Protein AF-A0A7V2ANE4-F1 (afdb_monomer)

pLDDT: mean 85.84, std 16.7, range [22.06, 98.31]

Mean predicted aligned error: 10.36 Å

Nearest PDB structures (foldseek):
  5z6c-assembly1_A  TM=6.635E-01  e=2.752E-12  Bacillus subtilis subsp. subtilis str. 168
  5ci5-assembly2_B  TM=6.206E-01  e=4.568E-11  Pseudothermotoga lettingae TMO
  4o9d-assembly2_A  TM=6.613E-01  e=4.001E-08  Schizosaccharomyces pombe 972h-
  5ltg-assembly2_B  TM=6.154E-01  e=1.191E-08  Ogataea angusta
  7n61-assembly1_0S  TM=5.949E-01  e=3.245E-07  Chlamydomonas reinhardtii

Structure (mmCIF, N/CA/C/O backbone):
data_AF-A0A7V2ANE4-F1
#
_entry.id   AF-A0A7V2ANE4-F1
#
loop_
_atom_site.group_PDB
_atom_site.id
_atom_site.type_symbol
_atom_site.label_atom_id
_atom_site.label_alt_id
_atom_site.label_comp_id
_atom_site.label_asym_id
_atom_site.label_entity_id
_atom_site.label_seq_id
_atom_site.pdbx_PDB_ins_code
_atom_site.Cartn_x
_atom_site.Cartn_y
_atom_site.Cartn_z
_atom_site.occupancy
_atom_site.B_iso_or_equiv
_atom_site.auth_seq_id
_atom_site.auth_comp_id
_atom_site.auth_asym_id
_atom_site.auth_atom_id
_atom_site.pdbx_PDB_model_num
ATOM 1 N N . MET A 1 1 ? 62.213 18.672 10.265 1.00 28.92 1 MET A N 1
ATOM 2 C CA . MET A 1 1 ? 62.929 19.627 9.384 1.00 28.92 1 MET A CA 1
ATOM 3 C C . MET A 1 1 ? 64.231 18.969 8.919 1.00 28.92 1 MET A C 1
ATOM 5 O O . MET A 1 1 ? 65.057 18.799 9.791 1.00 28.92 1 MET A O 1
ATOM 9 N N . LYS A 1 2 ? 64.388 18.609 7.622 1.00 31.11 2 LYS A N 1
ATOM 10 C CA . LYS A 1 2 ? 65.609 18.089 6.916 1.00 31.11 2 LYS A CA 1
ATOM 11 C C . LYS A 1 2 ? 66.377 16.907 7.595 1.00 31.11 2 LYS A C 1
ATOM 13 O O . LYS A 1 2 ? 66.672 16.957 8.773 1.00 31.11 2 LYS A O 1
ATOM 18 N N . LYS A 1 3 ? 66.807 15.825 6.926 1.00 28.97 3 LYS A N 1
ATOM 19 C CA . LYS A 1 3 ? 67.183 15.587 5.511 1.00 28.97 3 LYS A CA 1
ATOM 20 C C . LYS A 1 3 ? 66.717 14.199 4.995 1.00 28.97 3 LYS A C 1
ATOM 22 O O . LYS A 1 3 ? 66.185 13.403 5.755 1.00 28.97 3 LYS A O 1
ATOM 27 N N . ILE A 1 4 ? 66.963 13.945 3.706 1.00 30.95 4 ILE A N 1
ATOM 28 C CA . ILE A 1 4 ? 66.767 12.695 2.934 1.00 30.95 4 ILE A CA 1
ATOM 29 C C . ILE A 1 4 ? 68.153 12.192 2.442 1.00 30.95 4 ILE A C 1
ATOM 31 O O . ILE A 1 4 ? 69.083 13.000 2.476 1.00 30.95 4 ILE A O 1
ATOM 35 N N . ILE A 1 5 ? 68.245 10.926 1.967 1.00 29.97 5 ILE A N 1
ATOM 36 C CA . ILE A 1 5 ? 69.211 10.260 1.024 1.00 29.97 5 ILE A CA 1
ATOM 37 C C . ILE A 1 5 ? 69.576 8.861 1.596 1.00 29.97 5 ILE A C 1
ATOM 39 O O . ILE A 1 5 ? 70.153 8.807 2.672 1.00 29.97 5 ILE A O 1
ATOM 43 N N . ALA A 1 6 ? 69.010 7.744 1.092 1.00 28.70 6 ALA A N 1
ATOM 44 C CA . ALA A 1 6 ? 69.470 6.842 -0.007 1.00 28.70 6 ALA A CA 1
ATOM 45 C C . ALA A 1 6 ? 70.658 5.908 0.394 1.00 28.70 6 ALA A C 1
ATOM 47 O O . ALA A 1 6 ? 71.396 6.268 1.300 1.00 28.70 6 ALA A O 1
ATOM 48 N N . LEU A 1 7 ? 70.922 4.711 -0.174 1.00 25.44 7 LEU A N 1
ATOM 49 C CA . LEU A 1 7 ? 70.488 4.024 -1.417 1.00 25.44 7 LEU A CA 1
ATOM 50 C C . LEU A 1 7 ? 70.686 2.467 -1.305 1.00 25.44 7 LEU A C 1
ATOM 52 O O . LEU A 1 7 ? 71.284 2.010 -0.337 1.00 25.44 7 LEU A O 1
ATOM 56 N N . CYS A 1 8 ? 70.291 1.708 -2.349 1.00 23.80 8 CYS A N 1
ATOM 57 C CA . CYS A 1 8 ? 70.605 0.290 -2.702 1.00 23.80 8 CYS A CA 1
ATOM 58 C C . CYS A 1 8 ? 69.800 -0.840 -1.999 1.00 23.80 8 CYS A C 1
ATOM 60 O O . CYS A 1 8 ? 69.543 -0.712 -0.810 1.00 23.80 8 CYS A O 1
ATOM 62 N N . LEU A 1 9 ? 69.318 -1.967 -2.583 1.00 22.81 9 LEU A N 1
ATOM 63 C CA . LEU A 1 9 ? 69.343 -2.726 -3.880 1.00 22.81 9 LEU A CA 1
ATOM 64 C C . LEU A 1 9 ? 70.047 -4.112 -3.872 1.00 22.81 9 LEU A C 1
ATOM 66 O O . LEU A 1 9 ? 71.193 -4.213 -3.451 1.00 22.81 9 LEU A O 1
ATOM 70 N N . PHE A 1 10 ? 69.369 -5.113 -4.482 1.00 24.48 10 PHE A N 1
ATOM 71 C CA . PHE A 1 10 ? 69.730 -6.547 -4.681 1.00 24.48 10 PHE A CA 1
ATOM 72 C C . PHE A 1 10 ? 69.871 -7.396 -3.389 1.00 24.48 10 PHE A C 1
ATOM 74 O O . PHE A 1 10 ? 70.084 -6.840 -2.321 1.00 24.48 10 PHE A O 1
ATOM 81 N N . VAL A 1 11 ? 69.670 -8.730 -3.348 1.00 24.66 11 VAL A N 1
ATOM 82 C CA . VAL A 1 11 ? 69.650 -9.850 -4.340 1.00 24.66 11 VAL A CA 1
ATOM 83 C C . VAL A 1 11 ? 68.405 -10.748 -4.071 1.00 24.66 11 VAL A C 1
ATOM 85 O O . VAL A 1 11 ? 68.128 -11.027 -2.913 1.00 24.66 11 VAL A O 1
ATOM 88 N N . ALA A 1 12 ? 67.483 -10.999 -5.018 1.00 24.83 12 ALA A N 1
ATOM 89 C CA . ALA A 1 12 ? 67.355 -12.115 -5.999 1.00 24.83 12 ALA A CA 1
ATOM 90 C C . ALA A 1 12 ? 66.989 -13.537 -5.461 1.00 24.83 12 ALA A C 1
ATOM 92 O O . ALA A 1 12 ? 67.404 -13.928 -4.378 1.00 24.83 12 ALA A O 1
ATOM 93 N N . LEU A 1 13 ? 66.186 -14.295 -6.236 1.00 25.84 13 LEU A N 1
ATOM 94 C CA . LEU A 1 13 ? 65.610 -15.626 -5.912 1.00 25.84 13 LEU A CA 1
ATOM 95 C C . LEU A 1 13 ? 66.514 -16.813 -6.322 1.00 25.84 13 LEU A C 1
ATOM 97 O O . LEU A 1 13 ? 67.377 -16.632 -7.176 1.00 25.84 13 LEU A O 1
ATOM 101 N N . VAL A 1 14 ? 66.192 -18.041 -5.856 1.00 26.83 14 VAL A N 1
ATOM 102 C CA . VAL A 1 14 ? 65.927 -19.249 -6.700 1.00 26.83 14 VAL A CA 1
ATOM 103 C C . VAL A 1 14 ? 65.322 -20.417 -5.866 1.00 26.83 14 VAL A C 1
ATOM 105 O O . VAL A 1 14 ? 65.379 -20.390 -4.640 1.00 26.83 14 VAL A O 1
ATOM 108 N N . PHE A 1 15 ? 64.675 -21.398 -6.522 1.00 26.08 15 PHE A N 1
ATOM 109 C CA . PHE A 1 15 ? 63.854 -22.494 -5.948 1.00 26.08 15 PHE A CA 1
ATOM 110 C C . PHE A 1 15 ? 64.530 -23.891 -5.939 1.00 26.08 15 PHE A C 1
ATOM 112 O O . PHE A 1 15 ? 65.264 -24.196 -6.875 1.00 26.08 15 PHE A O 1
ATOM 119 N N . ALA A 1 16 ? 64.144 -24.771 -4.990 1.00 23.64 16 ALA A N 1
ATOM 120 C CA . ALA A 1 16 ? 63.915 -26.242 -5.114 1.00 23.64 16 ALA A CA 1
ATOM 121 C C . ALA A 1 16 ? 63.396 -26.798 -3.746 1.00 23.64 16 ALA A C 1
ATOM 123 O O . ALA A 1 16 ? 63.826 -26.282 -2.722 1.00 23.64 16 ALA A O 1
ATOM 124 N N . SER A 1 17 ? 62.397 -27.693 -3.586 1.00 22.38 17 SER A N 1
ATOM 125 C CA . SER A 1 17 ? 62.154 -29.059 -4.131 1.00 22.38 17 SER A CA 1
ATOM 126 C C . SER A 1 17 ? 63.154 -30.113 -3.605 1.00 22.38 17 SER A C 1
ATOM 128 O O . SER A 1 17 ? 64.343 -29.927 -3.823 1.00 22.38 17 SER A O 1
ATOM 130 N N . CYS A 1 18 ? 62.799 -31.260 -2.991 1.00 22.06 18 CYS A N 1
ATOM 131 C CA . CYS A 1 18 ? 61.509 -31.894 -2.613 1.00 22.06 18 CYS A CA 1
ATOM 132 C C . CYS A 1 18 ? 61.738 -32.991 -1.532 1.00 22.06 18 CYS A C 1
ATOM 134 O O . CYS A 1 18 ? 62.835 -33.543 -1.477 1.00 22.06 18 CYS A O 1
ATOM 136 N N . SER A 1 19 ? 60.714 -33.368 -0.747 1.00 26.30 19 SER A N 1
ATOM 137 C CA . SER A 1 19 ? 60.426 -34.746 -0.245 1.00 26.30 19 SER A CA 1
ATOM 138 C C . SER A 1 19 ? 59.259 -34.751 0.762 1.00 26.30 19 SER A C 1
ATOM 140 O O . SER A 1 19 ? 58.909 -33.704 1.303 1.00 26.30 19 SER A O 1
ATOM 142 N N . ASN A 1 20 ? 58.655 -35.922 0.986 1.00 25.98 20 ASN A N 1
ATOM 143 C CA . ASN A 1 20 ? 57.453 -36.135 1.801 1.00 25.98 20 ASN A CA 1
ATOM 144 C C . ASN A 1 20 ? 57.765 -37.024 3.039 1.00 25.98 20 ASN A C 1
ATOM 146 O O . ASN A 1 20 ? 58.907 -37.457 3.188 1.00 25.98 20 ASN A O 1
ATOM 150 N N . ASP A 1 21 ? 56.843 -37.395 3.941 1.00 26.36 21 ASP A N 1
ATOM 151 C CA . ASP A 1 21 ? 55.407 -37.069 4.153 1.00 26.36 21 ASP A CA 1
ATOM 152 C C . ASP A 1 21 ? 55.276 -36.344 5.537 1.00 26.36 21 ASP A C 1
ATOM 154 O O . ASP A 1 21 ? 56.216 -35.642 5.902 1.00 26.36 21 ASP A O 1
ATOM 158 N N . ASP A 1 22 ? 54.233 -36.334 6.384 1.00 25.52 22 ASP A N 1
ATOM 159 C CA . ASP A 1 22 ? 52.920 -37.003 6.502 1.00 25.52 22 ASP A CA 1
ATOM 160 C C . ASP A 1 22 ? 51.979 -36.164 7.421 1.00 25.52 22 ASP A C 1
ATOM 162 O O . ASP A 1 22 ? 52.404 -35.188 8.045 1.00 25.52 22 ASP A O 1
ATOM 166 N N . SER A 1 23 ? 50.727 -36.612 7.585 1.00 27.03 23 SER A N 1
ATOM 167 C CA . SER A 1 23 ? 49.685 -36.180 8.535 1.00 27.03 23 SER A CA 1
ATOM 168 C C . SER A 1 23 ? 48.863 -34.928 8.170 1.00 27.03 23 SER A C 1
ATOM 170 O O . SER A 1 23 ? 49.309 -33.983 7.528 1.00 27.03 23 SER A O 1
ATOM 172 N N . SER A 1 24 ? 47.577 -34.979 8.532 1.00 25.30 24 SER A N 1
ATOM 173 C CA . SER A 1 24 ? 46.461 -34.191 7.964 1.00 25.30 24 SER A CA 1
ATOM 174 C C . SER A 1 24 ? 45.689 -33.402 9.048 1.00 25.30 24 SER A C 1
ATOM 176 O O . SER A 1 24 ? 45.983 -33.633 10.223 1.00 25.30 24 SER A O 1
ATOM 178 N N . PRO A 1 25 ? 44.636 -32.593 8.754 1.00 33.31 25 PRO A N 1
ATOM 179 C CA . PRO A 1 25 ? 44.132 -32.093 7.457 1.00 33.31 25 PRO A CA 1
ATOM 180 C C . PRO A 1 25 ? 43.814 -30.566 7.429 1.00 33.31 25 PRO A C 1
ATOM 182 O O . PRO A 1 25 ? 43.209 -30.044 8.363 1.00 33.31 25 PRO A O 1
ATOM 185 N N . VAL A 1 26 ? 44.072 -29.845 6.320 1.00 25.20 26 VAL A N 1
ATOM 186 C CA . VAL A 1 26 ? 43.589 -28.447 6.139 1.00 25.20 26 VAL A CA 1
ATOM 187 C C . VAL A 1 26 ? 43.081 -28.151 4.713 1.00 25.20 26 VAL A C 1
ATOM 189 O O . VAL A 1 26 ? 43.834 -28.172 3.748 1.00 25.20 26 VAL A O 1
ATOM 192 N N . LEU A 1 27 ? 41.778 -27.851 4.634 1.00 26.95 27 LEU A N 1
ATOM 193 C CA . LEU A 1 27 ? 41.048 -26.954 3.710 1.00 26.95 27 LEU A CA 1
ATOM 194 C C . LEU A 1 27 ? 41.740 -26.445 2.414 1.00 26.95 27 LEU A C 1
ATOM 196 O O . LEU A 1 27 ? 42.578 -25.552 2.479 1.00 26.95 27 LEU A O 1
ATOM 200 N N . GLN A 1 28 ? 41.222 -26.828 1.233 1.00 26.81 28 GLN A N 1
ATOM 201 C CA . GLN A 1 28 ? 40.330 -25.976 0.398 1.00 26.81 28 GLN A CA 1
ATOM 202 C C . GLN A 1 28 ? 40.119 -26.513 -1.038 1.00 26.81 28 GLN A C 1
ATOM 204 O O . GLN A 1 28 ? 41.057 -26.566 -1.830 1.00 26.81 28 GLN A O 1
ATOM 209 N N . LYS A 1 29 ? 38.853 -26.801 -1.391 1.00 27.23 29 LYS A N 1
ATOM 210 C CA . LYS A 1 29 ? 38.138 -26.503 -2.664 1.00 27.23 29 LYS A CA 1
ATOM 211 C C . LYS A 1 29 ? 36.808 -27.289 -2.707 1.00 27.23 29 LYS A C 1
ATOM 213 O O . LYS A 1 29 ? 36.711 -28.301 -2.015 1.00 27.23 29 LYS A O 1
ATOM 218 N N . PRO A 1 30 ? 35.808 -26.899 -3.526 1.00 26.34 30 PRO A N 1
ATOM 219 C CA . PRO A 1 30 ? 35.783 -25.758 -4.444 1.00 26.34 30 PRO A CA 1
ATOM 220 C C . PRO A 1 30 ? 34.746 -24.685 -4.068 1.00 26.34 30 PRO A C 1
ATOM 222 O O . PRO A 1 30 ? 33.608 -25.012 -3.737 1.00 26.34 30 PRO A O 1
ATOM 225 N N . GLU A 1 31 ? 35.078 -23.411 -4.278 1.00 26.47 31 GLU A N 1
ATOM 226 C CA . GLU A 1 31 ? 34.035 -22.452 -4.651 1.00 26.47 31 GLU A CA 1
ATOM 227 C C . GLU A 1 31 ? 33.588 -22.789 -6.076 1.00 26.47 31 GLU A C 1
ATOM 229 O O . GLU A 1 31 ? 34.362 -22.744 -7.034 1.00 26.47 31 GLU A O 1
ATOM 234 N N . LYS A 1 32 ? 32.336 -23.235 -6.186 1.00 28.98 32 LYS A N 1
ATOM 235 C CA . LYS A 1 32 ? 31.569 -23.172 -7.424 1.00 28.98 32 LYS A CA 1
ATOM 236 C C . LYS A 1 32 ? 30.695 -21.937 -7.305 1.00 28.98 32 LYS A C 1
ATOM 238 O O . LYS A 1 32 ? 29.690 -22.001 -6.596 1.00 28.98 32 LYS A O 1
ATOM 243 N N . ASP A 1 33 ? 31.056 -20.868 -8.007 1.00 30.50 33 ASP A N 1
ATOM 244 C CA . ASP A 1 33 ? 30.137 -19.757 -8.234 1.00 30.50 33 ASP A CA 1
ATOM 245 C C . ASP A 1 33 ? 28.831 -20.321 -8.802 1.00 30.50 33 ASP A C 1
ATOM 247 O O . ASP A 1 33 ? 28.832 -21.124 -9.745 1.00 30.50 33 ASP A O 1
ATOM 251 N N . LYS A 1 34 ? 27.717 -19.985 -8.156 1.00 29.03 34 LYS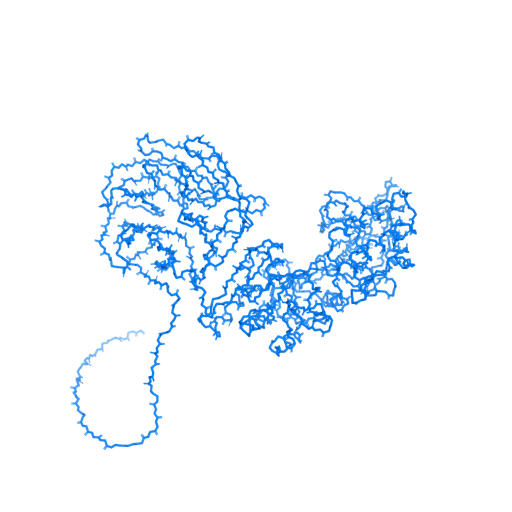 A N 1
ATOM 252 C CA . LYS A 1 34 ? 26.429 -20.633 -8.385 1.00 29.03 34 LYS A CA 1
ATOM 253 C C . LYS A 1 34 ? 25.345 -19.585 -8.599 1.00 29.03 34 LYS A C 1
ATOM 255 O O . LYS A 1 34 ? 25.113 -18.759 -7.732 1.00 29.03 34 LYS A O 1
ATOM 260 N N . ILE A 1 35 ? 24.645 -19.737 -9.723 1.00 31.84 35 ILE A N 1
ATOM 261 C CA . ILE A 1 35 ? 23.290 -19.226 -9.969 1.00 31.84 35 ILE A CA 1
ATOM 262 C C . ILE A 1 35 ? 23.164 -17.695 -9.847 1.00 31.84 35 ILE A C 1
ATOM 264 O O . ILE A 1 35 ? 22.476 -17.173 -8.976 1.00 31.84 35 ILE A O 1
ATOM 268 N N . ASP A 1 36 ? 23.741 -16.983 -10.817 1.00 35.25 36 ASP A N 1
ATOM 269 C CA . ASP A 1 36 ? 23.116 -15.738 -11.282 1.00 35.25 36 ASP A CA 1
ATOM 270 C C . ASP A 1 36 ? 21.918 -16.095 -12.192 1.00 35.25 36 ASP A C 1
ATOM 272 O O . ASP A 1 36 ? 21.940 -17.109 -12.901 1.00 35.25 36 ASP A O 1
ATOM 276 N N . LEU A 1 37 ? 20.839 -15.312 -12.150 1.00 40.28 37 LEU A N 1
ATOM 277 C CA . LEU A 1 37 ? 19.517 -15.683 -12.681 1.00 40.28 37 LEU A CA 1
ATOM 278 C C . LEU A 1 37 ? 19.372 -15.405 -14.187 1.00 40.28 37 LEU A C 1
ATOM 280 O O . LEU A 1 37 ? 18.504 -14.646 -14.617 1.00 40.28 37 LEU A O 1
ATOM 284 N N . ASN A 1 38 ? 20.225 -16.046 -14.998 1.00 50.78 38 ASN A N 1
ATOM 285 C CA . ASN A 1 38 ? 20.204 -16.022 -16.473 1.00 50.78 38 ASN A CA 1
ATOM 286 C C . ASN A 1 38 ? 20.071 -14.619 -17.101 1.00 50.78 38 ASN A C 1
ATOM 288 O O . ASN A 1 38 ? 19.523 -14.461 -18.197 1.00 50.78 38 ASN A O 1
ATOM 292 N N . GLY A 1 39 ? 20.608 -13.618 -16.408 1.00 61.16 39 GLY A N 1
ATOM 293 C CA . GLY A 1 39 ? 21.046 -12.368 -17.001 1.00 61.16 39 GLY A CA 1
ATOM 294 C C . GLY A 1 39 ? 22.542 -12.420 -17.279 1.00 61.16 39 GLY A C 1
ATOM 295 O O . GLY A 1 39 ? 23.272 -13.266 -16.766 1.00 61.16 39 GLY A O 1
ATOM 296 N N . SER A 1 40 ? 23.023 -11.495 -18.092 1.00 80.00 40 SER A N 1
ATOM 297 C CA . SER A 1 40 ? 24.438 -11.148 -18.161 1.00 80.00 40 SER A CA 1
ATOM 298 C C . SER A 1 40 ? 24.573 -9.643 -18.015 1.00 80.00 40 SER A C 1
ATOM 300 O O . SER A 1 40 ? 23.751 -8.887 -18.528 1.00 80.00 40 SER A O 1
ATOM 302 N N . SER A 1 41 ? 25.606 -9.198 -17.309 1.00 87.31 41 SER A N 1
ATOM 303 C CA . SER A 1 41 ? 25.937 -7.781 -17.183 1.00 87.31 41 SER A CA 1
ATOM 304 C C . SER A 1 41 ? 27.313 -7.504 -17.761 1.00 87.31 41 SER A C 1
ATOM 306 O O . SER A 1 41 ? 28.259 -8.245 -17.492 1.00 87.31 41 SER A O 1
ATOM 308 N N . ILE A 1 42 ? 27.437 -6.408 -18.500 1.00 90.31 42 ILE A N 1
ATOM 309 C CA . ILE A 1 42 ? 28.713 -5.889 -18.989 1.00 90.31 42 ILE A CA 1
ATOM 310 C C . ILE A 1 42 ? 28.874 -4.441 -18.535 1.00 90.31 42 ILE A C 1
ATOM 312 O O . ILE A 1 42 ? 27.989 -3.608 -18.728 1.00 90.31 42 ILE A O 1
ATOM 316 N N . LYS A 1 43 ? 30.020 -4.140 -17.926 1.00 90.88 43 LYS A N 1
ATOM 317 C CA . LYS A 1 43 ? 30.427 -2.769 -17.623 1.00 90.88 43 LYS A CA 1
ATOM 318 C C . LYS A 1 43 ? 31.185 -2.211 -18.823 1.00 90.88 43 LYS A C 1
ATOM 320 O O . LYS A 1 43 ? 32.160 -2.816 -19.260 1.00 90.88 43 LYS A O 1
ATOM 325 N N . LEU A 1 44 ? 30.721 -1.088 -19.362 1.00 91.12 44 LEU A N 1
ATOM 326 C CA . LEU A 1 44 ? 31.277 -0.477 -20.569 1.00 91.12 44 LEU A CA 1
ATOM 327 C C . LEU A 1 44 ? 32.381 0.536 -20.233 1.00 91.12 44 LEU A C 1
ATOM 329 O O . LEU A 1 44 ? 32.355 1.191 -19.191 1.00 91.12 44 LEU A O 1
ATOM 333 N N . GLU A 1 45 ? 33.353 0.690 -21.136 1.00 88.94 45 GLU A N 1
ATOM 334 C CA . GLU A 1 45 ? 34.481 1.617 -20.965 1.00 88.94 45 GLU A CA 1
ATOM 335 C C . GLU A 1 45 ? 34.092 3.055 -21.377 1.00 88.94 45 GLU A C 1
ATOM 337 O O . GLU A 1 45 ? 34.415 3.567 -22.458 1.00 88.94 45 GLU A O 1
ATOM 342 N N . CYS A 1 46 ? 33.327 3.716 -20.506 1.00 82.94 46 CYS A N 1
ATOM 343 C CA . CYS A 1 46 ? 32.796 5.065 -20.707 1.00 82.94 46 CYS A CA 1
ATOM 344 C C . CYS A 1 46 ? 33.177 6.029 -19.576 1.00 82.94 46 CYS A C 1
ATOM 346 O O . CYS A 1 46 ? 33.293 5.626 -18.421 1.00 82.94 46 CYS A O 1
ATOM 348 N N . ASN A 1 47 ? 33.324 7.318 -19.902 1.00 76.62 47 ASN A N 1
ATOM 349 C CA . ASN A 1 47 ? 33.679 8.343 -18.911 1.00 76.62 47 ASN A CA 1
ATOM 350 C C . ASN A 1 47 ? 32.499 8.698 -17.986 1.00 76.62 47 ASN A C 1
ATOM 352 O O . ASN A 1 47 ? 32.680 8.908 -16.791 1.00 76.62 47 ASN A O 1
ATOM 356 N N . SER A 1 48 ? 31.299 8.796 -18.561 1.00 85.81 48 SER A N 1
ATOM 357 C CA . SER A 1 48 ? 30.016 9.035 -17.890 1.00 85.81 48 SER A CA 1
ATOM 358 C C . SER A 1 48 ? 28.918 8.746 -18.915 1.00 85.81 48 SER A C 1
ATOM 360 O O . SER A 1 48 ? 28.949 9.337 -19.990 1.00 85.81 48 SER A O 1
ATOM 362 N N . MET A 1 49 ? 28.021 7.794 -18.655 1.00 89.94 49 MET A N 1
ATOM 363 C CA . MET A 1 49 ? 27.004 7.371 -19.628 1.00 89.94 49 MET A CA 1
ATOM 364 C C . MET A 1 49 ? 25.784 8.300 -19.552 1.00 89.94 49 MET A C 1
ATOM 366 O O . MET A 1 49 ? 25.132 8.354 -18.513 1.00 89.94 49 MET A O 1
ATOM 370 N N . HIS A 1 50 ? 25.457 9.011 -20.637 1.00 89.88 50 HIS A N 1
ATOM 371 C CA . HIS A 1 50 ? 24.281 9.902 -20.691 1.00 89.88 50 HIS A CA 1
ATOM 372 C C . HIS A 1 50 ? 23.024 9.204 -21.195 1.00 89.88 50 HIS A C 1
ATOM 374 O O . HIS A 1 50 ? 21.914 9.503 -20.735 1.00 89.88 50 HIS A O 1
ATOM 380 N N . ASP A 1 51 ? 23.197 8.322 -22.180 1.00 92.88 51 ASP A N 1
ATOM 381 C CA . ASP A 1 51 ? 22.140 7.508 -22.760 1.00 92.88 51 ASP A CA 1
ATOM 382 C C . ASP A 1 51 ? 22.698 6.332 -23.587 1.00 92.88 51 ASP A C 1
ATOM 384 O O . ASP A 1 51 ? 23.898 6.230 -23.855 1.00 92.88 51 ASP A O 1
ATOM 388 N N . VAL A 1 52 ? 21.806 5.422 -23.979 1.00 94.25 52 VAL A N 1
ATOM 389 C CA . VAL A 1 52 ? 22.115 4.120 -24.581 1.00 94.25 52 VAL A CA 1
ATOM 390 C C . VAL A 1 52 ? 21.013 3.645 -25.536 1.00 94.25 52 VAL A C 1
ATOM 392 O O . VAL A 1 52 ? 19.828 3.916 -25.334 1.00 94.25 52 VAL A O 1
ATOM 395 N N . THR A 1 53 ? 21.386 2.928 -26.596 1.00 94.81 53 THR A N 1
ATOM 396 C CA . THR A 1 53 ? 20.465 2.215 -27.494 1.00 94.81 53 THR A CA 1
ATOM 397 C C . THR A 1 53 ? 21.118 0.954 -28.081 1.00 94.81 53 THR A C 1
ATOM 399 O O . THR A 1 53 ? 22.340 0.820 -28.063 1.00 94.81 53 THR A O 1
ATOM 402 N N . VAL A 1 54 ? 20.324 -0.002 -28.575 1.00 93.38 54 VAL A N 1
ATOM 403 C CA . VAL A 1 54 ? 20.799 -1.332 -29.012 1.00 93.38 54 VAL A CA 1
ATOM 404 C C . VAL A 1 54 ? 20.242 -1.678 -30.395 1.00 93.38 54 VAL A C 1
ATOM 406 O O . VAL A 1 54 ? 19.078 -1.395 -30.689 1.00 93.38 54 VAL A O 1
ATOM 409 N N . ASP A 1 55 ? 21.057 -2.277 -31.268 1.00 89.94 55 ASP A N 1
ATOM 410 C CA . ASP A 1 55 ? 20.626 -2.719 -32.602 1.00 89.94 55 ASP A CA 1
ATOM 411 C C . ASP A 1 55 ? 20.189 -4.196 -32.671 1.00 89.94 55 ASP A C 1
ATOM 413 O O . ASP A 1 55 ? 20.227 -4.955 -31.701 1.00 89.94 55 ASP A O 1
ATOM 417 N N . SER A 1 56 ? 19.747 -4.616 -33.858 1.00 86.62 56 SER A N 1
ATOM 418 C CA . SER A 1 56 ? 19.327 -5.991 -34.158 1.00 86.62 56 SER A CA 1
ATOM 419 C C . SER A 1 56 ? 20.483 -6.997 -34.262 1.00 86.62 56 SER A C 1
ATOM 421 O O . SER A 1 56 ? 20.246 -8.167 -34.555 1.00 86.62 56 SER A O 1
ATOM 423 N N . GLU A 1 57 ? 21.726 -6.575 -34.059 1.00 87.44 57 GLU A N 1
ATOM 424 C CA . GLU A 1 57 ? 22.928 -7.415 -33.995 1.00 87.44 57 GLU A CA 1
ATOM 425 C C . GLU A 1 57 ? 23.532 -7.413 -32.578 1.00 87.44 57 GLU A C 1
ATOM 427 O O . GLU A 1 57 ? 24.628 -7.927 -32.372 1.00 87.44 57 GLU A O 1
ATOM 432 N N . ALA A 1 58 ? 22.791 -6.875 -31.597 1.00 88.56 58 ALA A N 1
ATOM 433 C CA . ALA A 1 58 ? 23.210 -6.676 -30.212 1.00 88.56 58 ALA A CA 1
ATOM 434 C C . ALA A 1 58 ? 24.454 -5.778 -30.054 1.00 88.56 58 ALA A C 1
ATOM 436 O O . ALA A 1 58 ? 25.166 -5.880 -29.052 1.00 88.56 58 ALA A O 1
ATOM 437 N N . LYS A 1 59 ? 24.700 -4.868 -31.009 1.00 92.44 59 LYS A N 1
ATOM 438 C CA . LYS A 1 59 ? 25.633 -3.753 -30.813 1.00 92.44 59 LYS A CA 1
ATOM 439 C C . LYS A 1 59 ? 24.990 -2.716 -29.906 1.00 92.44 59 LYS A C 1
ATOM 441 O O . LYS A 1 59 ? 23.829 -2.349 -30.098 1.00 92.44 59 LYS A O 1
ATOM 446 N N . ILE A 1 60 ? 25.762 -2.227 -28.946 1.00 94.19 60 ILE A N 1
ATOM 447 C CA . ILE A 1 60 ? 25.310 -1.280 -27.930 1.00 94.19 60 ILE A CA 1
ATOM 448 C C . ILE A 1 60 ? 25.953 0.071 -28.225 1.00 94.19 60 ILE A C 1
ATOM 450 O O . ILE A 1 60 ? 27.175 0.209 -28.199 1.00 94.19 60 ILE A O 1
ATOM 454 N N . TYR A 1 61 ? 25.117 1.056 -28.522 1.00 93.94 61 TYR A N 1
ATOM 455 C CA . TYR A 1 61 ? 25.491 2.433 -28.809 1.00 93.94 61 TYR A CA 1
ATOM 456 C C . TYR A 1 61 ? 25.263 3.260 -27.545 1.00 93.94 61 TYR A C 1
ATOM 458 O O . TYR A 1 61 ? 24.160 3.231 -27.002 1.00 93.94 61 TYR A O 1
ATOM 466 N N . ILE A 1 62 ? 26.262 4.012 -27.087 1.00 92.62 62 ILE A N 1
ATOM 467 C CA . ILE A 1 62 ? 26.129 4.932 -25.947 1.00 92.62 62 ILE A CA 1
ATOM 468 C C . ILE A 1 62 ? 26.577 6.342 -26.313 1.00 92.62 62 ILE A C 1
ATOM 470 O O . ILE A 1 62 ? 27.435 6.523 -27.182 1.00 92.62 62 ILE A O 1
ATOM 474 N N . THR A 1 63 ? 26.048 7.324 -25.591 1.00 90.62 63 THR A N 1
ATOM 475 C CA . THR A 1 63 ? 26.580 8.689 -25.518 1.00 90.62 63 THR A CA 1
ATOM 476 C C . THR A 1 63 ? 27.362 8.867 -24.213 1.00 90.62 63 THR A C 1
ATOM 478 O O . THR A 1 63 ? 26.879 8.501 -23.138 1.00 90.62 63 THR A O 1
ATOM 481 N N . ASP A 1 64 ? 28.577 9.419 -24.292 1.00 85.50 64 ASP A N 1
ATOM 482 C CA . ASP A 1 64 ? 29.317 9.927 -23.127 1.00 85.50 64 ASP A CA 1
ATOM 483 C C . ASP A 1 64 ? 29.596 11.439 -23.249 1.00 85.50 64 ASP A C 1
ATOM 485 O O . ASP A 1 64 ? 29.141 12.078 -24.195 1.00 85.50 64 ASP A O 1
ATOM 489 N N . ASN A 1 65 ? 30.298 12.039 -22.281 1.00 76.94 65 ASN A N 1
ATOM 490 C CA . ASN A 1 65 ? 30.617 13.479 -22.253 1.00 76.94 65 ASN A CA 1
ATOM 491 C C . ASN A 1 65 ? 31.274 14.052 -23.531 1.00 76.94 65 ASN A C 1
ATOM 493 O O . ASN A 1 65 ? 31.405 15.272 -23.626 1.00 76.94 65 ASN A O 1
ATOM 497 N N . LYS A 1 66 ? 31.779 13.219 -24.453 1.00 76.62 66 LYS A N 1
ATOM 498 C CA . LYS A 1 66 ? 32.502 13.661 -25.663 1.00 76.62 66 LYS A CA 1
ATOM 499 C C . LYS A 1 66 ? 32.190 12.831 -26.905 1.00 76.62 66 L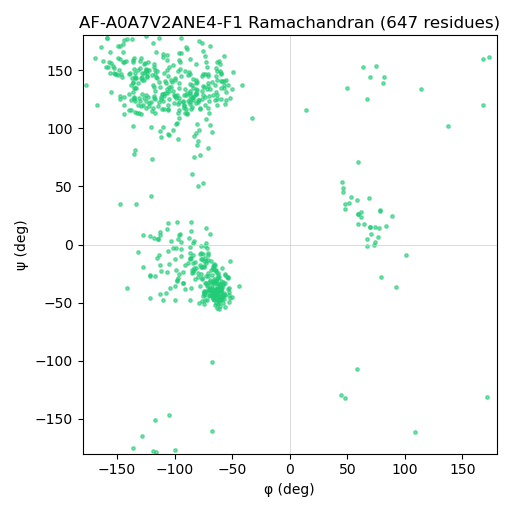YS A C 1
ATOM 501 O O . LYS A 1 66 ? 32.135 13.376 -28.011 1.00 76.62 66 LYS A O 1
ATOM 506 N N . ASP A 1 67 ? 32.014 11.523 -26.724 1.00 86.31 67 ASP A N 1
ATOM 507 C CA . ASP A 1 67 ? 32.045 10.560 -27.820 1.00 86.31 67 ASP A CA 1
ATOM 508 C C . ASP A 1 67 ? 30.786 9.688 -27.850 1.00 86.31 67 ASP A C 1
ATOM 510 O O . ASP A 1 67 ? 30.309 9.211 -26.816 1.00 86.31 67 ASP A O 1
ATOM 514 N N . MET A 1 68 ? 30.290 9.396 -29.055 1.00 90.19 68 MET A N 1
ATOM 515 C CA . MET A 1 68 ? 29.353 8.289 -29.252 1.00 90.19 68 MET A CA 1
ATOM 516 C C . MET A 1 68 ? 30.163 7.008 -29.471 1.00 90.19 68 MET A C 1
ATOM 518 O O . MET A 1 68 ? 30.988 6.944 -30.383 1.00 90.19 68 MET A O 1
ATOM 522 N N . LYS A 1 69 ? 29.952 5.985 -28.642 1.00 91.56 69 LYS A N 1
ATOM 523 C CA . LYS A 1 69 ? 30.718 4.724 -28.675 1.00 91.56 69 LYS A CA 1
ATOM 524 C C . LYS A 1 69 ? 29.819 3.550 -29.027 1.00 91.56 69 LYS A C 1
ATOM 526 O O . LYS A 1 69 ? 28.667 3.505 -28.602 1.00 91.56 69 LYS A O 1
ATOM 531 N N . VAL A 1 70 ? 30.363 2.593 -29.774 1.00 93.62 70 VAL A N 1
ATOM 532 C CA . VAL A 1 70 ? 29.691 1.344 -30.154 1.00 93.62 70 VAL A CA 1
ATOM 533 C C . VAL A 1 70 ? 30.468 0.172 -29.579 1.00 93.62 70 VAL A C 1
ATOM 535 O O . VAL A 1 70 ? 31.671 0.059 -29.814 1.00 93.62 70 VAL A O 1
ATOM 538 N N . PHE A 1 71 ? 29.778 -0.715 -28.872 1.00 94.12 71 PHE A N 1
ATOM 539 C CA . PHE A 1 71 ? 30.317 -1.937 -28.279 1.00 94.12 71 PHE A CA 1
ATOM 540 C C . PHE A 1 71 ? 29.637 -3.175 -28.872 1.00 94.12 71 PHE A C 1
ATOM 542 O O . PHE A 1 71 ? 28.498 -3.097 -29.335 1.00 94.12 71 PHE A O 1
ATOM 549 N N . ASP A 1 72 ? 30.314 -4.323 -28.838 1.00 90.94 72 ASP A N 1
ATOM 550 C CA . ASP A 1 72 ? 29.655 -5.621 -29.013 1.00 90.94 72 ASP A CA 1
ATOM 551 C C . ASP A 1 72 ? 28.943 -6.078 -27.724 1.00 90.94 72 ASP A C 1
ATOM 553 O O . ASP A 1 72 ? 29.063 -5.469 -26.657 1.00 90.94 72 ASP A O 1
ATOM 557 N N . ASN A 1 73 ? 28.225 -7.199 -27.808 1.00 84.38 73 ASN A N 1
ATOM 558 C CA . ASN A 1 73 ? 27.523 -7.813 -26.678 1.00 84.38 73 ASN A CA 1
ATOM 559 C C . ASN A 1 73 ? 28.444 -8.422 -25.594 1.00 84.38 73 ASN A C 1
ATOM 561 O O . ASN A 1 73 ? 27.957 -9.101 -24.690 1.00 84.38 73 ASN A O 1
ATOM 565 N N . LYS A 1 74 ? 29.761 -8.189 -25.670 1.00 87.12 74 LYS A N 1
ATOM 566 C CA . LYS A 1 74 ? 30.768 -8.555 -24.661 1.00 87.12 74 LYS A CA 1
ATOM 567 C C . LYS A 1 74 ? 31.470 -7.324 -24.076 1.00 87.12 74 LYS A C 1
ATOM 569 O O . LYS A 1 74 ? 32.412 -7.478 -23.304 1.00 87.12 74 LYS A O 1
ATOM 574 N N . GLY A 1 75 ? 31.028 -6.117 -24.434 1.00 88.31 75 GLY A N 1
ATOM 575 C CA . GLY A 1 75 ? 31.605 -4.862 -23.957 1.00 88.31 75 GLY A CA 1
ATOM 576 C C . GLY A 1 75 ? 32.913 -4.472 -24.646 1.00 88.31 75 GLY A C 1
ATOM 577 O O . GLY A 1 75 ? 33.607 -3.583 -24.160 1.00 88.31 75 GLY A O 1
ATOM 578 N N . LYS A 1 76 ? 33.267 -5.092 -25.781 1.00 92.56 76 LYS A N 1
ATOM 579 C CA . LYS A 1 76 ? 34.431 -4.678 -26.573 1.00 92.56 76 LYS A CA 1
ATOM 580 C C . LYS A 1 76 ? 34.050 -3.522 -27.495 1.00 92.56 76 LYS A C 1
ATOM 582 O O . LYS A 1 76 ? 33.136 -3.648 -28.308 1.00 92.56 76 LYS A O 1
ATOM 587 N N . THR A 1 77 ? 34.803 -2.427 -27.433 1.00 94.38 77 THR A N 1
ATOM 588 C CA . THR A 1 77 ? 34.648 -1.280 -28.338 1.00 94.38 77 THR A CA 1
ATOM 589 C C . THR A 1 77 ? 34.859 -1.693 -29.800 1.00 94.38 77 THR A C 1
ATOM 591 O O . THR A 1 77 ? 35.896 -2.254 -30.164 1.00 94.38 77 THR A O 1
ATOM 594 N N . LEU A 1 78 ? 33.869 -1.396 -30.640 1.00 93.06 78 LEU A N 1
ATOM 595 C CA . LEU A 1 78 ? 33.874 -1.591 -32.091 1.00 93.06 78 LEU A CA 1
ATOM 596 C C . LEU A 1 78 ? 34.177 -0.289 -32.841 1.00 93.06 78 LEU A C 1
ATOM 598 O O . LEU A 1 78 ? 34.812 -0.320 -33.893 1.00 93.06 78 LEU A O 1
ATOM 602 N N . SER A 1 79 ? 33.696 0.852 -32.341 1.00 91.12 79 SER A N 1
ATOM 603 C CA . SER A 1 79 ? 33.868 2.173 -32.964 1.00 91.12 79 SER A CA 1
ATOM 604 C C . SER A 1 79 ? 33.656 3.303 -31.955 1.00 91.12 79 SER A C 1
ATOM 606 O O . SER A 1 79 ? 32.887 3.154 -31.006 1.00 91.12 79 SER A O 1
ATOM 608 N N . THR A 1 80 ? 34.300 4.443 -32.205 1.00 90.19 80 THR A N 1
ATOM 609 C CA . THR A 1 80 ? 34.164 5.680 -31.424 1.00 90.19 80 THR A CA 1
ATOM 610 C C . THR A 1 80 ? 34.028 6.855 -32.387 1.00 90.19 80 THR A C 1
ATOM 612 O O . THR A 1 80 ? 34.883 7.040 -33.252 1.00 90.19 80 THR A O 1
ATOM 615 N N . PHE A 1 81 ? 32.978 7.654 -32.227 1.00 86.00 81 PHE A N 1
ATOM 616 C CA . PHE A 1 81 ? 32.699 8.844 -33.027 1.00 86.00 81 PHE A CA 1
ATOM 617 C C . PHE A 1 81 ? 32.901 10.082 -32.149 1.00 86.00 81 PHE A C 1
ATOM 619 O O . PHE A 1 81 ? 32.069 10.401 -31.296 1.00 86.00 81 PHE A O 1
ATOM 626 N N . THR A 1 82 ? 34.049 10.733 -32.321 1.00 79.75 82 THR A N 1
ATOM 627 C CA . THR A 1 82 ? 34.516 11.827 -31.462 1.00 79.75 82 THR A CA 1
ATOM 628 C C . THR A 1 82 ? 33.988 13.185 -31.928 1.00 79.75 82 THR A C 1
ATOM 630 O O . THR A 1 82 ? 33.785 13.410 -33.122 1.00 79.75 82 THR A O 1
ATOM 633 N N . GLY A 1 83 ? 33.757 14.110 -30.990 1.00 66.31 83 GLY A N 1
ATOM 634 C CA . GLY A 1 83 ? 33.339 15.486 -31.308 1.00 66.31 83 GLY A CA 1
ATOM 635 C C . GLY A 1 83 ? 31.916 15.620 -31.869 1.00 66.31 83 GLY A C 1
ATOM 636 O O . GLY A 1 83 ? 31.571 16.655 -32.434 1.00 66.31 83 GLY A O 1
ATOM 637 N N . VAL A 1 84 ? 31.089 14.581 -31.728 1.00 61.28 84 VAL A N 1
ATOM 638 C CA . VAL A 1 84 ? 29.677 14.578 -32.151 1.00 61.28 84 VAL A CA 1
ATOM 639 C C . VAL A 1 84 ? 28.764 15.184 -31.073 1.00 61.28 84 VAL A C 1
ATOM 641 O O . VAL A 1 84 ? 27.683 15.684 -31.402 1.00 61.28 84 VAL A O 1
ATOM 644 N N . LEU A 1 85 ? 29.196 15.145 -29.807 1.00 68.75 85 LEU A N 1
ATOM 645 C CA . LEU A 1 85 ? 28.362 15.354 -28.622 1.00 68.75 85 LEU A CA 1
ATOM 646 C C . LEU A 1 85 ? 28.771 16.566 -27.778 1.00 68.75 85 LEU A C 1
ATOM 648 O O . LEU A 1 85 ? 29.942 16.927 -27.683 1.00 68.75 85 LEU A O 1
ATOM 652 N N . GLU A 1 86 ? 27.768 17.101 -27.093 1.00 67.31 86 GLU A N 1
ATOM 653 C CA . GLU A 1 86 ? 27.858 17.948 -25.904 1.00 67.31 86 GLU A CA 1
ATOM 654 C C . GLU A 1 86 ? 27.246 17.187 -24.702 1.00 67.31 86 GLU A C 1
ATOM 656 O O . GLU A 1 86 ? 26.769 16.050 -24.841 1.00 67.31 86 GLU A O 1
ATOM 661 N N . GLU A 1 87 ? 27.274 17.787 -23.509 1.00 66.44 87 GLU A N 1
ATOM 662 C CA . GLU A 1 87 ? 26.764 17.163 -22.278 1.00 66.44 87 GLU A CA 1
ATOM 663 C C . GLU A 1 87 ? 25.257 16.816 -22.356 1.00 66.44 87 GLU A C 1
ATOM 665 O O . GLU A 1 87 ? 24.492 17.430 -23.102 1.00 66.44 87 GLU A O 1
ATOM 670 N N . TYR A 1 88 ? 24.826 15.827 -21.559 1.00 68.44 88 TYR A N 1
ATOM 671 C CA . TYR A 1 88 ? 23.426 15.377 -21.413 1.00 68.44 88 TYR A CA 1
ATOM 672 C C . TYR A 1 88 ? 22.762 14.820 -22.689 1.00 68.44 88 TYR A C 1
ATOM 674 O O . TYR A 1 88 ? 21.534 14.785 -22.805 1.00 68.44 88 TYR A O 1
ATOM 682 N N . SER A 1 89 ? 23.560 14.340 -23.643 1.00 83.75 89 SER A N 1
ATOM 683 C CA . SER A 1 89 ? 23.077 13.859 -24.941 1.00 83.75 89 SER A CA 1
ATOM 684 C C . SER A 1 89 ? 22.270 12.550 -24.868 1.00 83.75 89 SER A C 1
ATOM 686 O O . SER A 1 89 ? 22.676 11.575 -24.231 1.00 83.75 89 SER A O 1
ATOM 688 N N . LYS A 1 90 ? 21.123 12.508 -25.564 1.00 92.50 90 LYS A N 1
ATOM 689 C CA . LYS A 1 90 ? 20.197 11.356 -25.632 1.00 92.50 90 LYS A CA 1
ATOM 690 C C . LYS A 1 90 ? 20.269 10.647 -26.981 1.00 92.50 90 LYS A C 1
ATOM 692 O O . LYS A 1 90 ? 20.537 11.289 -27.993 1.00 92.50 90 LYS A O 1
ATOM 697 N N . ILE A 1 91 ? 20.003 9.339 -27.007 1.00 94.19 91 ILE A N 1
ATOM 698 C CA . ILE A 1 91 ? 20.143 8.489 -28.197 1.00 94.19 91 ILE A CA 1
ATOM 699 C C . ILE A 1 91 ? 18.968 7.518 -28.400 1.00 94.19 91 ILE A C 1
ATOM 701 O O . ILE A 1 91 ? 18.444 6.887 -27.476 1.00 94.19 91 ILE A O 1
ATOM 705 N N . SER A 1 92 ? 18.575 7.372 -29.662 1.00 95.50 92 SER A N 1
ATOM 706 C CA . SER A 1 92 ? 17.624 6.374 -30.153 1.00 95.50 92 SER A CA 1
ATOM 707 C C . SER A 1 92 ? 18.033 5.912 -31.554 1.00 95.50 92 SER A C 1
ATOM 709 O O . SER A 1 92 ? 18.864 6.550 -32.202 1.00 95.50 92 SER A O 1
ATOM 711 N N . LYS A 1 93 ? 17.472 4.804 -32.043 1.00 93.06 93 LYS A N 1
ATOM 712 C CA . LYS A 1 93 ? 17.753 4.283 -33.388 1.00 93.06 93 LYS A CA 1
ATOM 713 C C . LYS A 1 93 ? 16.585 3.502 -33.969 1.00 93.06 93 LYS A C 1
ATOM 715 O O . LYS A 1 93 ? 15.900 2.783 -33.244 1.00 93.06 93 LYS A O 1
ATOM 720 N N . ASP A 1 94 ? 16.422 3.582 -35.286 1.00 91.50 94 ASP A N 1
ATOM 721 C CA . ASP A 1 94 ? 15.490 2.739 -36.041 1.00 91.50 94 ASP A CA 1
ATOM 722 C C . ASP A 1 94 ? 16.249 1.650 -36.826 1.00 91.50 94 ASP A C 1
ATOM 724 O O . ASP A 1 94 ? 17.246 1.105 -36.342 1.00 91.50 94 ASP A O 1
ATOM 728 N N . LYS A 1 95 ? 15.764 1.253 -38.005 1.00 88.56 95 LYS A N 1
ATOM 729 C CA . LYS A 1 95 ? 16.436 0.284 -38.882 1.00 88.56 95 LYS A CA 1
ATOM 730 C C . LYS A 1 95 ? 17.634 0.878 -39.640 1.00 88.56 95 LYS A C 1
ATOM 732 O O . LYS A 1 95 ? 18.546 0.136 -39.989 1.00 88.56 95 LYS A O 1
ATOM 737 N N . ASN A 1 96 ? 17.612 2.179 -39.921 1.00 92.38 96 ASN A N 1
ATOM 738 C CA . ASN A 1 96 ? 18.472 2.845 -40.902 1.00 92.38 96 ASN A CA 1
ATOM 739 C C . ASN A 1 96 ? 19.330 3.964 -40.286 1.00 92.38 96 ASN A C 1
ATOM 741 O O . ASN A 1 96 ? 20.393 4.283 -40.823 1.00 92.38 96 ASN A O 1
ATOM 745 N N . TYR A 1 97 ? 18.860 4.573 -39.193 1.00 95.12 97 TYR A N 1
ATOM 746 C CA . TYR A 1 97 ? 19.421 5.804 -38.640 1.00 95.12 97 TYR A CA 1
ATOM 747 C C . TYR A 1 97 ? 19.660 5.742 -37.131 1.00 95.12 97 TYR A C 1
ATOM 749 O O . TYR A 1 97 ? 18.920 5.095 -36.384 1.00 95.12 97 TYR A O 1
ATOM 757 N N . LEU A 1 98 ? 20.670 6.497 -36.699 1.00 94.50 98 LEU A N 1
ATOM 758 C CA . LEU A 1 98 ? 20.859 6.920 -35.316 1.00 94.50 98 LEU A CA 1
ATOM 759 C C . LEU A 1 98 ? 20.283 8.332 -35.155 1.00 94.50 98 LEU A C 1
ATOM 761 O O . LEU A 1 98 ? 20.472 9.199 -36.012 1.00 94.50 98 LEU A O 1
ATOM 765 N N . TYR A 1 99 ? 19.613 8.557 -34.033 1.00 95.56 99 TYR A N 1
ATOM 766 C CA . TYR A 1 99 ? 19.033 9.831 -33.636 1.00 95.56 99 TYR A CA 1
ATOM 767 C C . TYR A 1 99 ? 19.698 10.258 -32.338 1.00 95.56 99 TYR A C 1
ATOM 769 O O . TYR A 1 99 ? 19.584 9.554 -31.334 1.00 95.56 99 TYR A O 1
ATOM 777 N N . VAL A 1 100 ? 20.391 11.392 -32.360 1.00 93.69 100 VAL A N 1
ATOM 778 C CA . VAL A 1 100 ? 21.118 11.926 -31.206 1.00 93.69 100 VAL A CA 1
ATOM 779 C C . VAL A 1 100 ? 20.601 13.324 -30.904 1.00 93.69 100 VAL A C 1
ATOM 781 O O . VAL A 1 100 ? 20.720 14.216 -31.738 1.00 93.69 100 VAL A O 1
ATOM 784 N N . LEU A 1 101 ? 20.053 13.536 -29.712 1.00 91.94 101 LEU A N 1
ATOM 785 C CA . LEU A 1 101 ? 19.865 14.877 -29.164 1.00 91.94 101 LEU A CA 1
ATOM 786 C C . LEU A 1 101 ? 21.159 15.268 -28.449 1.00 91.94 101 LEU A C 1
ATOM 788 O O . LEU A 1 101 ? 21.623 14.533 -27.582 1.00 91.94 101 LEU A O 1
ATOM 792 N N . SER A 1 102 ? 21.737 16.409 -28.809 1.00 88.00 102 SER A N 1
ATOM 793 C CA . SER A 1 102 ? 22.961 16.946 -28.212 1.00 88.00 102 SER A CA 1
ATOM 794 C C . SER A 1 102 ? 22.779 18.444 -28.017 1.00 88.00 102 SER A C 1
ATOM 796 O O . SER A 1 102 ? 22.602 19.162 -29.004 1.00 88.00 102 SER A O 1
ATOM 798 N N . ALA A 1 103 ? 22.787 18.901 -26.761 1.00 82.81 103 ALA A N 1
ATOM 799 C CA . ALA A 1 103 ? 22.283 20.223 -26.388 1.00 82.81 103 ALA A CA 1
ATOM 800 C C . ALA A 1 103 ? 20.935 20.513 -27.094 1.00 82.81 103 ALA A C 1
ATOM 802 O O . ALA A 1 103 ? 20.038 19.671 -27.092 1.00 82.81 103 ALA A O 1
ATOM 803 N N . ASN A 1 104 ? 20.808 21.666 -27.750 1.00 86.88 104 ASN A N 1
ATOM 804 C CA . ASN A 1 104 ? 19.604 22.111 -28.459 1.00 86.88 104 ASN A CA 1
ATOM 805 C C . ASN A 1 104 ? 19.496 21.607 -29.920 1.00 86.88 104 ASN A C 1
ATOM 807 O O . ASN A 1 104 ? 18.766 22.196 -30.716 1.00 86.88 104 ASN A O 1
ATOM 811 N N . MET A 1 105 ? 20.215 20.544 -30.309 1.00 91.06 105 MET A N 1
ATOM 812 C CA . MET A 1 105 ? 20.250 20.039 -31.692 1.00 91.06 105 MET A CA 1
ATOM 813 C C . MET A 1 105 ? 19.915 18.545 -31.776 1.00 91.06 105 MET A C 1
ATOM 815 O O . MET A 1 105 ? 20.576 17.710 -31.157 1.00 91.06 105 MET A O 1
ATOM 819 N N . ILE A 1 106 ? 18.930 18.193 -32.608 1.00 93.88 106 ILE A N 1
ATOM 820 C CA . ILE A 1 106 ? 18.642 16.808 -33.001 1.00 93.88 106 ILE A CA 1
ATOM 821 C C . ILE A 1 106 ? 19.444 16.484 -34.262 1.00 93.88 106 ILE A C 1
ATOM 823 O O . ILE A 1 106 ? 19.228 17.068 -35.325 1.00 93.88 106 ILE A O 1
ATOM 827 N N . LYS A 1 107 ? 20.357 15.525 -34.140 1.00 92.81 107 LYS A N 1
ATOM 828 C CA . LYS A 1 107 ? 21.280 15.058 -35.174 1.00 92.81 107 LYS A CA 1
ATOM 829 C C . LYS A 1 107 ? 20.809 13.707 -35.713 1.00 92.81 107 LYS A C 1
ATOM 831 O O . LYS A 1 107 ? 20.610 12.759 -34.953 1.00 92.81 107 LYS A O 1
ATOM 836 N N . LEU A 1 108 ? 20.639 13.622 -37.030 1.00 94.94 108 LEU A N 1
ATOM 837 C CA . LEU A 1 108 ? 20.369 12.390 -37.768 1.00 94.94 108 LEU A CA 1
ATOM 838 C C . LEU A 1 108 ? 21.683 11.866 -38.342 1.00 94.94 108 LEU A C 1
ATOM 840 O O . LEU A 1 108 ? 22.316 12.560 -39.142 1.00 94.94 108 LEU A O 1
ATOM 844 N N . LEU A 1 109 ? 22.073 10.647 -37.980 1.00 92.94 109 LEU A N 1
ATOM 845 C CA . LEU A 1 109 ? 23.287 9.997 -38.474 1.00 92.94 109 LEU A CA 1
ATOM 846 C C . LEU A 1 109 ? 22.943 8.655 -39.128 1.00 92.94 109 LEU A C 1
ATOM 848 O O . LEU A 1 109 ? 21.915 8.046 -38.825 1.00 92.94 109 LEU A O 1
ATOM 852 N N . ASN A 1 110 ? 23.805 8.170 -40.020 1.00 91.62 110 ASN A N 1
ATOM 853 C CA . ASN A 1 110 ? 23.742 6.771 -40.442 1.00 91.62 110 ASN A CA 1
ATOM 854 C C . ASN A 1 110 ? 24.323 5.849 -39.346 1.00 91.62 110 ASN A C 1
ATOM 856 O O . ASN A 1 110 ? 24.873 6.314 -38.345 1.00 91.62 110 ASN A O 1
ATOM 860 N N . LEU A 1 111 ? 24.216 4.531 -39.536 1.00 88.56 111 LEU A N 1
ATOM 861 C CA . LEU A 1 111 ? 24.724 3.548 -38.568 1.00 88.56 111 LEU A CA 1
ATOM 862 C C . LEU A 1 111 ? 26.263 3.551 -38.425 1.00 88.56 111 LEU A C 1
ATOM 864 O O . LEU A 1 111 ? 26.768 3.072 -37.411 1.00 88.56 111 LEU A O 1
ATOM 868 N N . ASP A 1 112 ? 26.985 4.147 -39.384 1.00 86.31 112 ASP A N 1
ATOM 869 C CA . ASP A 1 112 ? 28.439 4.384 -39.349 1.00 86.31 112 ASP A CA 1
ATOM 870 C C . ASP A 1 112 ? 28.814 5.698 -38.626 1.00 86.31 112 ASP A C 1
ATOM 872 O O . ASP A 1 112 ? 29.938 6.183 -38.758 1.00 86.31 112 ASP A O 1
ATOM 876 N N . GLY A 1 113 ? 27.868 6.336 -37.924 1.00 85.50 113 GLY A N 1
ATOM 877 C CA . GLY A 1 113 ? 28.093 7.585 -37.189 1.00 85.50 113 GLY A CA 1
ATOM 878 C C . GLY A 1 113 ? 28.308 8.824 -38.067 1.00 85.50 113 GLY A C 1
ATOM 879 O O . GLY A 1 113 ? 28.646 9.889 -37.549 1.00 85.50 113 GLY A O 1
ATOM 880 N N . LYS A 1 114 ? 28.099 8.738 -39.388 1.00 89.19 114 LYS A N 1
ATOM 881 C CA . LYS A 1 114 ? 28.196 9.891 -40.290 1.00 89.19 114 LYS A CA 1
ATOM 882 C C . LYS A 1 114 ? 26.923 10.731 -40.220 1.00 89.19 114 LYS A C 1
ATOM 884 O O . LYS A 1 114 ? 25.830 10.244 -40.513 1.00 89.19 114 LYS A O 1
ATOM 889 N N . LEU A 1 115 ? 27.087 12.015 -39.912 1.00 91.19 115 LEU A N 1
ATOM 890 C CA . LEU A 1 115 ? 26.010 13.002 -39.907 1.00 91.19 115 LEU A CA 1
ATOM 891 C C . LEU A 1 115 ? 25.335 13.136 -41.288 1.00 91.19 115 LEU A C 1
ATOM 893 O O . LEU A 1 115 ? 26.007 13.234 -42.317 1.00 91.19 115 LEU A O 1
ATOM 897 N N . ILE A 1 116 ? 24.001 13.165 -41.285 1.00 93.94 116 ILE A N 1
ATOM 898 C CA . ILE A 1 116 ? 23.133 13.341 -42.460 1.00 93.94 116 ILE A CA 1
ATOM 899 C C . ILE A 1 116 ? 22.439 14.707 -42.419 1.00 93.94 116 ILE A C 1
ATOM 901 O O . ILE A 1 116 ? 22.399 15.407 -43.430 1.00 93.94 116 ILE A O 1
ATOM 905 N N . LYS A 1 117 ? 21.860 15.075 -41.268 1.00 93.06 117 LYS A N 1
ATOM 906 C CA . LYS A 1 117 ? 21.106 16.323 -41.073 1.00 93.06 117 LYS A CA 1
ATOM 907 C C . LYS A 1 117 ? 21.062 16.699 -39.593 1.00 93.06 117 LYS A C 1
ATOM 909 O O . LYS A 1 117 ? 21.074 15.816 -38.742 1.00 93.06 117 LYS A O 1
ATOM 914 N N . GLU A 1 118 ? 20.941 17.988 -39.300 1.00 92.62 118 GLU A N 1
ATOM 915 C CA . GLU A 1 118 ? 20.634 18.499 -37.961 1.00 92.62 118 GLU A CA 1
ATOM 916 C C . GLU A 1 118 ? 19.386 19.391 -38.007 1.00 92.62 118 GLU A C 1
ATOM 918 O O . GLU A 1 118 ? 19.105 20.019 -39.033 1.00 92.62 118 GLU A O 1
ATOM 923 N N . VAL A 1 119 ? 18.630 19.429 -36.909 1.00 94.62 119 VAL A N 1
ATOM 924 C CA . VAL A 1 119 ? 17.447 20.284 -36.715 1.00 94.62 119 VAL A CA 1
ATOM 925 C C . VAL A 1 119 ? 17.470 20.835 -35.281 1.00 94.62 119 VAL A C 1
ATOM 927 O O . VAL A 1 119 ? 17.645 20.043 -34.352 1.00 94.62 119 VAL A O 1
ATOM 930 N N . PRO A 1 120 ? 17.308 22.154 -35.067 1.00 92.31 120 PRO A N 1
ATOM 931 C CA . PRO A 1 120 ? 17.273 22.734 -33.728 1.00 92.31 120 PRO A CA 1
ATOM 932 C C . PRO A 1 120 ? 15.983 22.386 -32.975 1.00 92.31 120 PRO A C 1
ATOM 934 O O . PRO A 1 120 ? 14.924 22.200 -33.576 1.00 92.31 120 PRO A O 1
ATOM 937 N N . ILE A 1 121 ? 16.068 22.362 -31.647 1.00 90.00 121 ILE A N 1
ATOM 938 C CA . ILE A 1 121 ? 14.933 22.278 -30.723 1.00 90.00 121 ILE A CA 1
ATOM 939 C C . ILE A 1 121 ? 15.113 23.302 -29.591 1.00 90.00 121 ILE A C 1
ATOM 941 O O . ILE A 1 121 ? 16.228 23.576 -29.152 1.00 90.00 121 ILE A O 1
ATOM 945 N N . GLU A 1 122 ? 14.016 23.902 -29.132 1.00 85.81 122 GLU A N 1
ATOM 946 C CA . GLU A 1 122 ? 14.040 24.954 -28.100 1.00 85.81 122 GLU A CA 1
ATOM 947 C C . GLU A 1 122 ? 14.258 24.383 -26.683 1.00 85.81 122 GLU A C 1
ATOM 949 O O . GLU A 1 122 ? 14.815 25.052 -25.811 1.00 85.81 122 GLU A O 1
ATOM 954 N N . GLU A 1 123 ? 13.885 23.117 -26.483 1.00 83.38 123 GLU A N 1
ATOM 955 C CA . GLU A 1 123 ? 14.013 22.380 -25.226 1.00 83.38 123 GLU A CA 1
ATOM 956 C C . GLU A 1 123 ? 15.472 22.116 -24.835 1.00 83.38 123 GLU A C 1
ATOM 958 O O . GLU A 1 123 ? 16.305 21.771 -25.673 1.00 83.38 123 GLU A O 1
ATOM 963 N N . LYS A 1 124 ? 15.766 22.249 -23.536 1.00 77.25 124 LYS A N 1
ATOM 964 C CA . LYS A 1 124 ? 17.119 22.085 -22.964 1.00 77.25 124 LYS A CA 1
ATOM 965 C C . LYS A 1 124 ? 17.276 20.864 -22.064 1.00 77.25 124 LYS A C 1
ATOM 967 O O . LYS A 1 124 ? 18.391 20.402 -21.857 1.00 77.25 124 LYS A O 1
ATOM 972 N N . GLU A 1 125 ? 16.178 20.354 -21.515 1.00 85.81 125 GLU A N 1
ATOM 973 C CA . GLU A 1 125 ? 16.174 19.221 -20.592 1.00 85.81 125 GLU A CA 1
ATOM 974 C C . GLU A 1 125 ? 15.233 18.148 -21.141 1.00 85.81 125 GLU A C 1
ATOM 976 O O . GLU A 1 125 ? 14.037 18.386 -21.316 1.00 85.81 125 GLU A O 1
ATOM 981 N N . CYS A 1 126 ? 15.774 16.973 -21.458 1.00 89.75 126 CYS A N 1
ATOM 982 C CA . CYS A 1 126 ? 15.035 15.887 -22.097 1.00 89.75 126 CYS A CA 1
ATOM 983 C C . CYS A 1 126 ? 15.346 14.555 -21.414 1.00 89.75 126 CYS A C 1
ATOM 985 O O . CYS A 1 126 ? 16.507 14.159 -21.290 1.00 89.75 126 CYS A O 1
ATOM 987 N N . ARG A 1 127 ? 14.299 13.837 -20.999 1.00 90.94 127 ARG A N 1
ATOM 988 C CA . ARG A 1 127 ? 14.419 12.536 -20.323 1.00 90.94 127 ARG A CA 1
ATOM 989 C C . ARG A 1 127 ? 14.750 11.428 -21.317 1.00 90.94 127 ARG A C 1
ATOM 991 O O . ARG A 1 127 ? 15.679 10.654 -21.099 1.00 90.94 127 ARG A O 1
ATOM 998 N N . LYS A 1 128 ? 14.003 11.382 -22.425 1.00 94.19 128 LYS A N 1
ATOM 999 C CA . LYS A 1 128 ? 14.045 10.312 -23.431 1.00 94.19 128 LYS A CA 1
ATOM 1000 C C . LYS A 1 128 ? 13.776 10.869 -24.826 1.00 94.19 128 LYS A C 1
ATOM 1002 O O . LYS A 1 128 ? 12.959 11.775 -24.984 1.00 94.19 128 LYS A O 1
ATOM 1007 N N . ILE A 1 129 ? 14.411 10.274 -25.835 1.00 96.38 129 ILE A N 1
ATOM 1008 C CA . ILE A 1 129 ? 14.032 10.450 -27.240 1.00 96.38 129 ILE A CA 1
ATOM 1009 C C . ILE A 1 129 ? 13.697 9.104 -27.890 1.00 96.38 129 ILE A C 1
ATOM 1011 O O . ILE A 1 129 ? 14.245 8.063 -27.516 1.00 96.38 129 ILE A O 1
ATOM 1015 N N . ILE A 1 130 ? 12.805 9.128 -28.878 1.00 96.56 130 ILE A N 1
ATOM 1016 C CA . ILE A 1 130 ? 12.429 7.980 -29.709 1.00 96.56 130 ILE A CA 1
ATOM 1017 C C . ILE A 1 130 ? 12.460 8.411 -31.172 1.00 96.56 130 ILE A C 1
ATOM 1019 O O . ILE A 1 130 ? 11.720 9.313 -31.554 1.00 96.56 130 ILE A O 1
ATOM 1023 N N . GLY A 1 131 ? 13.298 7.768 -31.986 1.00 95.00 131 GLY A N 1
ATOM 1024 C CA . GLY A 1 131 ? 13.397 8.031 -33.422 1.00 95.00 131 GLY A CA 1
ATOM 1025 C C . GLY A 1 131 ? 12.770 6.927 -34.275 1.00 95.00 131 GLY A C 1
ATOM 1026 O O . GLY A 1 131 ? 13.020 5.747 -34.033 1.00 95.00 131 GLY A O 1
ATOM 1027 N N . VAL A 1 132 ? 11.971 7.304 -35.276 1.00 94.06 132 VAL A N 1
ATOM 1028 C CA . VAL A 1 132 ? 11.384 6.395 -36.277 1.00 94.06 132 VAL A CA 1
ATOM 1029 C C . VAL A 1 132 ? 11.066 7.153 -37.567 1.00 94.06 132 VAL A C 1
ATOM 1031 O O . VAL A 1 132 ? 10.460 8.221 -37.519 1.00 94.06 132 VAL A O 1
ATOM 1034 N N . ASP A 1 133 ? 11.469 6.625 -38.727 1.00 91.25 133 ASP A N 1
ATOM 1035 C CA . ASP A 1 133 ? 11.147 7.169 -40.061 1.00 91.25 133 ASP A CA 1
ATOM 1036 C C . ASP A 1 133 ? 11.352 8.696 -40.175 1.00 91.25 133 ASP A C 1
ATOM 1038 O O . ASP A 1 133 ? 10.488 9.456 -40.633 1.00 91.25 133 ASP A O 1
ATOM 1042 N N . LYS A 1 134 ? 12.527 9.144 -39.709 1.00 93.62 134 LYS A N 1
ATOM 1043 C CA . LYS A 1 134 ? 12.972 10.545 -39.612 1.00 93.62 13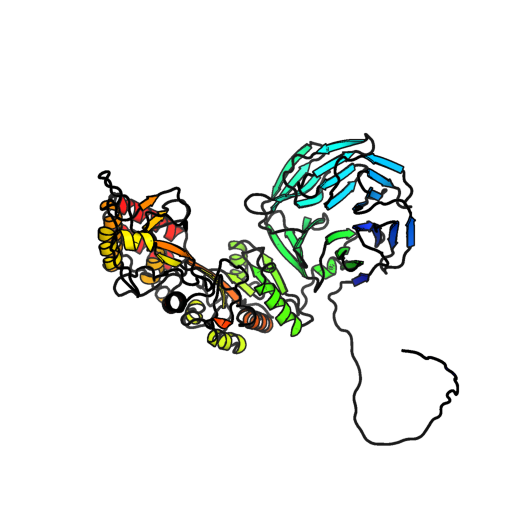4 LYS A CA 1
ATOM 1044 C C . LYS A 1 134 ? 12.093 11.463 -38.749 1.00 93.62 134 LYS A C 1
ATOM 1046 O O . LYS A 1 134 ? 12.211 12.683 -38.848 1.00 93.62 134 LYS A O 1
ATOM 1051 N N . LYS A 1 135 ? 11.237 10.920 -37.888 1.00 95.31 135 LYS A N 1
ATOM 1052 C CA . LYS A 1 135 ? 10.567 11.661 -36.811 1.00 95.31 135 LYS A CA 1
ATOM 1053 C C . LYS A 1 135 ? 11.238 11.336 -35.491 1.00 95.31 135 LYS A C 1
ATOM 1055 O O . LYS A 1 135 ? 11.626 10.193 -35.261 1.00 95.31 135 LYS A O 1
ATOM 1060 N N . VAL A 1 136 ? 11.365 12.340 -34.634 1.00 97.31 136 VAL A N 1
ATOM 1061 C CA . VAL A 1 136 ? 11.879 12.185 -33.273 1.00 97.31 136 VAL A CA 1
ATOM 1062 C C . VAL A 1 136 ? 10.836 12.690 -32.296 1.00 97.31 136 VAL A C 1
ATOM 1064 O O . VAL A 1 136 ? 10.432 13.848 -32.357 1.00 97.31 136 VAL A O 1
ATOM 1067 N N . PHE A 1 137 ? 10.413 11.813 -31.397 1.00 97.56 137 PHE A N 1
ATOM 1068 C CA . PHE A 1 137 ? 9.595 12.156 -30.246 1.00 97.56 137 PHE A CA 1
ATOM 1069 C C . PHE A 1 137 ? 10.515 12.438 -29.065 1.00 97.56 137 PHE A C 1
ATOM 1071 O O . PHE A 1 137 ? 11.340 11.596 -28.709 1.00 97.56 137 PHE A O 1
ATOM 1078 N N . VAL A 1 138 ? 10.384 13.622 -28.483 1.00 96.62 138 VAL A N 1
ATOM 1079 C CA . VAL A 1 138 ? 11.198 14.116 -27.372 1.00 96.62 138 VAL A CA 1
ATOM 1080 C C . VAL A 1 138 ? 10.305 14.261 -26.147 1.00 96.62 138 VAL A C 1
ATOM 1082 O O . VAL A 1 138 ? 9.302 14.969 -26.214 1.00 96.62 138 VAL A O 1
ATOM 1085 N N . LEU A 1 139 ? 10.661 13.594 -25.049 1.00 96.19 139 LEU A N 1
ATOM 1086 C CA . LEU A 1 139 ? 10.024 13.750 -23.741 1.00 96.19 139 LEU A CA 1
ATOM 1087 C C . LEU A 1 139 ? 10.837 14.742 -22.902 1.00 96.19 139 LEU A C 1
ATOM 1089 O O . LEU A 1 139 ? 11.999 14.465 -22.581 1.00 96.19 139 LEU A O 1
ATOM 1093 N N . THR A 1 140 ? 10.241 15.883 -22.555 1.00 93.19 140 THR A N 1
ATOM 1094 C CA . THR A 1 140 ? 10.926 16.949 -21.807 1.00 93.19 140 THR A CA 1
ATOM 1095 C C . THR A 1 140 ? 11.095 16.612 -20.322 1.00 93.19 140 THR A C 1
ATOM 1097 O O . THR A 1 140 ? 10.526 15.651 -19.803 1.00 93.19 140 THR A O 1
ATOM 1100 N N . GLY A 1 141 ? 11.948 17.389 -19.658 1.00 85.75 141 GLY A N 1
ATOM 1101 C CA . GLY A 1 141 ? 1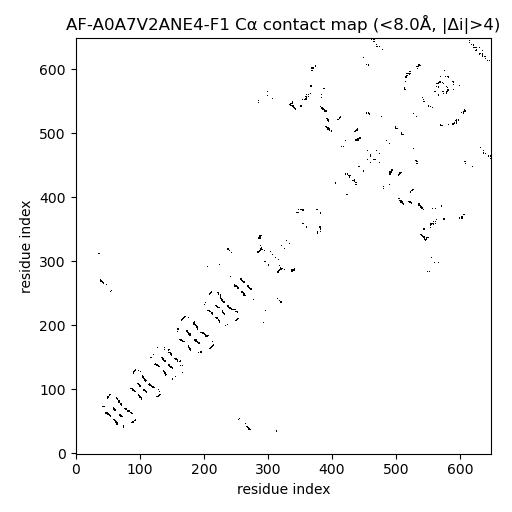2.329 17.272 -18.255 1.00 85.75 141 GLY A CA 1
ATOM 1102 C C . GLY A 1 141 ? 11.218 17.581 -17.255 1.00 85.75 141 GLY A C 1
ATOM 1103 O O . GLY A 1 141 ? 10.373 16.736 -16.965 1.00 85.75 141 GLY A O 1
ATOM 1104 N N . HIS A 1 142 ? 11.235 18.782 -16.677 1.00 78.81 142 HIS A N 1
ATOM 1105 C CA . HIS A 1 142 ? 10.276 19.183 -15.639 1.00 78.81 142 HIS A CA 1
ATOM 1106 C C . HIS A 1 142 ? 8.803 19.245 -16.086 1.00 78.81 142 HIS A C 1
ATOM 1108 O O . HIS A 1 142 ? 7.920 18.989 -15.270 1.00 78.81 142 HIS A O 1
ATOM 1114 N N . GLU A 1 143 ? 8.515 19.577 -17.348 1.00 84.00 143 GLU A N 1
ATOM 1115 C CA . GLU A 1 143 ? 7.135 19.811 -17.814 1.00 84.00 143 GLU A CA 1
ATOM 1116 C C . GLU A 1 143 ? 6.405 18.555 -18.318 1.00 84.00 143 GLU A C 1
ATOM 1118 O O . GLU A 1 143 ? 5.186 18.589 -18.477 1.00 84.00 143 GLU A O 1
ATOM 1123 N N . GLY A 1 144 ? 7.120 17.461 -18.608 1.00 91.94 144 GLY A N 1
ATOM 1124 C CA . GLY A 1 144 ? 6.519 16.236 -19.153 1.00 91.94 144 GLY A CA 1
ATOM 1125 C C . GLY A 1 144 ? 5.845 16.417 -20.522 1.00 91.94 144 GLY A C 1
ATOM 1126 O O . GLY A 1 144 ? 4.893 15.708 -20.841 1.00 91.94 144 GLY A O 1
ATOM 1127 N N . LYS A 1 145 ? 6.291 17.372 -21.348 1.00 94.81 145 LYS A N 1
ATOM 1128 C CA . LYS A 1 145 ? 5.765 17.545 -22.713 1.00 94.81 145 LYS A CA 1
ATOM 1129 C C . LYS A 1 145 ? 6.325 16.455 -23.625 1.00 94.81 145 LYS A C 1
ATOM 1131 O O . LYS A 1 145 ? 7.485 16.069 -23.496 1.00 94.81 145 LYS A O 1
ATOM 1136 N N . VAL A 1 146 ? 5.531 16.026 -24.606 1.00 96.81 146 VAL A N 1
ATOM 1137 C CA . VAL A 1 146 ? 6.015 15.213 -25.732 1.00 96.81 146 VAL A CA 1
ATOM 1138 C C . VAL A 1 146 ? 5.986 16.061 -26.998 1.00 96.81 146 VAL A C 1
ATOM 1140 O O . VAL A 1 146 ? 4.935 16.579 -27.370 1.00 96.81 146 VAL A O 1
ATOM 1143 N N . ILE A 1 147 ? 7.128 16.204 -27.668 1.00 96.06 147 ILE A N 1
ATOM 1144 C CA . ILE A 1 147 ? 7.275 16.989 -28.901 1.00 96.06 147 ILE A CA 1
ATOM 1145 C C . ILE A 1 147 ? 7.676 16.057 -30.041 1.00 96.06 147 ILE A C 1
ATOM 1147 O O . ILE A 1 147 ? 8.678 15.355 -29.942 1.00 96.06 147 ILE A O 1
ATOM 1151 N N . MET A 1 148 ? 6.918 16.067 -31.137 1.00 96.88 148 MET A N 1
ATOM 1152 C CA . MET A 1 148 ? 7.297 15.415 -32.391 1.00 96.88 148 MET A CA 1
ATOM 1153 C C . MET A 1 148 ? 8.044 16.410 -33.280 1.00 96.88 148 MET A C 1
ATOM 1155 O O . MET A 1 148 ? 7.466 17.412 -33.701 1.00 96.88 148 MET A O 1
ATOM 1159 N N . VAL A 1 149 ? 9.295 16.107 -33.621 1.00 96.81 149 VAL A N 1
ATOM 1160 C CA . VAL A 1 149 ? 10.080 16.827 -34.632 1.00 96.81 149 VAL A CA 1
ATOM 1161 C C . VAL A 1 149 ? 10.179 15.972 -35.892 1.00 96.81 149 VAL A C 1
ATOM 1163 O O . VAL A 1 149 ? 10.706 14.861 -35.857 1.00 96.81 149 VAL A O 1
ATOM 1166 N N . ASP A 1 150 ? 9.677 16.482 -37.014 1.00 95.12 150 ASP A N 1
ATOM 1167 C CA . ASP A 1 150 ? 9.838 15.865 -38.332 1.00 95.12 150 ASP A CA 1
ATOM 1168 C C . ASP A 1 150 ? 11.124 16.385 -38.987 1.00 95.12 150 ASP A C 1
ATOM 1170 O O . ASP A 1 150 ? 11.230 17.564 -39.328 1.00 95.12 150 ASP A O 1
ATOM 1174 N N . LEU A 1 151 ? 12.123 15.515 -39.153 1.00 94.94 151 LEU A N 1
ATOM 1175 C CA . LEU A 1 151 ? 13.460 15.933 -39.574 1.00 94.94 151 LEU A CA 1
ATOM 1176 C C . LEU A 1 151 ? 13.573 16.215 -41.073 1.00 94.94 151 LEU A C 1
ATOM 1178 O O . LEU A 1 151 ? 14.505 16.910 -41.468 1.00 94.94 151 LEU A O 1
ATOM 1182 N N . ASP A 1 152 ? 12.654 15.748 -41.924 1.00 92.94 152 ASP A N 1
ATOM 1183 C CA . ASP A 1 152 ? 12.665 16.129 -43.343 1.00 92.94 152 ASP A CA 1
ATOM 1184 C C . ASP A 1 152 ? 12.186 17.579 -43.521 1.00 92.94 152 ASP A C 1
ATOM 1186 O O . ASP A 1 152 ? 12.891 18.375 -44.148 1.00 92.94 152 ASP A O 1
ATOM 1190 N N . SER A 1 153 ? 11.068 17.959 -42.893 1.00 93.12 153 SER A N 1
ATOM 1191 C CA . SER A 1 153 ? 10.522 19.327 -42.942 1.00 93.12 153 SER A CA 1
ATOM 1192 C C . SER A 1 153 ? 11.155 20.311 -41.950 1.00 93.12 153 SER A C 1
ATOM 1194 O O . SER A 1 153 ? 11.048 21.519 -42.154 1.00 93.12 153 SER A O 1
ATOM 1196 N N . GLY A 1 154 ? 11.804 19.820 -40.889 1.00 91.69 154 GLY A N 1
ATOM 1197 C CA . GLY A 1 154 ? 12.357 20.634 -39.801 1.00 91.69 154 GLY A CA 1
ATOM 1198 C C . GLY A 1 154 ? 11.306 21.208 -38.841 1.00 91.69 154 GLY A C 1
ATOM 1199 O O . GLY A 1 154 ? 11.617 22.137 -38.102 1.00 91.69 154 GLY A O 1
ATOM 1200 N N . LYS A 1 155 ? 10.062 20.707 -38.864 1.00 92.75 155 LYS A N 1
ATOM 1201 C CA . LYS A 1 155 ? 8.954 21.227 -38.044 1.00 92.75 155 LYS A CA 1
ATOM 1202 C C . LYS A 1 155 ? 8.772 20.434 -36.751 1.00 92.75 155 LYS A C 1
ATOM 1204 O O . LYS A 1 155 ? 8.709 19.205 -36.783 1.00 92.75 155 LYS A O 1
ATOM 1209 N N . SER A 1 156 ? 8.594 21.143 -35.641 1.00 93.94 156 SER A N 1
ATOM 1210 C CA . SER A 1 156 ? 8.175 20.604 -34.343 1.00 93.94 156 SER A CA 1
ATOM 1211 C C . SER A 1 156 ? 6.664 20.770 -34.122 1.00 93.94 156 SER A C 1
ATOM 1213 O O . SER A 1 156 ? 6.050 21.710 -34.626 1.00 93.94 156 SER A O 1
ATOM 1215 N N . ASN A 1 157 ? 6.054 19.849 -33.372 1.00 93.56 157 ASN A N 1
ATOM 1216 C CA . ASN A 1 157 ? 4.681 19.947 -32.866 1.00 93.56 157 ASN A CA 1
ATOM 1217 C C . ASN A 1 157 ? 4.609 19.322 -31.464 1.00 93.56 157 ASN A C 1
ATOM 1219 O O . ASN A 1 157 ? 4.989 18.163 -31.291 1.00 93.56 157 ASN A O 1
ATOM 1223 N N . THR A 1 158 ? 4.085 20.048 -30.477 1.00 95.00 158 THR A N 1
ATOM 1224 C CA . THR A 1 158 ? 3.797 19.494 -29.144 1.00 95.00 158 THR A CA 1
ATOM 1225 C C . THR A 1 158 ? 2.529 18.644 -29.199 1.00 95.00 158 THR A C 1
ATOM 1227 O O . THR A 1 158 ? 1.517 19.065 -29.761 1.00 95.00 158 THR A O 1
ATOM 1230 N N . LEU A 1 159 ? 2.577 17.437 -28.638 1.00 95.12 159 LEU A N 1
ATOM 1231 C CA . LEU A 1 159 ? 1.470 16.485 -28.657 1.00 95.12 159 LEU A CA 1
ATOM 1232 C C . LEU A 1 159 ? 0.515 16.739 -27.483 1.00 95.12 159 LEU A C 1
ATOM 1234 O O . LEU A 1 159 ? 0.946 16.956 -26.351 1.00 95.12 159 LEU A O 1
ATOM 1238 N N . GLY A 1 160 ? -0.792 16.662 -27.742 1.00 92.50 160 GLY A N 1
ATOM 1239 C CA . GLY A 1 160 ? -1.859 16.848 -26.746 1.00 92.50 160 GLY A CA 1
ATOM 1240 C C . GLY A 1 160 ? -2.040 15.649 -25.807 1.00 92.50 160 GLY A C 1
ATOM 1241 O O . GLY A 1 160 ? -3.135 15.098 -25.720 1.00 92.50 160 GLY A O 1
ATOM 1242 N N . VAL A 1 161 ? -0.959 15.201 -25.163 1.00 91.50 161 VAL A N 1
ATOM 1243 C CA . VAL A 1 161 ? -0.940 13.982 -24.334 1.00 91.50 161 VAL A CA 1
ATOM 1244 C C . VAL A 1 161 ? -1.222 14.248 -22.856 1.00 91.50 161 VAL A C 1
ATOM 1246 O O . VAL A 1 161 ? -1.882 13.428 -22.233 1.00 91.50 161 VAL A O 1
ATOM 1249 N N . GLY A 1 162 ? -0.820 15.396 -22.307 1.00 88.94 162 GLY A N 1
ATOM 1250 C CA . GLY A 1 162 ? -0.855 15.683 -20.864 1.00 88.94 162 GLY A CA 1
ATOM 1251 C C . GLY A 1 162 ? 0.554 15.722 -20.261 1.00 88.94 162 GLY A C 1
ATOM 1252 O O . GLY A 1 162 ? 1.526 15.883 -20.998 1.00 88.94 162 GLY A O 1
ATOM 1253 N N . LYS A 1 163 ? 0.666 15.582 -18.933 1.00 92.00 163 LYS A N 1
ATOM 1254 C CA . LYS A 1 163 ? 1.946 15.533 -18.206 1.00 92.00 163 LYS A CA 1
ATOM 1255 C C . LYS A 1 163 ? 2.547 14.127 -18.322 1.00 92.00 163 LYS A C 1
ATOM 1257 O O . LYS A 1 163 ? 2.257 13.254 -17.510 1.00 92.00 163 LYS A O 1
ATOM 1262 N N . ALA A 1 164 ? 3.342 13.889 -19.360 1.00 93.94 164 ALA A N 1
ATOM 1263 C CA . ALA A 1 164 ? 3.933 12.583 -19.624 1.00 93.94 164 ALA A CA 1
ATOM 1264 C C . ALA A 1 164 ? 5.101 12.259 -18.679 1.00 93.94 164 ALA A C 1
ATOM 1266 O O . ALA A 1 164 ? 5.996 13.074 -18.447 1.00 93.94 164 ALA A O 1
ATOM 1267 N N . THR A 1 165 ? 5.112 11.025 -18.181 1.00 92.44 165 THR A N 1
ATOM 1268 C CA . THR A 1 165 ? 6.197 10.438 -17.384 1.00 92.44 165 THR A CA 1
ATOM 1269 C C . THR A 1 165 ? 7.126 9.578 -18.239 1.00 92.44 165 THR A C 1
ATOM 1271 O O . THR A 1 165 ? 8.327 9.544 -17.979 1.00 92.44 165 THR A O 1
ATOM 1274 N N . GLY A 1 166 ? 6.600 8.952 -19.299 1.00 94.50 166 GLY A N 1
ATOM 1275 C CA . GLY A 1 166 ? 7.321 8.031 -20.176 1.00 94.50 166 GLY A CA 1
ATOM 1276 C C . GLY A 1 166 ? 6.680 7.907 -21.563 1.00 94.50 166 GLY A C 1
ATOM 1277 O O . GLY A 1 166 ? 5.495 8.180 -21.748 1.00 94.50 166 GLY A O 1
ATOM 1278 N N . ILE A 1 167 ? 7.476 7.497 -22.557 1.00 97.00 167 ILE A N 1
ATOM 1279 C CA . ILE A 1 167 ? 7.029 7.279 -23.945 1.00 97.00 167 ILE A CA 1
ATOM 1280 C C . ILE A 1 167 ? 7.560 5.960 -24.517 1.00 97.00 167 ILE A C 1
ATOM 1282 O O . ILE A 1 167 ? 8.685 5.546 -24.214 1.00 97.00 167 ILE A O 1
ATOM 1286 N N . SER A 1 168 ? 6.773 5.336 -25.395 1.00 97.00 168 SER A N 1
ATOM 1287 C CA . SER A 1 168 ? 7.162 4.180 -26.208 1.00 97.00 168 SER A CA 1
ATOM 1288 C C . SER A 1 168 ? 6.535 4.211 -27.605 1.00 97.00 168 SER A C 1
ATOM 1290 O O . SER A 1 168 ? 5.494 4.836 -27.810 1.00 97.00 168 SER A O 1
ATOM 1292 N N . LEU A 1 169 ? 7.149 3.516 -28.570 1.00 95.31 169 LEU A N 1
ATOM 1293 C CA . LEU A 1 169 ? 6.496 3.238 -29.854 1.00 95.31 169 LEU A CA 1
ATOM 1294 C C . LEU A 1 169 ? 5.372 2.222 -29.650 1.00 95.31 169 LEU A C 1
ATOM 1296 O O . LEU A 1 169 ? 5.504 1.301 -28.848 1.00 95.31 169 LEU A O 1
ATOM 1300 N N . TYR A 1 170 ? 4.293 2.372 -30.410 1.00 95.00 170 TYR A N 1
ATOM 1301 C CA . TYR A 1 170 ? 3.142 1.483 -30.349 1.00 95.00 170 TYR A CA 1
ATOM 1302 C C . TYR A 1 170 ? 2.629 1.134 -31.757 1.00 95.00 170 TYR A C 1
ATOM 1304 O O . TYR A 1 170 ? 3.158 1.597 -32.773 1.00 95.00 170 TYR A O 1
ATOM 1312 N N . LYS A 1 171 ? 1.611 0.270 -31.809 1.00 89.56 171 LYS A N 1
ATOM 1313 C CA . LYS A 1 171 ? 0.946 -0.238 -33.019 1.00 89.56 171 LYS A CA 1
ATOM 1314 C C . LYS A 1 171 ? 0.555 0.898 -33.980 1.00 89.56 171 LYS A C 1
ATOM 1316 O O . LYS A 1 171 ? 0.219 2.003 -33.562 1.00 89.56 171 LYS A O 1
ATOM 1321 N N . ASP A 1 172 ? 0.568 0.609 -35.280 1.00 85.88 172 ASP A N 1
ATOM 1322 C CA . ASP A 1 172 ? -0.071 1.406 -36.341 1.00 85.88 172 ASP A CA 1
ATOM 1323 C C . ASP A 1 172 ? 0.242 2.914 -36.390 1.00 85.88 172 ASP A C 1
ATOM 1325 O O . ASP A 1 172 ? -0.585 3.714 -36.833 1.00 85.88 172 ASP A O 1
ATOM 1329 N N . ASN A 1 173 ? 1.477 3.311 -36.068 1.00 87.19 173 ASN A N 1
ATOM 1330 C CA . ASN A 1 173 ? 1.918 4.715 -35.994 1.00 87.19 173 ASN A CA 1
ATOM 1331 C C . ASN A 1 173 ? 1.283 5.497 -34.827 1.00 87.19 173 ASN A C 1
ATOM 1333 O O . ASN A 1 173 ? 0.926 6.669 -34.970 1.00 87.19 173 ASN A O 1
ATOM 1337 N N . ARG A 1 174 ? 1.155 4.847 -33.669 1.00 95.12 174 ARG A N 1
ATOM 1338 C CA . ARG A 1 174 ? 0.819 5.491 -32.396 1.00 95.12 174 ARG A CA 1
ATOM 1339 C C . ARG A 1 174 ? 2.051 5.547 -31.486 1.00 95.12 174 ARG A C 1
ATOM 1341 O O . ARG A 1 174 ? 3.004 4.782 -31.655 1.00 95.12 174 ARG A O 1
ATOM 1348 N N . LEU A 1 175 ? 2.028 6.452 -30.515 1.00 97.00 175 LEU A N 1
ATOM 1349 C CA . LEU A 1 175 ? 2.816 6.321 -29.289 1.00 97.00 175 LEU A CA 1
ATOM 1350 C C . LEU A 1 175 ? 1.943 5.696 -28.205 1.00 97.00 175 LEU A C 1
ATOM 1352 O O . LEU A 1 175 ? 0.739 5.947 -28.173 1.00 97.00 175 LEU A O 1
ATOM 1356 N N . LEU A 1 176 ? 2.578 4.975 -27.285 1.00 97.38 176 LEU A N 1
ATOM 1357 C CA . LEU A 1 176 ? 2.034 4.758 -25.952 1.00 97.38 176 LEU A CA 1
ATOM 1358 C C . LEU A 1 176 ? 2.743 5.722 -24.999 1.00 97.38 176 LEU A C 1
ATOM 1360 O O . LEU A 1 176 ? 3.976 5.804 -24.999 1.00 97.38 176 LEU A O 1
ATOM 1364 N N . VAL A 1 177 ? 1.970 6.472 -24.222 1.00 96.06 177 VAL A N 1
ATOM 1365 C CA . VAL A 1 177 ? 2.471 7.522 -23.332 1.00 96.06 177 VAL A CA 1
ATOM 1366 C C . VAL A 1 177 ? 1.922 7.272 -21.938 1.00 96.06 177 VAL A C 1
ATOM 1368 O O . VAL A 1 177 ? 0.709 7.261 -21.764 1.00 96.06 177 VAL A O 1
ATOM 1371 N N . SER A 1 178 ? 2.790 7.081 -20.948 1.00 94.44 178 SER A N 1
ATOM 1372 C CA . SER A 1 178 ? 2.362 7.096 -19.549 1.00 94.44 178 SER A CA 1
ATOM 1373 C C . SER A 1 178 ? 2.254 8.551 -19.095 1.00 94.44 178 SER A C 1
ATOM 1375 O O . SER A 1 178 ? 3.182 9.335 -19.326 1.00 94.44 178 SER A O 1
ATOM 1377 N N . ILE A 1 179 ? 1.132 8.934 -18.488 1.00 91.69 179 ILE A N 1
ATOM 1378 C CA . ILE A 1 179 ? 0.883 10.295 -17.992 1.00 91.69 179 ILE A CA 1
ATOM 1379 C C . ILE A 1 179 ? 0.516 10.262 -16.511 1.00 91.69 179 ILE A C 1
ATOM 1381 O O . ILE A 1 179 ? -0.017 9.274 -16.032 1.00 91.69 179 ILE A O 1
ATOM 1385 N N . GLU A 1 180 ? 0.826 11.332 -15.791 1.00 85.25 180 GLU A N 1
ATOM 1386 C CA . GLU A 1 180 ? 0.522 11.486 -14.365 1.00 85.25 180 GLU A CA 1
ATOM 1387 C C . GLU A 1 180 ? -0.766 12.302 -14.187 1.00 85.25 180 GLU A C 1
ATOM 1389 O O . GLU A 1 180 ? -0.892 13.394 -14.754 1.00 85.25 180 GLU A O 1
ATOM 1394 N N . ASP A 1 181 ? -1.703 11.776 -13.399 1.00 74.62 181 ASP A N 1
ATOM 1395 C CA . ASP A 1 181 ? -2.980 12.413 -13.063 1.00 74.62 181 ASP A CA 1
ATOM 1396 C C . ASP A 1 181 ? -3.220 12.454 -11.534 1.00 74.62 181 ASP A C 1
ATOM 1398 O O . ASP A 1 181 ? -2.286 12.338 -10.741 1.00 74.62 181 ASP A O 1
ATOM 1402 N N . SER A 1 182 ? -4.460 12.709 -11.108 1.00 67.19 182 SER A N 1
ATOM 1403 C CA . SER A 1 182 ? -4.858 12.820 -9.695 1.00 67.19 182 SER A CA 1
ATOM 1404 C C . SER A 1 182 ? -4.995 11.488 -8.946 1.00 67.19 182 SER A C 1
ATOM 1406 O O . SER A 1 182 ? -5.124 11.505 -7.723 1.00 67.19 182 SER A O 1
ATOM 1408 N N . HIS A 1 183 ? -4.995 10.356 -9.651 1.00 62.81 183 HIS A N 1
ATOM 1409 C CA . HIS A 1 183 ? -5.181 9.012 -9.096 1.00 62.81 183 HIS A CA 1
ATOM 1410 C C . HIS A 1 183 ? -3.944 8.122 -9.298 1.00 62.81 183 HIS A C 1
ATOM 1412 O O . HIS A 1 183 ? -3.688 7.239 -8.481 1.00 62.81 183 HIS A O 1
ATOM 1418 N N . GLY A 1 184 ? -3.135 8.365 -10.337 1.00 73.69 184 GLY A N 1
ATOM 1419 C CA . GLY A 1 184 ? -1.879 7.643 -10.536 1.00 73.69 184 GLY A CA 1
ATOM 1420 C C . GLY A 1 184 ? -1.207 7.913 -11.881 1.00 73.69 184 GLY A C 1
ATOM 1421 O O . GLY A 1 184 ? -0.992 9.063 -12.269 1.00 73.69 184 GLY A O 1
ATOM 1422 N N . ILE A 1 185 ? -0.824 6.829 -12.566 1.00 83.19 185 ILE A N 1
ATOM 1423 C CA . ILE A 1 185 ? -0.248 6.862 -13.912 1.00 83.19 185 ILE A CA 1
ATOM 1424 C C . ILE A 1 185 ? -1.129 6.053 -14.868 1.00 83.19 185 ILE A C 1
ATOM 1426 O O . ILE A 1 185 ? -1.031 4.828 -14.919 1.00 83.19 185 ILE A O 1
ATOM 1430 N N . CYS A 1 186 ? -1.953 6.727 -15.670 1.00 89.06 186 CYS A N 1
ATOM 1431 C CA . CYS A 1 186 ? -2.666 6.088 -16.775 1.00 89.06 186 CYS A CA 1
ATOM 1432 C C . CYS A 1 186 ? -1.815 6.056 -18.060 1.00 89.06 186 CYS A C 1
ATOM 1434 O O . CYS A 1 186 ? -0.844 6.806 -18.229 1.00 89.06 186 CYS A O 1
ATOM 1436 N N . PHE A 1 187 ? -2.171 5.162 -18.986 1.00 93.69 187 PHE A N 1
ATOM 1437 C CA . PHE A 1 187 ? -1.518 5.032 -20.290 1.00 93.69 187 PHE A CA 1
ATOM 1438 C C . PHE A 1 187 ? -2.434 5.528 -21.406 1.00 93.69 187 PHE A C 1
ATOM 1440 O O . PHE A 1 187 ? -3.559 5.064 -21.545 1.00 93.69 187 PHE A O 1
ATOM 1447 N N . VAL A 1 188 ? -1.932 6.425 -22.250 1.00 94.19 188 VAL A N 1
ATOM 1448 C CA . VAL A 1 188 ? -2.662 6.999 -23.384 1.00 94.19 188 VAL A CA 1
ATOM 1449 C C . VAL A 1 188 ? -2.050 6.524 -24.696 1.00 94.19 188 VAL A C 1
ATOM 1451 O O . VAL A 1 188 ? -0.856 6.716 -24.950 1.00 94.19 188 VAL A O 1
ATOM 1454 N N . GLU A 1 189 ? -2.879 5.972 -25.578 1.00 95.81 189 GLU A N 1
ATOM 1455 C CA . GLU A 1 189 ? -2.528 5.810 -26.983 1.00 95.81 189 GLU A CA 1
ATOM 1456 C C . GLU A 1 189 ? -2.689 7.137 -27.729 1.00 95.81 189 GLU A C 1
ATOM 1458 O O . GLU A 1 189 ? -3.774 7.725 -27.762 1.00 95.81 189 GLU A O 1
ATOM 1463 N N . TYR A 1 190 ? -1.627 7.597 -28.391 1.00 96.19 190 TYR A N 1
ATOM 1464 C CA . TYR A 1 190 ? -1.646 8.831 -29.176 1.00 96.19 190 TYR A CA 1
ATOM 1465 C C . TYR A 1 190 ? -1.322 8.573 -30.648 1.00 96.19 190 TYR A C 1
ATOM 1467 O O . TYR A 1 190 ? -0.202 8.205 -31.007 1.00 96.19 190 TYR A O 1
ATOM 1475 N N . ASP A 1 191 ? -2.297 8.816 -31.521 1.00 95.69 191 ASP A N 1
ATOM 1476 C CA . ASP A 1 191 ? -2.138 8.755 -32.971 1.00 95.69 191 ASP A CA 1
ATOM 1477 C C . ASP A 1 191 ? -1.460 10.041 -33.464 1.00 95.69 191 ASP A C 1
ATOM 1479 O O . ASP A 1 191 ? -2.102 11.076 -33.664 1.00 95.69 191 ASP A O 1
ATOM 1483 N N . TYR A 1 192 ? -0.144 9.973 -33.678 1.00 93.38 192 TYR A N 1
ATOM 1484 C CA . TYR A 1 192 ? 0.664 11.113 -34.119 1.00 93.38 192 TYR A CA 1
ATOM 1485 C C . TYR A 1 192 ? 0.520 11.442 -35.616 1.00 93.38 192 TYR A C 1
ATOM 1487 O O . TYR A 1 192 ? 1.119 12.407 -36.087 1.00 93.38 192 TYR A O 1
ATOM 1495 N N . LYS A 1 193 ? -0.283 10.683 -36.378 1.00 91.00 193 LYS A N 1
ATOM 1496 C CA . LYS A 1 193 ? -0.691 11.055 -37.747 1.00 91.00 193 LYS A CA 1
ATOM 1497 C C . LYS A 1 193 ? -2.014 11.821 -37.758 1.00 91.00 193 LYS A C 1
ATOM 1499 O O . LYS A 1 193 ? -2.191 12.701 -38.596 1.00 91.00 193 LYS A O 1
ATOM 1504 N N . LYS A 1 194 ? -2.927 11.511 -36.832 1.00 92.94 194 LYS A N 1
ATOM 1505 C CA . LYS A 1 194 ? -4.206 12.218 -36.627 1.00 92.94 194 LYS A CA 1
ATOM 1506 C C . LYS A 1 194 ? -4.136 13.309 -35.546 1.00 92.94 194 LYS A C 1
ATOM 1508 O O . LYS A 1 194 ? -5.126 14.005 -35.344 1.00 92.94 194 LYS A O 1
ATOM 1513 N N . MET A 1 195 ? -2.991 13.454 -34.871 1.00 92.31 195 MET A N 1
ATOM 1514 C CA . MET A 1 195 ? -2.719 14.418 -33.792 1.00 92.31 195 MET A CA 1
ATOM 1515 C C . MET A 1 195 ? -3.737 14.364 -32.641 1.00 92.31 195 MET A C 1
ATOM 1517 O O . MET A 1 195 ? -4.141 15.396 -32.099 1.00 92.31 195 MET A O 1
ATOM 1521 N N . LYS A 1 196 ? -4.151 13.156 -32.238 1.00 94.69 196 LYS A N 1
ATOM 1522 C CA . LYS A 1 196 ? -5.142 12.965 -31.168 1.00 94.69 196 LYS A CA 1
ATOM 1523 C C . LYS A 1 196 ? -4.877 11.733 -30.302 1.00 94.69 196 LYS A C 1
ATOM 1525 O O . LYS A 1 196 ? -4.276 10.762 -30.760 1.00 94.69 196 LYS A O 1
ATOM 1530 N N . ARG A 1 197 ? -5.421 11.756 -29.081 1.00 94.19 197 ARG A N 1
ATOM 1531 C CA . ARG A 1 197 ? -5.619 10.551 -28.265 1.00 94.19 197 ARG A CA 1
ATOM 1532 C C . ARG A 1 197 ? -6.550 9.565 -28.995 1.00 94.19 197 ARG A C 1
ATOM 1534 O O . ARG A 1 197 ? -7.410 9.984 -29.782 1.00 94.19 197 ARG A O 1
ATOM 1541 N N . ALA A 1 198 ? -6.348 8.272 -28.769 1.00 91.25 198 ALA A N 1
ATOM 1542 C CA . ALA A 1 198 ? -7.099 7.188 -29.401 1.00 91.25 198 ALA A CA 1
ATOM 1543 C C . ALA A 1 198 ? -7.810 6.293 -28.377 1.00 91.25 198 ALA A C 1
ATOM 1545 O O . ALA A 1 198 ? -8.987 6.002 -28.568 1.00 91.25 198 ALA A O 1
ATOM 1546 N N . GLU A 1 199 ? -7.103 5.904 -27.317 1.00 92.31 199 GLU A N 1
ATOM 1547 C CA . GLU A 1 199 ? -7.542 4.977 -26.269 1.00 92.31 199 GLU A CA 1
ATOM 1548 C C . GLU A 1 199 ? -6.785 5.323 -24.976 1.00 92.31 199 GLU A C 1
ATOM 1550 O O . GLU A 1 199 ? -5.681 5.877 -25.050 1.00 92.31 199 GLU A O 1
ATOM 1555 N N . GLU A 1 200 ? -7.373 5.054 -23.811 1.00 91.44 200 GLU A N 1
ATOM 1556 C CA . GLU A 1 200 ? -6.787 5.357 -22.499 1.00 91.44 200 GLU A CA 1
ATOM 1557 C C . GLU A 1 200 ? -6.995 4.149 -21.575 1.00 91.44 200 GLU A C 1
ATOM 1559 O O . GLU A 1 200 ? -8.100 3.613 -21.506 1.00 91.44 200 GLU A O 1
ATOM 1564 N N . TYR A 1 201 ? -5.932 3.715 -20.896 1.00 90.06 201 TYR A N 1
ATOM 1565 C CA . TYR A 1 201 ? -5.923 2.574 -19.981 1.00 90.06 201 TYR A CA 1
ATOM 1566 C C . TYR A 1 201 ? -5.642 3.059 -18.560 1.00 90.06 201 TYR A C 1
ATOM 1568 O O . TYR A 1 201 ? -4.572 3.614 -18.276 1.00 90.06 201 TYR A O 1
ATOM 1576 N N . GLU A 1 202 ? -6.595 2.825 -17.663 1.00 82.94 202 GLU A N 1
ATOM 1577 C CA . GLU A 1 202 ? -6.406 3.008 -16.227 1.00 82.94 202 GLU A CA 1
ATOM 1578 C C . GLU A 1 202 ? -5.461 1.920 -15.704 1.00 82.94 202 GLU A C 1
ATOM 1580 O O . GLU A 1 202 ? -5.653 0.729 -15.942 1.00 82.94 202 GLU A O 1
ATOM 1585 N N . CYS A 1 203 ? -4.409 2.332 -15.004 1.00 78.38 203 CYS A N 1
ATOM 1586 C CA . CYS A 1 203 ? -3.468 1.421 -14.370 1.00 78.38 203 CYS A CA 1
ATOM 1587 C C . CYS A 1 203 ? -3.021 2.039 -13.052 1.00 78.38 203 CYS A C 1
ATOM 1589 O O . CYS A 1 203 ? -2.285 3.026 -13.039 1.00 78.38 203 CYS A O 1
ATOM 1591 N N . GLU A 1 204 ? -3.404 1.445 -11.926 1.00 71.19 204 GLU A N 1
ATOM 1592 C CA . GLU A 1 204 ? -2.821 1.839 -10.650 1.00 71.19 204 GLU A CA 1
ATOM 1593 C C . GLU A 1 204 ? -1.344 1.416 -10.646 1.00 71.19 204 GLU A C 1
ATOM 1595 O O . GLU A 1 204 ? -0.974 0.264 -10.431 1.00 71.19 204 GLU A O 1
ATOM 1600 N N . CYS A 1 205 ? -0.459 2.353 -10.974 1.00 70.38 205 CYS A N 1
ATOM 1601 C CA . CYS A 1 205 ? 0.976 2.144 -10.926 1.00 70.38 205 CYS A CA 1
ATOM 1602 C C . CYS A 1 205 ? 1.686 3.422 -10.469 1.00 70.38 205 CYS A C 1
ATOM 1604 O O . CYS A 1 205 ? 1.584 4.487 -11.069 1.00 70.38 205 CYS A O 1
ATOM 1606 N N . GLY A 1 206 ? 2.405 3.308 -9.354 1.00 72.62 206 GLY A N 1
ATOM 1607 C CA . GLY A 1 206 ? 3.276 4.353 -8.837 1.00 72.62 206 GLY A CA 1
ATOM 1608 C C . GLY A 1 206 ? 4.510 4.565 -9.712 1.00 72.62 206 GLY A C 1
ATOM 1609 O O . GLY A 1 206 ? 4.793 3.784 -10.621 1.00 72.62 206 GLY A O 1
ATOM 1610 N N . ILE A 1 207 ? 5.237 5.639 -9.391 1.00 78.69 207 ILE A N 1
ATOM 1611 C CA . ILE A 1 207 ? 6.291 6.287 -10.189 1.00 78.69 207 ILE A CA 1
ATOM 1612 C C . ILE A 1 207 ? 7.110 5.311 -11.053 1.00 78.69 207 ILE A C 1
ATOM 1614 O O . ILE A 1 207 ? 7.964 4.571 -10.558 1.00 78.69 207 ILE A O 1
ATOM 1618 N N . ILE A 1 208 ? 6.885 5.394 -12.366 1.00 87.19 208 ILE A N 1
ATOM 1619 C CA . ILE A 1 208 ? 7.658 4.699 -13.397 1.00 87.19 208 ILE A CA 1
ATOM 1620 C C . ILE A 1 208 ? 8.815 5.592 -13.870 1.00 87.19 208 ILE A C 1
ATOM 1622 O O . ILE A 1 208 ? 8.617 6.774 -14.150 1.00 87.19 208 ILE A O 1
ATOM 1626 N N . GLY A 1 209 ? 10.019 5.020 -13.985 1.00 88.25 209 GLY A N 1
ATOM 1627 C CA . GLY A 1 209 ? 11.212 5.705 -14.504 1.00 88.25 209 GLY A CA 1
ATOM 1628 C C . GLY A 1 209 ? 11.359 5.663 -16.031 1.00 88.25 209 GLY A C 1
ATOM 1629 O O . GLY A 1 209 ? 11.780 6.646 -16.633 1.00 88.25 209 GLY A O 1
ATOM 1630 N N . ASP A 1 210 ? 11.003 4.540 -16.664 1.00 94.06 210 ASP A N 1
ATOM 1631 C CA . ASP A 1 210 ? 10.994 4.367 -18.124 1.00 94.06 210 ASP A CA 1
ATOM 1632 C C . ASP A 1 210 ? 10.004 3.264 -18.553 1.00 94.06 210 ASP A C 1
ATOM 1634 O O . ASP A 1 210 ? 9.713 2.365 -17.761 1.00 94.06 210 ASP A O 1
ATOM 1638 N N . ILE A 1 211 ? 9.515 3.317 -19.802 1.00 96.00 211 ILE A N 1
ATOM 1639 C CA . ILE A 1 211 ? 8.584 2.340 -20.400 1.00 96.00 211 ILE A CA 1
ATOM 1640 C C . ILE A 1 211 ? 9.042 1.799 -21.764 1.00 96.00 211 ILE A C 1
ATOM 1642 O O . ILE A 1 211 ? 9.532 2.532 -22.632 1.00 96.00 211 ILE A O 1
ATOM 1646 N N . TYR A 1 212 ? 8.780 0.515 -22.002 1.00 95.75 212 TYR A N 1
ATOM 1647 C CA . TYR A 1 212 ? 8.925 -0.147 -23.296 1.00 95.75 212 TYR A CA 1
ATOM 1648 C C . TYR A 1 212 ? 7.700 -1.024 -23.596 1.00 95.75 212 TYR A C 1
ATOM 1650 O O . TYR A 1 212 ? 7.483 -2.026 -22.920 1.00 95.75 212 TYR A O 1
ATOM 1658 N N . PHE A 1 213 ? 6.912 -0.691 -24.622 1.00 95.50 213 PHE A N 1
ATOM 1659 C CA . PHE A 1 213 ? 5.861 -1.586 -25.116 1.00 95.50 213 PHE A CA 1
ATOM 1660 C C . PHE A 1 213 ? 6.469 -2.676 -26.009 1.00 95.50 213 PHE A C 1
ATOM 1662 O O . PHE A 1 213 ? 7.106 -2.362 -27.016 1.00 95.50 213 PHE A O 1
ATOM 1669 N N . ASN A 1 214 ? 6.263 -3.950 -25.662 1.00 91.69 214 ASN A N 1
ATOM 1670 C CA . ASN A 1 214 ? 6.703 -5.076 -26.479 1.00 91.69 214 ASN A CA 1
ATOM 1671 C C . ASN A 1 214 ? 5.542 -5.600 -27.357 1.00 91.69 214 ASN A C 1
ATOM 1673 O O . ASN A 1 214 ? 4.574 -6.152 -26.828 1.00 91.69 214 ASN A O 1
ATOM 1677 N N . PRO A 1 215 ? 5.618 -5.468 -28.698 1.00 88.69 215 PRO A N 1
ATOM 1678 C CA . PRO A 1 215 ? 4.562 -5.931 -29.600 1.00 88.69 215 PRO A CA 1
ATOM 1679 C C . PRO A 1 215 ? 4.484 -7.459 -29.745 1.00 88.69 215 PRO A C 1
ATOM 1681 O O . PRO A 1 215 ? 3.497 -7.951 -30.282 1.00 88.69 215 PRO A O 1
ATOM 1684 N N . GLU A 1 216 ? 5.498 -8.214 -29.307 1.00 85.81 216 GLU A N 1
ATOM 1685 C CA . GLU A 1 216 ? 5.521 -9.683 -29.407 1.00 85.81 216 GLU A CA 1
ATOM 1686 C C . GLU A 1 216 ? 4.528 -10.370 -28.453 1.00 85.81 216 GLU A C 1
ATOM 1688 O O . GLU A 1 216 ? 3.991 -11.425 -28.777 1.00 85.81 216 GLU A O 1
ATOM 1693 N N . ASP A 1 217 ? 4.332 -9.802 -27.261 1.00 86.56 217 ASP A N 1
ATOM 1694 C CA . ASP A 1 217 ? 3.495 -10.329 -26.171 1.00 86.56 217 ASP A CA 1
ATOM 1695 C C . ASP A 1 217 ? 2.462 -9.316 -25.645 1.00 86.56 217 ASP A C 1
ATOM 1697 O O . ASP A 1 217 ? 1.761 -9.602 -24.680 1.00 86.56 217 ASP A O 1
ATOM 1701 N N . ASN A 1 218 ? 2.314 -8.169 -26.321 1.00 90.56 218 ASN A N 1
ATOM 1702 C CA . ASN A 1 218 ? 1.281 -7.155 -26.076 1.00 90.56 218 ASN A CA 1
ATOM 1703 C C . ASN A 1 218 ? 1.280 -6.568 -24.647 1.00 90.56 218 ASN A C 1
ATOM 1705 O O . ASN A 1 218 ? 0.225 -6.289 -24.084 1.00 90.56 218 ASN A O 1
ATOM 1709 N N . VAL A 1 219 ? 2.460 -6.351 -24.061 1.00 92.62 219 VAL A N 1
ATOM 1710 C CA . VAL A 1 219 ? 2.606 -5.807 -22.697 1.00 92.62 219 VAL A CA 1
ATOM 1711 C C . VAL A 1 219 ? 3.572 -4.631 -22.637 1.00 92.62 219 VAL A C 1
ATOM 1713 O O . VAL A 1 219 ? 4.450 -4.467 -23.489 1.00 92.62 219 VAL A O 1
ATOM 1716 N N . VAL A 1 220 ? 3.428 -3.813 -21.596 1.00 94.62 220 VAL A N 1
ATOM 1717 C CA . VAL A 1 220 ? 4.386 -2.754 -21.269 1.00 94.62 220 VAL A CA 1
ATOM 1718 C C . VAL A 1 220 ? 5.353 -3.274 -20.220 1.00 94.62 220 VAL A C 1
ATOM 1720 O O . VAL A 1 220 ? 4.950 -3.660 -19.128 1.00 94.62 220 VAL A O 1
ATOM 1723 N N . TYR A 1 221 ? 6.642 -3.246 -20.526 1.00 94.50 221 TYR A N 1
ATOM 1724 C CA . TYR A 1 221 ? 7.686 -3.329 -19.515 1.00 94.50 221 TYR A CA 1
ATOM 1725 C C . TYR A 1 221 ? 7.939 -1.927 -18.960 1.00 94.50 221 TYR A C 1
ATOM 1727 O O . TYR A 1 221 ? 8.001 -0.962 -19.724 1.00 94.50 221 TYR A O 1
ATOM 1735 N N . ALA A 1 222 ? 8.086 -1.808 -17.644 1.00 93.75 222 ALA A N 1
ATOM 1736 C CA . ALA A 1 222 ? 8.266 -0.536 -16.953 1.00 93.75 222 ALA A CA 1
ATOM 1737 C C . ALA A 1 222 ? 9.304 -0.645 -15.828 1.00 93.75 222 ALA A C 1
ATOM 1739 O O . ALA A 1 222 ? 9.430 -1.682 -15.175 1.00 93.75 222 ALA A O 1
ATOM 1740 N N . VAL A 1 223 ? 10.045 0.435 -15.582 1.00 91.69 223 VAL A N 1
ATOM 1741 C CA . VAL A 1 223 ? 11.031 0.516 -14.493 1.00 91.69 223 VAL A CA 1
ATOM 1742 C C . VAL A 1 223 ? 10.382 1.083 -13.232 1.00 91.69 223 VAL A C 1
ATOM 1744 O O . VAL A 1 223 ? 10.001 2.253 -13.222 1.00 91.69 223 VAL A O 1
ATOM 1747 N N . LYS A 1 224 ? 10.331 0.297 -12.151 1.00 85.31 224 LYS A N 1
ATOM 1748 C CA . LYS A 1 224 ? 9.973 0.753 -10.796 1.00 85.31 224 LYS A CA 1
ATOM 1749 C C . LYS A 1 224 ? 11.208 0.674 -9.892 1.00 85.31 224 LYS A C 1
ATOM 1751 O O . LYS A 1 224 ? 11.483 -0.350 -9.274 1.00 85.31 224 LYS A O 1
ATOM 1756 N N . SER A 1 225 ? 11.960 1.772 -9.784 1.00 78.19 225 SER A N 1
ATOM 1757 C CA . SER A 1 225 ? 13.206 1.842 -8.997 1.00 78.19 225 SER A CA 1
ATOM 1758 C C . SER A 1 225 ? 14.259 0.810 -9.461 1.00 78.19 225 SER A C 1
ATOM 1760 O O . SER A 1 225 ? 14.833 1.000 -10.530 1.00 78.19 225 SER A O 1
ATOM 1762 N N . SER A 1 226 ? 14.524 -0.261 -8.701 1.00 76.38 226 SER A N 1
ATOM 1763 C CA . SER A 1 226 ? 15.404 -1.379 -9.103 1.00 76.38 226 SER A CA 1
ATOM 1764 C C . SER A 1 226 ? 14.653 -2.609 -9.645 1.00 76.38 226 SER A C 1
ATOM 1766 O O . SER A 1 226 ? 15.283 -3.582 -10.074 1.00 76.38 226 SER A O 1
ATOM 1768 N N . SER A 1 227 ? 13.315 -2.580 -9.643 1.00 85.62 227 SER A N 1
ATOM 1769 C CA . SER A 1 227 ? 12.453 -3.585 -10.272 1.00 85.62 227 SER A CA 1
ATOM 1770 C C . SER A 1 227 ? 12.173 -3.239 -11.738 1.00 85.62 227 SER A C 1
ATOM 1772 O O . SER A 1 227 ? 11.994 -2.073 -12.100 1.00 85.62 227 SER A O 1
ATOM 1774 N N . ILE A 1 228 ? 12.052 -4.271 -12.574 1.00 90.06 228 ILE A N 1
ATOM 1775 C CA . ILE A 1 228 ? 11.411 -4.182 -13.890 1.00 90.06 228 ILE A CA 1
ATOM 1776 C C . ILE A 1 228 ? 10.110 -4.969 -13.804 1.00 90.06 228 ILE A C 1
ATOM 1778 O O . ILE A 1 228 ? 10.120 -6.185 -13.581 1.00 90.06 228 ILE A O 1
ATOM 1782 N N . VAL A 1 229 ? 8.999 -4.260 -13.977 1.00 90.44 229 VAL A N 1
ATOM 1783 C CA . VAL A 1 229 ? 7.653 -4.828 -13.964 1.00 90.44 229 VAL A CA 1
ATOM 1784 C C . VAL A 1 229 ? 7.119 -4.992 -15.383 1.00 90.44 229 VAL A C 1
ATOM 1786 O O . VAL A 1 229 ? 7.517 -4.279 -16.305 1.00 90.44 229 VAL A O 1
ATOM 1789 N N . LYS A 1 230 ? 6.198 -5.934 -15.542 1.00 91.75 230 LYS A N 1
ATOM 1790 C CA . LYS A 1 230 ? 5.344 -6.126 -16.715 1.00 91.75 230 LYS A CA 1
ATOM 1791 C C . LYS A 1 230 ? 3.944 -5.637 -16.353 1.00 91.75 230 LYS A C 1
ATOM 1793 O O . LYS A 1 230 ? 3.461 -5.949 -15.269 1.00 91.75 230 LYS A O 1
ATOM 1798 N N . ILE A 1 231 ? 3.320 -4.888 -17.253 1.00 92.38 231 ILE A N 1
ATOM 1799 C CA . ILE A 1 231 ? 1.984 -4.306 -17.110 1.00 92.38 231 ILE A CA 1
ATOM 1800 C C . ILE A 1 231 ? 1.122 -4.786 -18.281 1.00 92.38 231 ILE A C 1
ATOM 1802 O O . ILE A 1 231 ? 1.512 -4.644 -19.447 1.00 92.38 231 ILE A O 1
ATOM 1806 N N . VAL A 1 232 ? -0.043 -5.352 -17.968 1.00 91.56 232 VAL A N 1
ATOM 1807 C CA . VAL A 1 232 ? -1.062 -5.759 -18.947 1.00 91.56 232 VAL A CA 1
ATOM 1808 C C . VAL A 1 232 ? -2.093 -4.636 -19.063 1.00 91.56 232 VAL A C 1
ATOM 1810 O O . VAL A 1 232 ? -2.860 -4.410 -18.133 1.00 91.56 232 VAL A O 1
ATOM 1813 N N . LEU A 1 233 ? -2.105 -3.923 -20.194 1.00 90.38 233 LEU A N 1
ATOM 1814 C CA . LEU A 1 233 ? -2.944 -2.727 -20.382 1.00 90.38 233 LEU A CA 1
ATOM 1815 C C . LEU A 1 233 ? -4.446 -3.015 -20.227 1.00 90.38 233 LEU A C 1
ATOM 1817 O O . LEU A 1 233 ? -5.150 -2.238 -19.595 1.00 90.38 233 LEU A O 1
ATOM 1821 N N . ASP A 1 234 ? -4.912 -4.153 -20.746 1.00 87.56 234 ASP A N 1
ATOM 1822 C CA . ASP A 1 234 ? -6.338 -4.507 -20.780 1.00 87.56 234 ASP A CA 1
ATOM 1823 C C . ASP A 1 234 ? -6.924 -4.886 -19.399 1.00 87.56 234 ASP A C 1
ATOM 1825 O O . ASP A 1 234 ? -8.143 -4.963 -19.253 1.00 87.56 234 ASP A O 1
ATOM 1829 N N . SER A 1 235 ? -6.079 -5.170 -18.396 1.00 85.38 235 SER A N 1
ATOM 1830 C CA . SER A 1 235 ? -6.506 -5.632 -17.060 1.00 85.38 235 SER A CA 1
ATOM 1831 C C . SER A 1 235 ? -5.871 -4.893 -15.879 1.00 85.38 235 SER A C 1
ATOM 1833 O O . SER A 1 235 ? -6.223 -5.174 -14.733 1.00 85.38 235 SER A O 1
ATOM 1835 N N . GLY A 1 236 ? -4.911 -3.998 -16.125 1.00 85.00 236 GLY A N 1
ATOM 1836 C CA . GLY A 1 236 ? -4.143 -3.314 -15.083 1.00 85.00 236 GLY A CA 1
ATOM 1837 C C . GLY A 1 236 ? -3.208 -4.221 -14.267 1.00 85.00 236 GLY A C 1
ATOM 1838 O O . GLY A 1 236 ? -2.602 -3.746 -13.310 1.00 85.00 236 GLY A O 1
ATOM 1839 N N . GLU A 1 237 ? -3.064 -5.514 -14.600 1.00 88.06 237 GLU A N 1
ATOM 1840 C CA . GLU A 1 237 ? -2.183 -6.424 -13.852 1.00 88.06 237 GLU A CA 1
ATOM 1841 C C . GLU A 1 237 ? -0.715 -5.982 -13.942 1.00 88.06 237 GLU A C 1
ATOM 1843 O O . GLU A 1 237 ? -0.173 -5.814 -15.038 1.00 88.06 237 GLU A O 1
ATOM 1848 N N . VAL A 1 238 ? -0.057 -5.868 -12.781 1.00 89.12 238 VAL A N 1
ATOM 1849 C CA . VAL A 1 238 ? 1.362 -5.492 -12.649 1.00 89.12 238 VAL A CA 1
ATOM 1850 C C . VAL A 1 238 ? 2.143 -6.634 -12.000 1.00 89.12 238 VAL A C 1
ATOM 1852 O O . VAL A 1 238 ? 1.786 -7.084 -10.915 1.00 89.12 238 VAL A O 1
ATOM 1855 N N . GLU A 1 239 ? 3.224 -7.090 -12.632 1.00 89.56 239 GLU A N 1
ATOM 1856 C CA . GLU A 1 239 ? 4.020 -8.254 -12.213 1.00 89.56 239 GLU A CA 1
ATOM 1857 C C . GLU A 1 239 ? 5.523 -7.913 -12.163 1.00 89.56 239 GLU A C 1
ATOM 1859 O O . GLU A 1 239 ? 6.096 -7.514 -13.179 1.00 89.56 239 GLU A O 1
ATOM 1864 N N . THR A 1 240 ? 6.196 -8.092 -11.018 1.00 87.69 240 THR A N 1
ATOM 1865 C CA . THR A 1 240 ? 7.661 -7.947 -10.897 1.00 87.69 240 THR A CA 1
ATOM 1866 C C . THR A 1 240 ? 8.370 -9.082 -11.641 1.00 87.69 240 THR A C 1
ATOM 1868 O O . THR A 1 240 ? 8.491 -10.199 -11.135 1.00 87.69 240 THR A O 1
ATOM 1871 N N . VAL A 1 241 ? 8.899 -8.797 -12.833 1.00 85.88 241 VAL A N 1
ATOM 1872 C CA . VAL A 1 241 ? 9.633 -9.784 -13.641 1.00 85.88 241 VAL A CA 1
ATOM 1873 C C . VAL A 1 241 ? 11.058 -9.943 -13.111 1.00 85.88 241 VAL A C 1
ATOM 1875 O O . VAL A 1 241 ? 11.500 -11.054 -12.815 1.00 85.88 241 VAL A O 1
ATOM 1878 N N . LEU A 1 242 ? 11.761 -8.822 -12.926 1.00 83.38 242 LEU A N 1
ATOM 1879 C CA . LEU A 1 242 ? 13.134 -8.762 -12.418 1.00 83.38 242 LEU A CA 1
ATOM 1880 C C . LEU A 1 242 ? 13.236 -7.791 -11.244 1.00 83.38 242 LEU A C 1
ATOM 1882 O O . LEU A 1 242 ? 12.582 -6.753 -11.237 1.00 83.38 242 LEU A O 1
ATOM 1886 N N . ASN A 1 243 ? 14.129 -8.089 -10.302 1.00 79.38 243 ASN A N 1
ATOM 1887 C CA . ASN A 1 243 ? 14.631 -7.125 -9.327 1.00 79.38 243 ASN A CA 1
ATOM 1888 C C . ASN A 1 243 ? 16.163 -7.183 -9.343 1.00 79.38 243 ASN A C 1
ATOM 1890 O O . ASN A 1 243 ? 16.747 -8.245 -9.116 1.00 79.38 243 ASN A O 1
ATOM 1894 N N . ILE A 1 244 ? 16.809 -6.068 -9.682 1.00 78.12 244 ILE A N 1
ATOM 1895 C CA . ILE A 1 244 ? 18.245 -6.024 -9.969 1.00 78.12 244 ILE A CA 1
ATOM 1896 C C . ILE A 1 244 ? 18.952 -5.455 -8.735 1.00 78.12 244 ILE A C 1
ATOM 1898 O O . ILE A 1 244 ? 18.965 -4.245 -8.496 1.00 78.12 244 ILE A O 1
ATOM 1902 N N . LYS A 1 245 ? 19.495 -6.357 -7.908 1.00 72.94 245 LYS A N 1
ATOM 1903 C CA . LYS A 1 245 ? 20.101 -6.033 -6.606 1.00 72.94 245 LYS A CA 1
ATOM 1904 C C . LYS A 1 245 ? 21.203 -4.970 -6.780 1.00 72.94 245 LYS A C 1
ATOM 1906 O O . LYS A 1 245 ? 22.150 -5.173 -7.533 1.00 72.94 245 LYS A O 1
ATOM 1911 N N . ASN A 1 246 ? 21.080 -3.860 -6.048 1.00 73.31 246 ASN A N 1
ATOM 1912 C CA . ASN A 1 246 ? 21.999 -2.709 -6.033 1.00 73.31 246 ASN A CA 1
ATOM 1913 C C . ASN A 1 246 ? 22.133 -1.890 -7.340 1.00 73.31 246 ASN A C 1
ATOM 1915 O O . ASN A 1 246 ? 23.093 -1.130 -7.451 1.00 73.31 246 ASN A O 1
ATOM 1919 N N . ALA A 1 247 ? 21.202 -1.994 -8.297 1.00 80.50 247 ALA A N 1
ATOM 1920 C CA . ALA A 1 247 ? 21.215 -1.181 -9.522 1.00 80.50 247 ALA A CA 1
ATOM 1921 C C . ALA A 1 247 ? 20.158 -0.059 -9.522 1.00 80.50 247 ALA A C 1
ATOM 1923 O O . ALA A 1 247 ? 19.036 -0.237 -9.040 1.00 80.50 247 ALA A O 1
ATOM 1924 N N . VAL A 1 248 ? 20.500 1.079 -10.128 1.00 86.00 248 VAL A N 1
ATOM 1925 C CA . VAL A 1 248 ? 19.598 2.200 -10.431 1.00 86.00 248 VAL A CA 1
ATOM 1926 C C . VAL A 1 248 ? 19.302 2.179 -11.928 1.00 86.00 248 VAL A C 1
ATOM 1928 O O . VAL A 1 248 ? 20.060 2.711 -12.736 1.00 86.00 248 VAL A O 1
ATOM 1931 N N . ILE A 1 249 ? 18.195 1.547 -12.317 1.00 90.06 249 ILE A N 1
ATOM 1932 C CA . ILE A 1 249 ? 17.847 1.380 -13.731 1.00 90.06 249 ILE A CA 1
ATOM 1933 C C . ILE A 1 249 ? 17.305 2.694 -14.302 1.00 90.06 249 ILE A C 1
ATOM 1935 O O . ILE A 1 249 ? 16.348 3.266 -13.786 1.00 90.06 249 ILE A O 1
ATOM 1939 N N . ASN A 1 250 ? 17.917 3.170 -15.388 1.00 91.19 250 ASN A N 1
ATOM 1940 C CA . ASN A 1 250 ? 17.571 4.450 -16.015 1.00 91.19 250 ASN A CA 1
ATOM 1941 C C . ASN A 1 250 ? 16.800 4.311 -17.335 1.00 91.19 250 ASN A C 1
ATOM 1943 O O . ASN A 1 250 ? 16.122 5.252 -17.737 1.00 91.19 250 ASN A O 1
ATOM 1947 N N . LYS A 1 251 ? 16.933 3.175 -18.032 1.00 92.69 251 LYS A N 1
ATOM 1948 C CA . LYS A 1 251 ? 16.328 2.933 -19.351 1.00 92.69 251 LYS A CA 1
ATOM 1949 C C . LYS A 1 251 ? 16.151 1.439 -19.608 1.00 92.69 251 LYS A C 1
ATOM 1951 O O . LYS A 1 251 ? 16.985 0.642 -19.167 1.00 92.69 251 LYS A O 1
ATOM 1956 N N . ILE A 1 252 ? 15.104 1.081 -20.351 1.00 94.50 252 ILE A N 1
ATOM 1957 C CA . ILE A 1 252 ? 14.827 -0.288 -20.813 1.00 94.50 252 ILE A CA 1
ATOM 1958 C C . ILE A 1 252 ? 14.572 -0.351 -22.321 1.00 94.50 252 ILE A C 1
ATOM 1960 O O . ILE A 1 252 ? 14.004 0.556 -22.933 1.00 94.50 252 ILE A O 1
ATOM 1964 N N . MET A 1 253 ? 15.035 -1.434 -22.944 1.00 92.69 253 MET A N 1
ATOM 1965 C CA . MET A 1 253 ? 15.007 -1.642 -24.395 1.00 92.69 253 MET A CA 1
ATOM 1966 C C . MET A 1 253 ? 14.850 -3.131 -24.709 1.00 92.69 253 MET A C 1
ATOM 1968 O O . MET A 1 253 ? 15.372 -3.963 -23.974 1.00 92.69 253 MET A O 1
ATOM 1972 N N . PHE A 1 254 ? 14.229 -3.476 -25.838 1.00 90.50 254 PHE A N 1
ATOM 1973 C CA . PHE A 1 254 ? 14.272 -4.837 -26.383 1.00 90.50 254 PHE A CA 1
ATOM 1974 C C . PHE A 1 254 ? 14.963 -4.881 -27.745 1.00 90.50 254 PHE A C 1
ATOM 1976 O O . PHE A 1 254 ? 14.826 -3.963 -28.559 1.00 90.50 254 PHE A O 1
ATOM 1983 N N . SER A 1 255 ? 15.663 -5.985 -28.011 1.00 88.38 255 SER A N 1
ATOM 1984 C CA . SER A 1 255 ? 16.132 -6.356 -29.349 1.00 88.38 255 SER A CA 1
ATOM 1985 C C . SER A 1 255 ? 16.137 -7.878 -29.499 1.00 88.38 255 SER A C 1
ATOM 1987 O O . SER A 1 255 ? 16.749 -8.568 -28.689 1.00 88.38 255 SER A O 1
ATOM 1989 N N . LYS A 1 256 ? 15.449 -8.403 -30.528 1.00 85.06 256 LYS A N 1
ATOM 1990 C CA . LYS A 1 256 ? 15.346 -9.846 -30.853 1.00 85.06 256 LYS A CA 1
ATOM 1991 C C . LYS A 1 256 ? 15.066 -10.751 -29.634 1.00 85.06 256 LYS A C 1
ATOM 1993 O O . LYS A 1 256 ? 15.811 -11.693 -29.385 1.00 85.06 256 LYS A O 1
ATOM 1998 N N . GLY A 1 257 ? 14.017 -10.457 -28.867 1.00 84.69 257 GLY A N 1
ATOM 1999 C CA . GLY A 1 257 ? 13.666 -11.238 -27.675 1.00 84.69 257 GLY A CA 1
ATOM 2000 C C . GLY A 1 257 ? 14.587 -11.049 -26.459 1.00 84.69 257 GLY A C 1
ATOM 2001 O O . GLY A 1 257 ? 14.308 -11.628 -25.418 1.00 84.69 257 GLY A O 1
ATOM 2002 N N . THR A 1 258 ? 15.633 -10.222 -26.527 1.00 89.12 258 THR A N 1
ATOM 2003 C CA . THR A 1 258 ? 16.466 -9.871 -25.365 1.00 89.12 258 THR A CA 1
ATOM 2004 C C . THR A 1 258 ? 16.002 -8.545 -24.761 1.00 89.12 258 THR A C 1
ATOM 2006 O O . THR A 1 258 ? 15.944 -7.535 -25.468 1.00 89.12 258 THR A O 1
ATOM 2009 N N . LEU A 1 259 ? 15.712 -8.539 -23.457 1.00 91.69 259 LEU A N 1
ATOM 2010 C CA . LEU A 1 259 ? 15.534 -7.336 -22.638 1.00 91.69 259 LEU A CA 1
ATOM 2011 C C . LEU A 1 259 ? 16.910 -6.790 -22.244 1.00 91.69 259 LEU A C 1
ATOM 2013 O O . LEU A 1 259 ? 17.744 -7.538 -21.742 1.00 91.69 259 LEU A O 1
ATOM 2017 N N . TYR A 1 260 ? 17.110 -5.485 -22.399 1.00 92.69 260 TYR A N 1
ATOM 2018 C CA . TYR A 1 260 ? 18.266 -4.733 -21.918 1.00 92.69 260 TYR A CA 1
ATOM 2019 C C . TYR A 1 260 ? 17.807 -3.681 -20.906 1.00 92.69 260 TYR A C 1
ATOM 2021 O O . TYR A 1 260 ? 16.841 -2.958 -21.160 1.00 92.69 260 TYR A O 1
ATOM 2029 N N . ALA A 1 261 ? 18.530 -3.559 -19.796 1.00 92.62 261 ALA A N 1
ATOM 2030 C CA . ALA A 1 261 ? 18.312 -2.558 -18.757 1.00 92.62 261 ALA A CA 1
ATOM 2031 C C . ALA A 1 261 ? 19.651 -1.957 -18.323 1.00 92.62 261 ALA A C 1
ATOM 2033 O O . ALA A 1 261 ? 20.647 -2.675 -18.213 1.00 92.62 261 ALA A O 1
ATOM 2034 N N . THR A 1 262 ? 19.701 -0.644 -18.101 1.00 92.50 262 THR A N 1
ATOM 2035 C CA . THR A 1 262 ? 20.986 0.057 -17.944 1.00 92.50 262 THR A CA 1
ATOM 2036 C C . THR A 1 262 ? 21.065 0.904 -16.689 1.00 92.50 262 THR A C 1
ATOM 2038 O O . THR A 1 262 ? 20.206 1.758 -16.463 1.00 92.50 262 THR A O 1
ATOM 2041 N N . ASP A 1 263 ? 22.148 0.702 -15.945 1.00 91.19 263 ASP A N 1
ATOM 2042 C CA . ASP A 1 263 ? 22.578 1.521 -14.820 1.00 91.19 263 ASP A CA 1
ATOM 2043 C C . ASP A 1 263 ? 23.664 2.492 -15.314 1.00 91.19 263 ASP A C 1
ATOM 2045 O O . ASP A 1 263 ? 24.814 2.119 -15.578 1.00 91.19 263 ASP A O 1
ATOM 2049 N N . MET A 1 264 ? 23.278 3.757 -15.493 1.00 89.38 264 MET A N 1
ATOM 2050 C CA . MET A 1 264 ? 24.152 4.800 -16.042 1.00 89.38 264 MET A CA 1
ATOM 2051 C C . MET A 1 264 ? 25.171 5.312 -15.012 1.00 89.38 264 MET A C 1
ATOM 2053 O O . MET A 1 264 ? 26.198 5.869 -15.398 1.00 89.38 264 MET A O 1
ATOM 2057 N N . GLN A 1 265 ? 24.930 5.093 -13.711 1.00 87.31 265 GLN A N 1
ATOM 2058 C CA . GLN A 1 265 ? 25.835 5.506 -12.630 1.00 87.31 265 GLN A CA 1
ATOM 2059 C C . GLN A 1 265 ? 27.103 4.644 -12.592 1.00 87.31 265 GLN A C 1
ATOM 2061 O O . GLN A 1 265 ? 28.212 5.143 -12.402 1.00 87.31 265 GLN A O 1
ATOM 2066 N N . THR A 1 266 ? 26.944 3.336 -12.790 1.00 88.75 266 THR A N 1
ATOM 2067 C CA . THR A 1 266 ? 28.031 2.350 -12.803 1.00 88.75 266 THR A CA 1
ATOM 2068 C C . THR A 1 266 ? 28.610 2.114 -14.198 1.00 88.75 266 THR A C 1
ATOM 2070 O O . THR A 1 266 ? 29.722 1.581 -14.293 1.00 88.75 266 THR A O 1
ATOM 2073 N N . GLY A 1 267 ? 27.884 2.511 -15.252 1.00 90.31 267 GLY A N 1
ATOM 2074 C CA . GLY A 1 267 ? 28.215 2.252 -16.655 1.00 90.31 267 GLY A CA 1
ATOM 2075 C C . GLY A 1 267 ? 27.869 0.828 -17.104 1.00 90.31 267 GLY A C 1
ATOM 2076 O O . GLY A 1 267 ? 28.556 0.276 -17.967 1.00 90.31 267 GLY A O 1
ATOM 2077 N N . THR A 1 268 ? 26.857 0.207 -16.490 1.00 91.81 268 THR A N 1
ATOM 2078 C CA . THR A 1 268 ? 26.547 -1.222 -16.652 1.00 91.81 268 THR A CA 1
ATOM 2079 C C . THR A 1 268 ? 25.303 -1.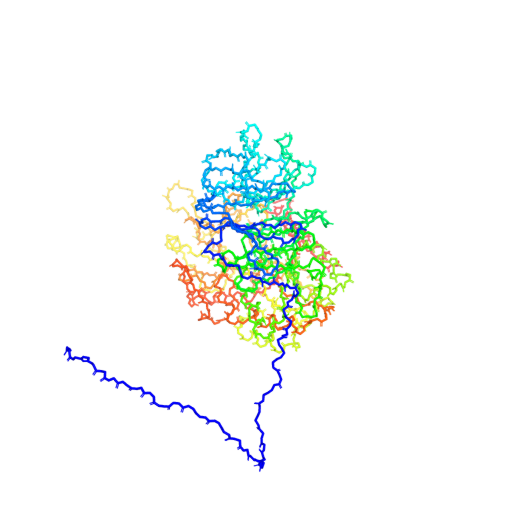438 -17.506 1.00 91.81 268 THR A C 1
ATOM 2081 O O . THR A 1 268 ? 24.241 -0.865 -17.258 1.00 91.81 268 THR A O 1
ATOM 2084 N N . VAL A 1 269 ? 25.421 -2.320 -18.499 1.00 92.50 269 VAL A N 1
ATOM 2085 C CA . VAL A 1 269 ? 24.295 -2.835 -19.283 1.00 92.50 269 VAL A CA 1
ATOM 2086 C C . VAL A 1 269 ? 24.028 -4.267 -18.844 1.00 92.50 269 VAL A C 1
ATOM 2088 O O . VAL A 1 269 ? 24.879 -5.141 -19.010 1.00 92.50 269 VAL A O 1
ATOM 2091 N N . HIS A 1 270 ? 22.844 -4.501 -18.291 1.00 90.88 270 HIS A N 1
ATOM 2092 C CA . HIS A 1 270 ? 22.337 -5.820 -17.932 1.00 90.88 270 HIS A CA 1
ATOM 2093 C C . HIS A 1 270 ? 21.372 -6.300 -19.021 1.00 90.88 270 HIS A C 1
ATOM 2095 O O . HIS A 1 270 ? 20.631 -5.492 -19.586 1.00 90.88 270 HIS A O 1
ATOM 2101 N N . PHE A 1 271 ? 21.364 -7.595 -19.331 1.00 89.50 271 PHE A N 1
ATOM 2102 C CA . PHE A 1 271 ? 20.479 -8.153 -20.350 1.00 89.50 271 PHE A CA 1
ATOM 2103 C C . PHE A 1 271 ? 20.055 -9.599 -20.078 1.00 89.50 271 PHE A C 1
ATOM 2105 O O . PHE A 1 271 ? 20.833 -10.395 -19.556 1.00 89.50 271 PHE A O 1
ATOM 2112 N N . TRP A 1 272 ? 18.820 -9.930 -20.465 1.00 88.31 272 TRP A N 1
ATOM 2113 C CA . TRP A 1 272 ? 18.160 -11.223 -20.245 1.00 88.31 272 TRP A CA 1
ATOM 2114 C C . TRP A 1 272 ? 17.419 -11.674 -21.502 1.00 88.31 272 TRP A C 1
ATOM 2116 O O . TRP A 1 272 ? 16.790 -10.865 -22.185 1.00 88.31 272 TRP A O 1
ATOM 2126 N N . ASP A 1 273 ? 17.425 -12.977 -21.764 1.00 84.50 273 ASP A N 1
ATOM 2127 C CA . ASP A 1 273 ? 16.550 -13.593 -22.762 1.00 84.50 273 ASP A CA 1
ATOM 2128 C C . ASP A 1 273 ? 15.095 -13.621 -22.254 1.00 84.50 273 ASP A C 1
ATOM 2130 O O . ASP A 1 273 ? 14.818 -14.006 -21.117 1.00 84.50 273 ASP A O 1
ATOM 2134 N N . LYS A 1 274 ? 14.124 -13.234 -23.084 1.00 75.62 274 LYS A N 1
ATOM 2135 C CA . LYS A 1 274 ? 12.702 -13.206 -22.698 1.00 75.62 274 LYS A CA 1
ATOM 2136 C C . LYS A 1 274 ? 12.146 -14.594 -22.347 1.00 75.62 274 LYS A C 1
ATOM 2138 O O . LYS A 1 274 ? 11.242 -14.697 -21.518 1.00 75.62 274 LYS A O 1
ATOM 2143 N N . GLY A 1 275 ? 12.721 -15.662 -22.899 1.00 69.00 275 GLY A N 1
ATOM 2144 C CA . GLY A 1 275 ? 12.438 -17.049 -22.530 1.00 69.00 275 GLY A CA 1
ATOM 2145 C C . GLY A 1 275 ? 13.061 -17.499 -21.201 1.00 69.00 275 GLY A C 1
ATOM 2146 O O . GLY A 1 275 ? 12.721 -18.585 -20.722 1.00 69.00 275 GLY A O 1
ATOM 2147 N N . THR A 1 276 ? 13.933 -16.699 -20.571 1.00 67.19 276 THR A N 1
ATOM 2148 C CA . THR A 1 276 ? 14.374 -16.901 -19.176 1.00 67.19 276 THR A CA 1
ATOM 2149 C C . THR A 1 276 ? 13.612 -16.018 -18.188 1.00 67.19 276 THR A C 1
ATOM 2151 O O . THR A 1 276 ? 13.333 -16.494 -17.091 1.00 67.19 276 THR A O 1
ATOM 2154 N N . LEU A 1 277 ? 13.167 -14.816 -18.586 1.00 65.69 277 LEU A N 1
ATOM 2155 C CA . LEU A 1 277 ? 12.305 -13.936 -17.768 1.00 65.69 277 LEU A CA 1
ATOM 2156 C C . LEU A 1 277 ? 11.039 -14.637 -17.243 1.00 65.69 277 LEU A C 1
ATOM 2158 O O . LEU A 1 277 ? 10.639 -14.439 -16.097 1.00 65.69 277 LEU A O 1
ATOM 2162 N N . ALA A 1 278 ? 10.410 -15.450 -18.096 1.00 50.62 278 ALA A N 1
ATOM 2163 C CA . ALA A 1 278 ? 9.151 -16.137 -17.807 1.00 50.62 278 ALA A CA 1
ATOM 2164 C C . ALA A 1 278 ? 9.313 -17.462 -17.036 1.00 50.62 278 ALA A C 1
ATOM 2166 O O . ALA A 1 278 ? 8.322 -18.146 -16.792 1.00 50.62 278 ALA A O 1
ATOM 2167 N N . LYS A 1 279 ? 10.539 -17.864 -16.671 1.00 52.53 279 LYS A N 1
ATOM 2168 C CA . LYS A 1 279 ? 10.747 -19.087 -15.888 1.00 52.53 279 LYS A CA 1
ATOM 2169 C C . LYS A 1 279 ? 10.609 -18.785 -14.408 1.00 52.53 279 LYS A C 1
ATOM 2171 O O . LYS A 1 279 ? 11.422 -18.066 -13.828 1.00 52.53 279 LYS A O 1
ATOM 2176 N N . GLU A 1 280 ? 9.608 -19.394 -13.787 1.00 52.34 280 GLU A N 1
ATOM 2177 C CA . GLU A 1 280 ? 9.662 -19.626 -12.353 1.00 52.34 280 GLU A CA 1
ATOM 2178 C C . GLU A 1 280 ? 10.912 -20.444 -12.021 1.00 52.34 280 GLU A C 1
ATOM 2180 O O . GLU A 1 280 ? 11.269 -21.390 -12.727 1.00 52.34 280 GLU A O 1
ATOM 2185 N N . ASN A 1 281 ? 11.587 -20.050 -10.948 1.00 56.53 281 ASN A N 1
ATOM 2186 C CA . ASN A 1 281 ? 12.650 -20.831 -10.343 1.00 56.53 281 ASN A CA 1
ATOM 2187 C C . ASN A 1 281 ? 12.116 -21.368 -9.012 1.00 56.53 281 ASN A C 1
ATOM 2189 O O . ASN A 1 281 ? 11.352 -20.674 -8.334 1.00 56.53 281 ASN A O 1
ATOM 2193 N N . ASP A 1 282 ? 12.558 -22.551 -8.588 1.00 61.06 282 ASP A N 1
ATOM 2194 C CA . ASP A 1 282 ? 12.133 -23.144 -7.308 1.00 61.06 282 ASP A CA 1
ATOM 2195 C C . ASP A 1 282 ? 12.411 -22.201 -6.117 1.00 61.06 282 ASP A C 1
ATOM 2197 O O . ASP A 1 282 ? 11.700 -22.220 -5.113 1.00 61.06 282 ASP A O 1
ATOM 2201 N N . ASN A 1 283 ? 13.401 -21.312 -6.265 1.00 73.69 283 ASN A N 1
ATOM 2202 C CA . ASN A 1 283 ? 13.828 -20.343 -5.256 1.00 73.69 283 ASN A CA 1
ATOM 2203 C C . ASN A 1 283 ? 13.064 -18.998 -5.254 1.00 73.69 283 ASN A C 1
ATOM 2205 O O . ASN A 1 283 ? 13.323 -18.192 -4.357 1.00 73.69 283 ASN A O 1
ATOM 2209 N N . SER A 1 284 ? 12.177 -18.693 -6.217 1.00 84.94 284 SER A N 1
ATOM 2210 C CA . SER A 1 284 ? 11.429 -17.417 -6.211 1.00 84.94 284 SER A CA 1
ATOM 2211 C C . SER A 1 284 ? 10.210 -17.469 -5.289 1.00 84.94 284 SER A C 1
ATOM 2213 O O . SER A 1 284 ? 9.489 -18.463 -5.302 1.00 84.94 284 SER A O 1
ATOM 2215 N N . LEU A 1 285 ? 9.955 -16.393 -4.541 1.00 91.88 285 LEU A N 1
ATOM 2216 C CA . LEU A 1 285 ? 8.792 -16.230 -3.663 1.00 91.88 285 LEU A CA 1
ATOM 2217 C C . LEU A 1 285 ? 7.802 -15.247 -4.303 1.00 91.88 285 LEU A C 1
ATOM 2219 O O . LEU A 1 285 ? 8.137 -14.071 -4.460 1.00 91.88 285 LEU A O 1
ATOM 2223 N N . THR A 1 286 ? 6.602 -15.701 -4.659 1.00 94.19 286 THR A N 1
ATOM 2224 C CA . THR A 1 286 ? 5.584 -14.866 -5.322 1.00 94.19 286 THR A CA 1
ATOM 2225 C C . THR A 1 286 ? 4.549 -14.363 -4.315 1.00 94.19 286 THR A C 1
ATOM 2227 O O . THR A 1 286 ? 3.931 -15.149 -3.593 1.00 94.19 286 THR A O 1
ATOM 2230 N N . ILE A 1 287 ? 4.344 -13.045 -4.272 1.00 95.75 287 ILE A N 1
ATOM 2231 C CA . ILE A 1 287 ? 3.420 -12.359 -3.363 1.00 95.75 287 ILE A CA 1
ATOM 2232 C C . ILE A 1 287 ? 2.322 -11.666 -4.178 1.00 95.75 287 ILE A C 1
ATOM 2234 O O . ILE A 1 287 ? 2.602 -10.704 -4.896 1.00 95.75 287 ILE A O 1
ATOM 2238 N N . ILE A 1 288 ? 1.071 -12.120 -4.058 1.00 95.56 288 ILE A N 1
ATOM 2239 C CA . ILE A 1 288 ? -0.075 -11.404 -4.638 1.00 95.56 288 ILE A CA 1
ATOM 2240 C C . ILE A 1 288 ? -0.490 -10.248 -3.721 1.00 95.56 288 ILE A C 1
ATOM 2242 O O . ILE A 1 288 ? -0.498 -10.369 -2.494 1.00 95.56 288 ILE A O 1
ATOM 2246 N N . THR A 1 289 ? -0.838 -9.115 -4.320 1.00 93.38 289 THR A N 1
ATOM 2247 C CA . THR A 1 289 ? -1.229 -7.881 -3.635 1.00 93.38 289 THR A CA 1
ATOM 2248 C C . THR A 1 289 ? -2.457 -7.245 -4.291 1.00 93.38 289 THR A C 1
ATOM 2250 O O . THR A 1 289 ? -2.758 -7.520 -5.454 1.00 93.38 289 THR A O 1
ATOM 2253 N N . LEU A 1 290 ? -3.155 -6.403 -3.527 1.00 90.06 290 LEU A N 1
ATOM 2254 C CA . LEU A 1 290 ? -4.143 -5.450 -4.044 1.00 90.06 290 LEU A CA 1
ATOM 2255 C C . LEU A 1 290 ? -3.538 -4.038 -4.191 1.00 90.06 290 LEU A C 1
ATOM 2257 O O . LEU A 1 290 ? -4.049 -3.250 -4.972 1.00 90.06 290 LEU A O 1
ATOM 2261 N N . ASP A 1 291 ? -2.448 -3.732 -3.472 1.00 86.94 291 ASP A N 1
ATOM 2262 C CA . ASP A 1 291 ? -1.652 -2.510 -3.652 1.00 86.94 291 ASP A CA 1
ATOM 2263 C C . ASP A 1 291 ? -0.513 -2.763 -4.665 1.00 86.94 291 ASP A C 1
ATOM 2265 O O . ASP A 1 291 ? 0.429 -3.501 -4.341 1.00 86.94 291 ASP A O 1
ATOM 2269 N N . PRO A 1 292 ? -0.530 -2.130 -5.852 1.00 81.81 292 PRO A N 1
ATOM 2270 C CA . PRO A 1 292 ? 0.503 -2.279 -6.879 1.00 81.81 292 PRO A CA 1
ATOM 2271 C C . PRO A 1 292 ? 1.837 -1.606 -6.532 1.00 81.81 292 PRO A C 1
ATOM 2273 O O . PRO A 1 292 ? 2.793 -1.697 -7.312 1.00 81.81 292 PRO A O 1
ATOM 2276 N N . ASN A 1 293 ? 1.925 -0.913 -5.395 1.00 82.94 293 ASN A N 1
ATOM 2277 C CA . ASN A 1 293 ? 3.092 -0.154 -4.950 1.00 82.94 293 ASN A CA 1
ATOM 2278 C C . ASN A 1 293 ? 3.735 -0.718 -3.676 1.00 82.94 293 ASN A C 1
ATOM 2280 O O . ASN A 1 293 ? 4.738 -0.176 -3.211 1.00 82.94 293 ASN A O 1
ATOM 2284 N N . ILE A 1 294 ? 3.248 -1.856 -3.174 1.00 85.88 294 ILE A N 1
ATOM 2285 C CA . ILE A 1 294 ? 3.747 -2.525 -1.964 1.00 85.88 294 ILE A CA 1
ATOM 2286 C C . ILE A 1 294 ? 5.267 -2.774 -1.997 1.00 85.88 294 ILE A C 1
ATOM 2288 O O . ILE A 1 294 ? 5.953 -2.559 -0.994 1.00 85.88 294 ILE A O 1
ATOM 2292 N N . GLU A 1 295 ? 5.825 -3.117 -3.170 1.00 84.44 295 GLU A N 1
ATOM 2293 C CA . GLU A 1 295 ? 7.271 -3.331 -3.378 1.00 84.44 295 GLU A CA 1
ATOM 2294 C C . GLU A 1 295 ? 8.111 -2.051 -3.200 1.00 84.44 295 GLU A C 1
ATOM 2296 O O . GLU A 1 295 ? 9.328 -2.114 -3.012 1.00 84.44 295 GLU A O 1
ATOM 2301 N N . MET A 1 296 ? 7.480 -0.872 -3.259 1.00 81.06 296 MET A N 1
ATOM 2302 C CA . MET A 1 296 ? 8.146 0.420 -3.103 1.00 81.06 296 MET A CA 1
ATOM 2303 C C . MET A 1 296 ? 8.370 0.792 -1.632 1.00 81.06 296 MET A C 1
ATOM 2305 O O . MET A 1 296 ? 9.256 1.613 -1.367 1.00 81.06 296 MET A O 1
ATOM 2309 N N . SER A 1 297 ? 7.632 0.188 -0.694 1.00 85.56 297 SER A N 1
ATOM 2310 C CA . SER A 1 297 ? 7.751 0.470 0.743 1.00 85.56 297 SER A CA 1
ATOM 2311 C C . SER A 1 297 ? 9.125 0.084 1.311 1.00 85.56 297 SER A C 1
ATOM 2313 O O . SER A 1 297 ? 9.769 -0.882 0.887 1.00 85.56 297 SER A O 1
ATOM 2315 N N . THR A 1 298 ? 9.604 0.870 2.276 1.00 87.50 298 THR A N 1
ATOM 2316 C CA . THR A 1 298 ? 10.917 0.694 2.921 1.00 87.50 298 THR A CA 1
ATOM 2317 C C . THR A 1 298 ? 11.029 -0.630 3.675 1.00 87.50 298 THR A C 1
ATOM 2319 O O . THR A 1 298 ? 12.074 -1.278 3.669 1.00 87.50 298 THR A O 1
ATOM 2322 N N . GLU A 1 299 ? 9.927 -1.056 4.272 1.00 90.81 299 GLU A N 1
ATOM 2323 C CA . GLU A 1 299 ? 9.788 -2.214 5.138 1.00 90.81 299 GLU A CA 1
ATOM 2324 C C . GLU A 1 299 ? 9.808 -3.515 4.322 1.00 90.81 299 GLU A C 1
ATOM 2326 O O . GLU A 1 299 ? 10.489 -4.473 4.691 1.00 90.81 299 GLU A O 1
ATOM 2331 N N . ILE A 1 300 ? 9.156 -3.530 3.152 1.00 91.06 300 ILE A N 1
ATOM 2332 C CA . ILE A 1 300 ? 9.201 -4.661 2.211 1.00 91.06 300 ILE A CA 1
ATOM 2333 C C . ILE A 1 300 ? 10.579 -4.792 1.560 1.00 91.06 300 ILE A C 1
ATOM 2335 O O . ILE A 1 300 ? 11.088 -5.908 1.420 1.00 91.06 300 ILE A O 1
ATOM 2339 N N . LYS A 1 301 ? 11.233 -3.672 1.229 1.00 88.75 301 LYS A N 1
ATOM 2340 C CA . LYS A 1 301 ? 12.628 -3.673 0.757 1.00 88.75 301 LYS A CA 1
ATOM 2341 C C . LYS A 1 301 ? 13.570 -4.254 1.812 1.00 88.75 301 LYS A C 1
ATOM 2343 O O . LYS A 1 301 ? 14.333 -5.166 1.497 1.00 88.75 301 LYS A O 1
ATOM 2348 N N . ALA A 1 302 ? 13.446 -3.827 3.070 1.00 91.06 302 ALA A N 1
ATOM 2349 C CA . ALA A 1 302 ? 14.209 -4.393 4.181 1.00 91.06 302 ALA A CA 1
ATOM 2350 C C . ALA A 1 302 ? 13.926 -5.897 4.392 1.00 91.06 302 ALA A C 1
ATOM 2352 O O . ALA A 1 302 ? 14.857 -6.666 4.643 1.00 91.06 302 ALA A O 1
ATOM 2353 N N . ALA A 1 303 ? 12.676 -6.349 4.230 1.00 92.88 303 ALA A N 1
ATOM 2354 C CA . ALA A 1 303 ? 12.309 -7.765 4.345 1.00 92.88 303 ALA A CA 1
ATOM 2355 C C . ALA A 1 303 ? 12.935 -8.612 3.228 1.00 92.88 303 ALA A C 1
ATOM 2357 O O . ALA A 1 303 ? 13.525 -9.659 3.500 1.00 92.88 303 ALA A O 1
ATOM 2358 N N . ASN A 1 304 ? 12.877 -8.128 1.984 1.00 89.12 304 ASN A N 1
ATOM 2359 C CA . ASN A 1 304 ? 13.515 -8.754 0.826 1.00 89.12 304 ASN A CA 1
ATOM 2360 C C . ASN A 1 304 ? 15.051 -8.779 0.964 1.00 89.12 304 ASN A C 1
ATOM 2362 O O . ASN A 1 304 ? 15.688 -9.783 0.648 1.00 89.12 304 ASN A O 1
ATOM 2366 N N . GLU A 1 305 ? 15.660 -7.723 1.511 1.00 88.62 305 GLU A N 1
ATOM 2367 C CA . GLU A 1 305 ? 17.090 -7.690 1.832 1.00 88.62 305 GLU A CA 1
ATOM 2368 C C . GLU A 1 305 ? 17.495 -8.710 2.906 1.00 88.62 305 GLU A C 1
ATOM 2370 O O . GLU A 1 305 ? 18.502 -9.400 2.738 1.00 88.62 305 GLU A O 1
ATOM 2375 N N . LEU A 1 306 ? 16.757 -8.802 4.019 1.00 91.31 306 LEU A N 1
ATOM 2376 C CA . LEU A 1 306 ? 17.053 -9.773 5.081 1.00 91.31 306 LEU A CA 1
ATOM 2377 C C . LEU A 1 306 ? 16.835 -11.212 4.599 1.00 91.31 306 LEU A C 1
ATOM 2379 O O . LEU A 1 306 ? 17.662 -12.077 4.892 1.00 91.31 306 LEU A O 1
ATOM 2383 N N . LEU A 1 307 ? 15.792 -11.459 3.796 1.00 91.00 307 LEU A N 1
ATOM 2384 C CA . LEU A 1 307 ? 15.589 -12.750 3.140 1.00 91.00 307 LEU A CA 1
ATOM 2385 C C . LEU A 1 307 ? 16.744 -13.058 2.174 1.00 91.00 307 LEU A C 1
ATOM 2387 O O . LEU A 1 307 ? 17.345 -14.122 2.280 1.00 91.00 307 LEU A O 1
ATOM 2391 N N . SER A 1 308 ? 17.131 -12.108 1.316 1.00 86.12 308 SER A N 1
ATOM 2392 C CA . SER A 1 308 ? 18.252 -12.239 0.368 1.00 86.12 308 SER A CA 1
ATOM 2393 C C . SER A 1 308 ? 19.602 -12.496 1.045 1.00 86.12 308 SER A C 1
ATOM 2395 O O . SER A 1 308 ? 20.448 -13.176 0.473 1.00 86.12 308 SER A O 1
ATOM 2397 N N . LYS A 1 309 ? 19.830 -11.983 2.262 1.00 89.19 309 LYS A N 1
ATOM 2398 C CA . LYS A 1 309 ? 21.057 -12.250 3.041 1.00 89.19 309 LYS A CA 1
ATOM 2399 C C . LYS A 1 309 ? 21.113 -13.691 3.574 1.00 89.19 309 LYS A C 1
ATOM 2401 O O . LYS A 1 309 ? 22.204 -14.199 3.815 1.00 89.19 309 LYS A O 1
ATOM 2406 N N . LYS A 1 310 ? 19.960 -14.352 3.740 1.00 89.12 310 LYS A N 1
ATOM 2407 C CA . LYS A 1 310 ? 19.835 -15.759 4.170 1.00 89.12 310 LYS A CA 1
ATOM 2408 C C . LYS A 1 310 ? 19.663 -16.735 2.994 1.00 89.12 310 LYS A C 1
ATOM 2410 O O . LYS A 1 310 ? 20.096 -17.880 3.090 1.00 89.12 310 LYS A O 1
ATOM 2415 N N . TYR A 1 311 ? 19.075 -16.270 1.892 1.00 87.69 311 TYR A N 1
ATOM 2416 C CA . TYR A 1 311 ? 18.795 -17.014 0.663 1.00 87.69 311 TYR A CA 1
ATOM 2417 C C . TYR A 1 311 ? 19.202 -16.164 -0.565 1.00 87.69 311 TYR A C 1
ATOM 2419 O O . TYR A 1 311 ? 18.350 -15.500 -1.158 1.00 87.69 311 TYR A O 1
ATOM 2427 N N . PRO A 1 312 ? 20.496 -16.131 -0.950 1.00 82.56 312 PRO A N 1
ATOM 2428 C CA . PRO A 1 312 ? 20.995 -15.247 -2.015 1.00 82.56 312 PRO A CA 1
ATOM 2429 C C . PRO A 1 312 ? 20.290 -15.433 -3.365 1.00 82.56 312 PRO A C 1
ATOM 2431 O O . PRO A 1 312 ? 19.923 -14.445 -4.011 1.00 82.56 312 PRO A O 1
ATOM 2434 N N . ASP A 1 313 ? 20.040 -16.693 -3.725 1.00 78.44 313 ASP A N 1
ATOM 2435 C CA . ASP A 1 313 ? 19.392 -17.162 -4.955 1.00 78.44 313 ASP A CA 1
ATOM 2436 C C . ASP A 1 313 ? 17.874 -16.868 -5.008 1.00 78.44 313 ASP A C 1
ATOM 2438 O O . ASP A 1 313 ? 17.230 -17.126 -6.027 1.00 78.44 313 ASP A O 1
ATOM 2442 N N . THR A 1 314 ? 17.271 -16.378 -3.916 1.00 81.75 314 THR A N 1
ATOM 2443 C CA . THR A 1 314 ? 15.839 -16.052 -3.860 1.00 81.75 314 THR A CA 1
ATOM 2444 C C . THR A 1 314 ? 15.567 -14.652 -4.410 1.00 81.75 314 THR A C 1
ATOM 2446 O O . THR A 1 314 ? 16.225 -13.664 -4.063 1.00 81.75 314 THR A O 1
ATOM 2449 N N . GLN A 1 315 ? 14.534 -14.581 -5.249 1.00 82.31 315 GLN A N 1
ATOM 2450 C CA . GLN A 1 315 ? 13.885 -13.359 -5.715 1.00 82.31 315 GLN A CA 1
ATOM 2451 C C . GLN A 1 315 ? 12.479 -13.311 -5.110 1.00 82.31 315 GLN A C 1
ATOM 2453 O O . GLN A 1 315 ? 11.701 -14.243 -5.315 1.00 82.31 315 GLN A O 1
ATOM 2458 N N . VAL A 1 316 ? 12.131 -12.229 -4.411 1.00 88.75 316 VAL A N 1
ATOM 2459 C CA . VAL A 1 316 ? 10.727 -11.923 -4.102 1.00 88.75 316 VAL A CA 1
ATOM 2460 C C . VAL A 1 316 ? 10.116 -11.209 -5.312 1.00 88.75 316 VAL A C 1
ATOM 2462 O O . VAL A 1 316 ? 10.696 -10.241 -5.808 1.00 88.75 316 VAL A O 1
ATOM 2465 N N . LYS A 1 317 ? 8.975 -11.700 -5.799 1.00 89.44 317 LYS A N 1
ATOM 2466 C CA . LYS A 1 317 ? 8.179 -11.104 -6.881 1.00 89.44 317 LYS A CA 1
ATOM 2467 C C . LYS A 1 317 ? 6.841 -10.627 -6.324 1.00 89.44 317 LYS A C 1
ATOM 2469 O O . LYS A 1 317 ? 6.223 -11.349 -5.545 1.00 89.44 317 LYS A O 1
ATOM 2474 N N . PHE A 1 318 ? 6.369 -9.464 -6.761 1.00 90.81 318 PHE A N 1
ATOM 2475 C CA . PHE A 1 318 ? 5.035 -8.967 -6.434 1.00 90.81 318 PHE A CA 1
ATOM 2476 C C . PHE A 1 318 ? 4.135 -9.043 -7.664 1.00 90.81 318 PHE A C 1
ATOM 2478 O O . PHE A 1 318 ? 4.579 -8.764 -8.779 1.00 90.81 318 PHE A O 1
ATOM 2485 N N . LYS A 1 319 ? 2.872 -9.423 -7.468 1.00 91.88 319 LYS A N 1
ATOM 2486 C CA . LYS A 1 319 ? 1.855 -9.400 -8.520 1.00 91.88 319 LYS A CA 1
ATOM 2487 C C . LYS A 1 319 ? 0.586 -8.716 -8.020 1.00 91.88 319 LYS A C 1
ATOM 2489 O O . LYS A 1 319 ? -0.092 -9.241 -7.140 1.00 91.88 319 LYS A O 1
ATOM 2494 N N . SER A 1 320 ? 0.267 -7.556 -8.586 1.00 91.00 320 SER A N 1
ATOM 2495 C CA . SER A 1 320 ? -0.966 -6.830 -8.286 1.00 91.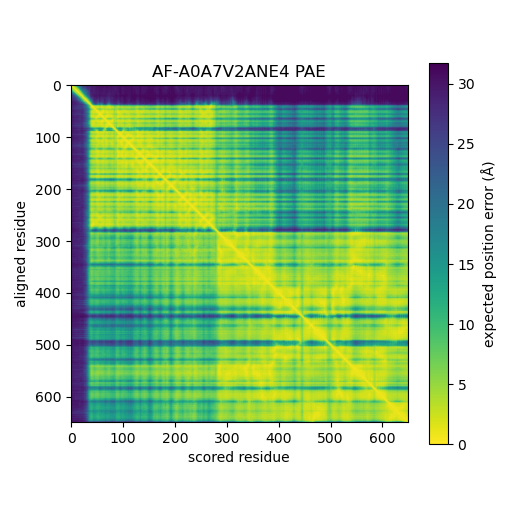00 320 SER A CA 1
ATOM 2496 C C . SER A 1 320 ? -2.105 -7.321 -9.165 1.00 91.00 320 SER A C 1
ATOM 2498 O O . SER A 1 320 ? -1.941 -7.418 -10.384 1.00 91.00 320 SER A O 1
ATOM 2500 N N . VAL A 1 321 ? -3.246 -7.629 -8.547 1.00 90.75 321 VAL A N 1
ATOM 2501 C CA . VAL A 1 321 ? -4.468 -8.093 -9.223 1.00 90.75 321 VAL A CA 1
ATOM 2502 C C . VAL A 1 321 ? -5.709 -7.496 -8.559 1.00 90.75 321 VAL A C 1
ATOM 2504 O O . VAL A 1 321 ? -5.682 -7.138 -7.383 1.00 90.75 321 VAL A O 1
ATOM 2507 N N . ALA A 1 322 ? -6.826 -7.446 -9.286 1.00 89.06 322 ALA A N 1
ATOM 2508 C CA . ALA A 1 322 ? -8.112 -7.063 -8.712 1.00 89.06 322 ALA A CA 1
ATOM 2509 C C . ALA A 1 322 ? -8.593 -8.067 -7.638 1.00 89.06 322 ALA A C 1
ATOM 2511 O O . ALA A 1 322 ? -8.297 -9.266 -7.691 1.00 89.06 322 ALA A O 1
ATOM 2512 N N . LYS A 1 323 ? -9.379 -7.584 -6.664 1.00 89.56 323 LYS A N 1
ATOM 2513 C CA . LYS A 1 323 ? -9.834 -8.380 -5.506 1.00 89.56 323 LYS A CA 1
ATOM 2514 C C . LYS A 1 323 ? -10.624 -9.636 -5.905 1.00 89.56 323 LYS A C 1
ATOM 2516 O O . LYS A 1 323 ? -10.493 -10.676 -5.260 1.00 89.56 323 LYS A O 1
ATOM 2521 N N . ASP A 1 324 ? -11.394 -9.575 -6.990 1.00 89.62 324 ASP A N 1
ATOM 2522 C CA . ASP A 1 324 ? -12.141 -10.718 -7.521 1.00 89.62 324 ASP A CA 1
ATOM 2523 C C . ASP A 1 324 ? -11.232 -11.754 -8.210 1.00 89.62 324 ASP A C 1
ATOM 2525 O O . ASP A 1 324 ? -11.504 -12.950 -8.120 1.00 89.62 324 ASP A O 1
ATOM 2529 N N . VAL A 1 325 ? -10.139 -11.327 -8.855 1.00 91.62 325 VAL A N 1
ATOM 2530 C CA . VAL A 1 325 ? -9.132 -12.215 -9.461 1.00 91.62 325 VAL A CA 1
ATOM 2531 C C . VAL A 1 325 ? -8.417 -13.015 -8.376 1.00 91.62 325 VAL A C 1
ATOM 2533 O O . VAL A 1 325 ? -8.359 -14.240 -8.473 1.00 91.62 325 VAL A O 1
ATOM 2536 N N . LEU A 1 326 ? -7.961 -12.364 -7.299 1.00 93.06 326 LEU A N 1
ATOM 2537 C CA . LEU A 1 326 ? -7.402 -13.063 -6.134 1.00 93.06 326 LEU A CA 1
ATOM 2538 C C . LEU A 1 326 ? -8.426 -14.034 -5.516 1.00 93.06 326 LEU A C 1
ATOM 2540 O O . LEU A 1 326 ? -8.094 -15.190 -5.255 1.00 93.06 326 LEU A O 1
ATOM 2544 N N . GLY A 1 327 ? -9.685 -13.609 -5.359 1.00 91.38 327 GLY A N 1
ATOM 2545 C CA . GLY A 1 327 ? -10.769 -14.477 -4.886 1.00 91.38 327 GLY A CA 1
ATOM 2546 C C . GLY A 1 327 ? -10.989 -15.715 -5.768 1.00 91.38 327 GLY A C 1
ATOM 2547 O O . GLY A 1 327 ? -11.118 -16.825 -5.249 1.00 91.38 327 GLY A O 1
ATOM 2548 N N . LYS A 1 328 ? -10.966 -15.556 -7.098 1.00 93.25 328 LYS A N 1
ATOM 2549 C CA . LYS A 1 328 ? -11.066 -16.662 -8.068 1.00 93.25 328 LYS A CA 1
ATOM 2550 C C . LYS A 1 328 ? -9.892 -17.634 -7.938 1.00 93.25 328 LYS A C 1
ATOM 2552 O O . LYS A 1 328 ? -10.139 -18.831 -7.828 1.00 93.25 328 LYS A O 1
ATOM 2557 N N . LYS A 1 329 ? -8.648 -17.138 -7.879 1.00 94.25 329 LYS A N 1
ATOM 2558 C CA . LYS A 1 329 ? -7.438 -17.969 -7.710 1.00 94.25 329 LYS A CA 1
ATOM 2559 C C . LYS A 1 329 ? -7.476 -18.790 -6.417 1.00 94.25 329 LYS A C 1
ATOM 2561 O O . LYS A 1 329 ? -7.266 -19.999 -6.442 1.00 94.25 329 LYS A O 1
ATOM 2566 N N . LEU A 1 330 ? -7.826 -18.153 -5.296 1.00 93.38 330 LEU A N 1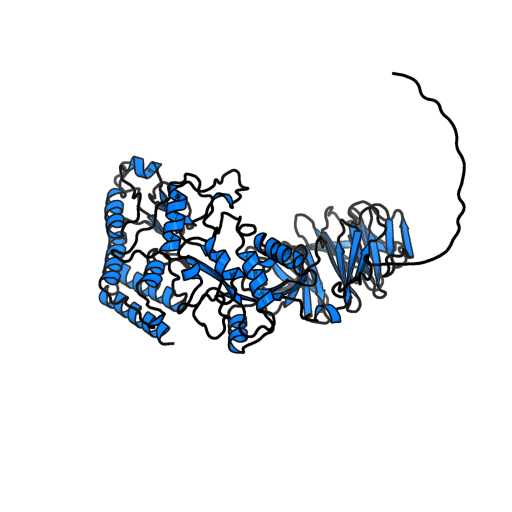
ATOM 2567 C CA . LEU A 1 330 ? -7.961 -18.816 -3.992 1.00 93.38 330 LEU A CA 1
ATOM 2568 C C . LEU A 1 330 ? -9.050 -19.904 -3.981 1.00 93.38 330 LEU A C 1
ATOM 2570 O O . LEU A 1 330 ? -8.887 -20.920 -3.310 1.00 93.38 330 LEU A O 1
ATOM 2574 N N . MET A 1 331 ? -10.151 -19.705 -4.714 1.00 90.69 331 MET A N 1
ATOM 2575 C CA . MET A 1 331 ? -11.258 -20.670 -4.803 1.00 90.69 331 MET A CA 1
ATOM 2576 C C . MET A 1 331 ? -11.004 -21.794 -5.821 1.00 90.69 331 MET A C 1
ATOM 2578 O O . MET A 1 331 ? -11.494 -22.904 -5.624 1.00 90.69 331 MET A O 1
ATOM 2582 N N . ALA A 1 332 ? -10.234 -21.532 -6.883 1.00 94.56 332 ALA A N 1
ATOM 2583 C CA . ALA A 1 332 ? -9.723 -22.556 -7.798 1.00 94.56 332 ALA A CA 1
ATOM 2584 C C . ALA A 1 332 ? -8.633 -23.425 -7.141 1.00 94.56 332 ALA A C 1
ATOM 2586 O O . ALA A 1 332 ? -8.489 -24.602 -7.472 1.00 94.56 332 ALA A O 1
ATOM 2587 N N . GLY A 1 333 ? -7.922 -22.859 -6.160 1.00 94.25 333 GLY A N 1
ATOM 2588 C CA . GLY A 1 333 ? -6.847 -23.521 -5.434 1.00 94.25 333 GLY A CA 1
ATOM 2589 C C . GLY A 1 333 ? -5.475 -23.356 -6.089 1.00 94.25 333 GLY A C 1
ATOM 2590 O O . GLY A 1 333 ? -4.608 -24.197 -5.856 1.00 94.25 333 GLY A O 1
ATOM 2591 N N . ASP A 1 334 ? -5.280 -22.303 -6.879 1.00 95.19 334 ASP A N 1
ATOM 2592 C CA . ASP A 1 334 ? -4.032 -22.026 -7.593 1.00 95.19 334 ASP A CA 1
ATOM 2593 C C . ASP A 1 334 ? -2.816 -21.964 -6.641 1.00 95.19 334 ASP A C 1
ATOM 2595 O O . ASP A 1 334 ? -2.890 -21.426 -5.529 1.00 95.19 334 ASP A O 1
ATOM 2599 N N . ASP A 1 335 ? -1.680 -22.499 -7.090 1.00 93.25 335 ASP A N 1
ATOM 2600 C CA . ASP A 1 335 ? -0.409 -22.566 -6.358 1.00 93.25 335 ASP A CA 1
ATOM 2601 C C . ASP A 1 335 ? 0.714 -21.700 -6.966 1.00 93.25 335 ASP A C 1
ATOM 2603 O O . ASP A 1 335 ? 1.830 -21.704 -6.448 1.00 93.25 335 ASP A O 1
ATOM 2607 N N . ASP A 1 336 ? 0.405 -20.866 -7.971 1.00 91.44 336 ASP A N 1
ATOM 2608 C CA . ASP A 1 336 ? 1.316 -19.889 -8.609 1.00 91.44 336 ASP A CA 1
ATOM 2609 C C . ASP A 1 336 ? 1.648 -18.656 -7.732 1.00 91.44 336 ASP A C 1
ATOM 2611 O O . ASP A 1 336 ? 2.182 -17.650 -8.204 1.00 91.44 336 ASP A O 1
ATOM 2615 N N . PHE A 1 337 ? 1.339 -18.719 -6.432 1.00 94.94 337 PHE A N 1
ATOM 2616 C CA . PHE A 1 337 ? 1.690 -17.707 -5.437 1.00 94.94 337 PHE A CA 1
ATOM 2617 C C . PHE A 1 337 ? 1.829 -18.290 -4.030 1.00 94.94 337 PHE A C 1
ATOM 2619 O O . PHE A 1 337 ? 1.116 -19.212 -3.633 1.00 94.94 337 PHE A O 1
ATOM 2626 N N . ASP A 1 338 ? 2.731 -17.700 -3.246 1.00 97.00 338 ASP A N 1
ATOM 2627 C CA . ASP A 1 338 ? 3.152 -18.197 -1.935 1.00 97.00 338 ASP A CA 1
ATOM 2628 C C . ASP A 1 338 ? 2.554 -17.406 -0.773 1.00 97.00 338 ASP A C 1
ATOM 2630 O O . ASP A 1 338 ? 2.192 -17.971 0.263 1.00 97.00 338 ASP A O 1
ATOM 2634 N N . ILE A 1 339 ? 2.435 -16.092 -0.956 1.00 97.88 339 ILE A N 1
ATOM 2635 C CA . ILE A 1 339 ? 1.843 -15.151 -0.005 1.00 97.88 339 ILE A CA 1
ATOM 2636 C C . ILE A 1 339 ? 0.770 -14.354 -0.742 1.00 97.88 339 ILE A C 1
ATOM 2638 O O . ILE A 1 339 ? 0.912 -14.063 -1.930 1.00 97.88 339 ILE A O 1
ATOM 2642 N N . PHE A 1 340 ? -0.293 -13.966 -0.045 1.00 96.94 340 PHE A N 1
ATOM 2643 C CA . PHE A 1 340 ? -1.258 -13.004 -0.564 1.00 96.94 340 PHE A CA 1
ATOM 2644 C C . PHE A 1 340 ? -1.628 -11.946 0.476 1.00 96.94 340 PHE A C 1
ATOM 2646 O O . PHE A 1 340 ? -1.729 -12.233 1.672 1.00 96.94 340 PHE A O 1
ATOM 2653 N N . CYS A 1 341 ? -1.829 -10.718 0.002 1.00 94.62 341 CYS A N 1
ATOM 2654 C CA . CYS A 1 341 ? -2.403 -9.632 0.782 1.00 94.62 341 CYS A CA 1
ATOM 2655 C C . CYS A 1 341 ? -3.928 -9.728 0.709 1.00 94.62 341 CYS A C 1
ATOM 2657 O O . CYS A 1 341 ? -4.485 -9.752 -0.388 1.00 94.62 341 CYS A O 1
ATOM 2659 N N . TYR A 1 342 ? -4.611 -9.756 1.850 1.00 91.06 342 TYR A N 1
ATOM 2660 C CA . TYR A 1 342 ? -6.073 -9.669 1.885 1.00 91.06 342 TYR A CA 1
ATOM 2661 C C . TYR A 1 342 ? -6.543 -8.949 3.147 1.00 91.06 342 TYR A C 1
ATOM 2663 O O . TYR A 1 342 ? -5.803 -8.824 4.125 1.00 91.06 342 TYR A O 1
ATOM 2671 N N . ASP A 1 343 ? -7.768 -8.442 3.111 1.00 86.81 343 ASP A N 1
ATOM 2672 C CA . ASP A 1 343 ? -8.272 -7.485 4.094 1.00 86.81 343 ASP A CA 1
ATOM 2673 C C . ASP A 1 343 ? -9.431 -8.045 4.951 1.00 86.81 343 ASP A C 1
ATOM 2675 O O . ASP A 1 343 ? -9.978 -7.350 5.808 1.00 86.81 343 ASP A O 1
ATOM 2679 N N . GLU A 1 344 ? -9.759 -9.325 4.764 1.00 84.62 344 GLU A N 1
ATOM 2680 C CA . GLU A 1 344 ? -10.740 -10.105 5.529 1.00 84.62 344 GLU A CA 1
ATOM 2681 C C . GLU A 1 344 ? -10.099 -11.392 6.080 1.00 84.62 344 GLU A C 1
ATOM 2683 O O . GLU A 1 344 ? -9.148 -11.921 5.504 1.00 84.62 344 GLU A O 1
ATOM 2688 N N . MET A 1 345 ? -10.656 -11.948 7.162 1.00 82.56 345 MET A N 1
ATOM 2689 C CA . MET A 1 345 ? -10.235 -13.241 7.718 1.00 82.56 345 MET A CA 1
ATOM 2690 C C . MET A 1 345 ? -11.446 -14.115 8.066 1.00 82.56 345 MET A C 1
ATOM 2692 O O . MET A 1 345 ? -11.863 -14.220 9.215 1.00 82.56 345 MET A O 1
ATOM 2696 N N . ASN A 1 346 ? -12.037 -14.718 7.035 1.00 74.94 346 ASN A N 1
ATOM 2697 C CA . ASN A 1 346 ? -13.294 -15.476 7.091 1.00 74.94 346 ASN A CA 1
ATOM 2698 C C . ASN A 1 346 ? -13.137 -16.982 6.772 1.00 74.94 346 ASN A C 1
ATOM 2700 O O . ASN A 1 346 ? -14.060 -17.765 7.022 1.00 74.94 346 ASN A O 1
ATOM 2704 N N . ARG A 1 347 ? -11.981 -17.418 6.248 1.00 76.31 347 ARG A N 1
ATOM 2705 C CA . ARG A 1 347 ? -11.786 -18.738 5.614 1.00 76.31 347 ARG A CA 1
ATOM 2706 C C . ARG A 1 347 ? -10.481 -19.427 6.041 1.00 76.31 347 ARG A C 1
ATOM 2708 O O . ARG A 1 347 ? -9.414 -19.124 5.524 1.00 76.31 347 ARG A O 1
ATOM 2715 N N . ASP A 1 348 ? -10.558 -20.406 6.947 1.00 81.81 348 ASP A N 1
ATOM 2716 C CA . ASP A 1 348 ? -9.403 -21.207 7.404 1.00 81.81 348 ASP A CA 1
ATOM 2717 C C . ASP A 1 348 ? -9.110 -22.452 6.533 1.00 81.81 348 ASP A C 1
ATOM 2719 O O . ASP A 1 348 ? -8.240 -23.274 6.838 1.00 81.81 348 ASP A O 1
ATOM 2723 N N . ASP A 1 349 ? -9.839 -22.604 5.429 1.00 87.75 349 ASP A N 1
ATOM 2724 C CA . ASP A 1 349 ? -9.704 -23.686 4.457 1.00 87.75 349 ASP A CA 1
ATOM 2725 C C . ASP A 1 349 ? -8.755 -23.358 3.291 1.00 87.75 349 ASP A C 1
ATOM 2727 O O . ASP A 1 349 ? -8.175 -24.298 2.754 1.00 87.75 349 ASP A O 1
ATOM 2731 N N . ILE A 1 350 ? -8.527 -22.075 2.978 1.00 90.38 350 ILE A N 1
ATOM 2732 C CA . ILE A 1 350 ? -7.599 -21.580 1.930 1.00 90.38 350 ILE A CA 1
ATOM 2733 C C . ILE A 1 350 ? -6.293 -20.981 2.490 1.00 90.38 350 ILE A C 1
ATOM 2735 O O . ILE A 1 350 ? -5.310 -20.824 1.768 1.00 90.38 350 ILE A O 1
ATOM 2739 N N . MET A 1 351 ? -6.271 -20.660 3.786 1.00 94.19 351 MET A N 1
ATOM 2740 C CA . MET A 1 351 ? -5.124 -20.088 4.498 1.00 94.19 351 MET A CA 1
ATOM 2741 C C . MET A 1 351 ? -4.296 -21.187 5.175 1.00 94.19 351 MET A C 1
ATOM 2743 O O . MET A 1 351 ? -4.841 -22.176 5.672 1.00 94.19 351 MET A O 1
ATOM 2747 N N . GLU A 1 352 ? -2.977 -21.018 5.220 1.00 96.44 352 GLU A N 1
ATOM 2748 C CA . GLU A 1 352 ? -2.095 -21.880 6.009 1.00 96.44 352 GLU A CA 1
ATOM 2749 C C . GLU A 1 352 ? -2.073 -21.463 7.494 1.00 96.44 352 GLU A C 1
ATOM 2751 O O . GLU A 1 352 ? -2.062 -20.280 7.827 1.00 96.44 352 GLU A O 1
ATOM 2756 N N . GLY A 1 353 ? -2.037 -22.442 8.403 1.00 97.06 353 GLY A N 1
ATOM 2757 C CA . GLY A 1 353 ? -1.957 -22.202 9.844 1.00 97.06 353 GLY A CA 1
ATOM 2758 C C . GLY A 1 353 ? -0.537 -21.839 10.273 1.00 97.06 353 GLY A C 1
ATOM 2759 O O . GLY A 1 353 ? 0.377 -22.662 10.169 1.00 97.06 353 GLY A O 1
ATOM 2760 N N . LEU A 1 354 ? -0.351 -20.624 10.790 1.00 97.94 354 LEU A N 1
ATOM 2761 C CA . LEU A 1 354 ? 0.965 -20.071 11.106 1.00 97.94 354 LEU A CA 1
ATOM 2762 C C . LEU A 1 354 ? 1.511 -20.487 12.480 1.00 97.94 354 LEU A C 1
ATOM 2764 O O . LEU A 1 354 ? 2.717 -20.383 12.694 1.00 97.94 354 LEU A O 1
ATOM 2768 N N . ASP A 1 355 ? 0.683 -21.016 13.391 1.00 96.44 355 ASP A N 1
ATOM 2769 C CA . ASP A 1 355 ? 1.129 -21.457 14.730 1.00 96.44 355 ASP A CA 1
ATOM 2770 C C . ASP A 1 355 ? 2.226 -22.541 14.695 1.00 96.44 355 ASP A C 1
ATOM 2772 O O . ASP A 1 355 ? 2.972 -22.701 15.661 1.00 96.44 355 ASP A O 1
ATOM 2776 N N . LYS A 1 356 ? 2.371 -23.267 13.577 1.00 96.19 356 LYS A N 1
ATOM 2777 C CA . LYS A 1 356 ? 3.450 -24.253 13.380 1.00 96.19 356 LYS A CA 1
ATOM 2778 C C . LYS A 1 356 ? 4.824 -23.627 13.108 1.00 96.19 356 LYS A C 1
ATOM 2780 O O . LYS A 1 356 ? 5.836 -24.319 13.193 1.00 96.19 356 LYS A O 1
ATOM 2785 N N . TYR A 1 357 ? 4.880 -22.333 12.791 1.00 98.06 357 TYR A N 1
ATOM 2786 C CA . TYR A 1 357 ? 6.116 -21.600 12.535 1.00 98.06 357 TYR A CA 1
ATOM 2787 C C . TYR A 1 357 ? 6.550 -20.848 13.795 1.00 98.06 357 TYR A C 1
ATOM 2789 O O . TYR A 1 357 ? 6.195 -19.690 14.003 1.00 98.06 357 TYR A O 1
ATOM 2797 N N . ALA A 1 358 ? 7.372 -21.490 14.631 1.00 97.06 358 ALA A N 1
ATOM 2798 C CA . ALA A 1 358 ? 7.907 -20.884 15.858 1.00 97.06 358 ALA A CA 1
ATOM 2799 C C . ALA A 1 358 ? 8.633 -19.540 15.611 1.00 97.06 358 ALA A C 1
ATOM 2801 O O . ALA A 1 358 ? 8.629 -18.662 16.474 1.00 97.06 358 ALA A O 1
ATOM 2802 N N . SER A 1 359 ? 9.204 -19.357 14.415 1.00 94.88 359 SER A N 1
ATOM 2803 C CA . SER A 1 359 ? 9.815 -18.111 13.940 1.00 94.88 359 SER A CA 1
ATOM 2804 C C . SER A 1 359 ? 8.817 -16.967 13.707 1.00 94.88 359 SER A C 1
ATOM 2806 O O . SER A 1 359 ? 9.215 -15.816 13.818 1.00 94.88 359 SER A O 1
ATOM 2808 N N . ILE A 1 360 ? 7.542 -17.255 13.425 1.00 97.81 360 ILE A N 1
ATOM 2809 C CA . ILE A 1 360 ? 6.455 -16.261 13.386 1.00 97.81 360 ILE A CA 1
ATOM 2810 C C . ILE A 1 360 ? 5.866 -16.085 14.788 1.00 97.81 360 ILE A C 1
ATOM 2812 O O . ILE A 1 360 ? 5.715 -14.959 15.253 1.00 97.81 360 ILE A O 1
ATOM 2816 N N . VAL A 1 361 ? 5.563 -17.183 15.491 1.00 97.44 361 VAL A N 1
ATOM 2817 C CA . VAL A 1 361 ? 4.890 -17.130 16.803 1.00 97.44 361 VAL A CA 1
ATOM 2818 C C . VAL A 1 361 ? 5.684 -16.294 17.813 1.00 97.44 361 VAL A C 1
ATOM 2820 O O . VAL A 1 361 ? 5.103 -15.425 18.455 1.00 97.44 361 VAL A O 1
ATOM 2823 N N . SER A 1 362 ? 7.007 -16.480 17.882 1.00 96.62 362 SER A N 1
ATOM 2824 C CA . SER A 1 362 ? 7.894 -15.709 18.774 1.00 96.62 362 SER A CA 1
ATOM 2825 C C . SER A 1 362 ? 8.045 -14.227 18.408 1.00 96.62 362 SER A C 1
ATOM 2827 O O . SER A 1 362 ? 8.504 -13.436 19.227 1.00 96.62 362 SER A O 1
ATOM 2829 N N . ARG A 1 363 ? 7.643 -13.800 17.202 1.00 96.94 363 ARG A N 1
ATOM 2830 C CA . ARG A 1 363 ? 7.624 -12.371 16.844 1.00 96.94 363 ARG A CA 1
ATOM 2831 C C . ARG A 1 363 ? 6.446 -11.633 17.462 1.00 96.94 363 ARG A C 1
ATOM 2833 O O . ARG A 1 363 ? 6.584 -10.459 17.788 1.00 96.94 363 ARG A O 1
ATOM 2840 N N . PHE A 1 364 ? 5.319 -12.309 17.688 1.00 97.38 364 PHE A N 1
ATOM 2841 C CA . PHE A 1 364 ? 4.183 -11.693 18.376 1.00 97.38 364 PHE A CA 1
ATOM 2842 C C . PHE A 1 364 ? 4.507 -11.334 19.835 1.00 97.38 364 PHE A C 1
ATOM 2844 O O . PHE A 1 364 ? 3.916 -10.390 20.360 1.00 97.38 364 PHE A O 1
ATOM 2851 N N . ASP A 1 365 ? 5.507 -11.970 20.454 1.00 96.12 365 ASP A N 1
ATOM 2852 C CA . ASP A 1 365 ? 6.000 -11.591 21.785 1.00 96.12 365 ASP A CA 1
ATOM 2853 C C . ASP A 1 365 ? 6.593 -10.167 21.818 1.00 96.12 365 ASP A C 1
ATOM 2855 O O . ASP A 1 365 ? 6.571 -9.525 22.869 1.00 96.12 365 ASP A O 1
ATOM 2859 N N . ASP A 1 366 ? 7.064 -9.624 20.687 1.00 97.06 366 ASP A N 1
ATOM 2860 C CA . ASP A 1 366 ? 7.526 -8.231 20.550 1.00 97.06 366 ASP A CA 1
ATOM 2861 C C . ASP A 1 366 ? 6.390 -7.233 20.213 1.00 97.06 366 ASP A C 1
ATOM 2863 O O . ASP A 1 366 ? 6.588 -6.015 20.307 1.00 97.06 366 ASP A O 1
ATOM 2867 N N . THR A 1 367 ? 5.199 -7.718 19.845 1.00 97.19 367 THR A N 1
ATOM 2868 C CA . THR A 1 367 ? 4.061 -6.889 19.397 1.00 97.19 367 THR A CA 1
ATOM 2869 C C . THR A 1 367 ? 3.133 -6.437 20.530 1.00 97.19 367 THR A C 1
ATOM 2871 O O . THR A 1 367 ? 3.255 -6.890 21.671 1.00 97.19 367 THR A O 1
ATOM 2874 N N . PHE A 1 368 ? 2.206 -5.522 20.232 1.00 96.69 368 PHE A N 1
ATOM 2875 C CA . PHE A 1 368 ? 1.142 -5.120 21.161 1.00 96.69 368 PHE A CA 1
ATOM 2876 C C . PHE A 1 368 ? 0.240 -6.289 21.591 1.00 96.69 368 PHE A C 1
ATOM 2878 O O . PHE A 1 368 ? -0.062 -7.200 20.818 1.00 96.69 368 PHE A O 1
ATOM 2885 N N . GLU A 1 369 ? -0.239 -6.228 22.836 1.00 96.00 369 GLU A N 1
ATOM 2886 C CA . GLU A 1 369 ? -1.255 -7.154 23.345 1.00 96.00 369 GLU A CA 1
ATOM 2887 C C . GLU A 1 369 ? -2.543 -7.046 22.506 1.00 96.00 369 GLU A C 1
ATOM 2889 O O . GLU A 1 369 ? -2.844 -5.993 21.948 1.00 96.00 369 GLU A O 1
ATOM 2894 N N . GLY A 1 370 ? -3.274 -8.151 22.345 1.00 94.50 370 GLY A N 1
ATOM 2895 C CA . GLY A 1 370 ? -4.429 -8.246 21.443 1.00 94.50 370 GLY A CA 1
ATOM 2896 C C . GLY A 1 370 ? -4.084 -8.434 19.958 1.00 94.50 370 GLY A C 1
ATOM 2897 O O . GLY A 1 370 ? -4.837 -9.113 19.259 1.00 94.50 370 GLY A O 1
ATOM 2898 N N . LEU A 1 371 ? -2.929 -7.960 19.465 1.00 95.94 371 LEU A N 1
ATOM 2899 C CA . LEU A 1 371 ? -2.604 -8.009 18.029 1.00 95.94 371 LEU A CA 1
ATOM 2900 C C . LEU A 1 371 ? -2.534 -9.439 17.467 1.00 95.94 371 LEU A C 1
ATOM 2902 O O . LEU A 1 371 ? -3.050 -9.688 16.378 1.00 95.94 371 LEU A O 1
ATOM 2906 N N . LYS A 1 372 ? -1.986 -10.408 18.222 1.00 96.12 372 LYS A N 1
ATOM 2907 C CA . LYS A 1 372 ? -2.033 -11.831 17.821 1.00 96.12 372 LYS A CA 1
ATOM 2908 C C . LYS A 1 372 ? -3.481 -12.316 17.645 1.00 96.12 372 LYS A C 1
ATOM 2910 O O . LYS A 1 372 ? -3.761 -13.079 16.725 1.00 96.12 372 LYS A O 1
ATOM 2915 N N . GLY A 1 373 ? -4.401 -11.847 18.491 1.00 94.38 373 GLY A N 1
ATOM 2916 C CA . GLY A 1 373 ? -5.832 -12.143 18.400 1.00 94.38 373 GLY A CA 1
ATOM 2917 C C . GLY A 1 373 ? -6.474 -11.569 17.136 1.00 94.38 373 GLY A C 1
ATOM 2918 O O . GLY A 1 373 ? -7.206 -12.284 16.463 1.00 94.38 373 GLY A O 1
ATOM 2919 N N . LEU A 1 374 ? -6.126 -10.335 16.752 1.00 93.69 374 LEU A N 1
ATOM 2920 C CA . LEU A 1 374 ? -6.554 -9.726 15.481 1.00 93.69 374 LEU A CA 1
ATOM 2921 C C . LEU A 1 374 ? -6.006 -10.460 14.241 1.00 93.69 374 LEU A C 1
ATOM 2923 O O . LEU A 1 374 ? -6.580 -10.345 13.164 1.00 93.69 374 LEU A O 1
ATOM 2927 N N . CYS A 1 375 ? -4.918 -11.223 14.389 1.00 95.56 375 CYS A N 1
ATOM 2928 C CA . CYS A 1 375 ? -4.320 -12.048 13.331 1.00 95.56 375 CYS A CA 1
ATOM 2929 C C . CYS A 1 375 ? -4.777 -13.526 13.376 1.00 95.56 375 CYS A C 1
ATOM 2931 O O . CYS A 1 375 ? -4.219 -14.381 12.677 1.00 95.56 375 CYS A O 1
ATOM 2933 N N . SER A 1 376 ? -5.761 -13.846 14.226 1.00 93.69 376 SER A N 1
ATOM 2934 C CA . SER A 1 376 ? -6.227 -15.210 14.486 1.00 93.69 376 SER A CA 1
ATOM 2935 C C . SER A 1 376 ? -7.728 -15.377 14.236 1.00 93.69 376 SER A C 1
ATOM 2937 O O . SER A 1 376 ? -8.532 -14.518 14.583 1.00 93.69 376 SER A O 1
ATOM 2939 N N . TYR A 1 377 ? -8.123 -16.539 13.718 1.00 89.75 377 TYR A N 1
ATOM 2940 C CA . TYR A 1 377 ? -9.514 -16.901 13.435 1.00 89.75 377 TYR A CA 1
ATOM 2941 C C . TYR A 1 377 ? -9.778 -18.352 13.852 1.00 89.75 377 TYR A C 1
ATOM 2943 O O . TYR A 1 377 ? -8.926 -19.226 13.677 1.00 89.75 377 TYR A O 1
ATOM 2951 N N . LYS A 1 378 ? -10.930 -18.607 14.494 1.00 87.50 378 LYS A N 1
ATOM 2952 C CA . LYS A 1 378 ? -11.273 -19.889 15.155 1.00 87.50 378 LYS A CA 1
ATOM 2953 C C . LYS A 1 378 ? -10.156 -20.441 16.064 1.00 87.50 378 LYS A C 1
ATOM 2955 O O . LYS A 1 378 ? -9.942 -21.649 16.145 1.00 87.50 378 LYS A O 1
ATOM 2960 N N . GLY A 1 379 ? -9.409 -19.552 16.724 1.00 89.00 379 GLY A N 1
ATOM 2961 C CA . GLY A 1 379 ? -8.291 -19.905 17.609 1.00 89.00 379 GLY A CA 1
ATOM 2962 C C . GLY A 1 379 ? -6.984 -20.319 16.915 1.00 89.00 379 GLY A C 1
ATOM 2963 O O . GLY A 1 379 ? -6.060 -20.730 17.610 1.00 89.00 379 GLY A O 1
ATOM 2964 N N . LYS A 1 380 ? -6.888 -20.205 15.583 1.00 93.44 380 LYS A N 1
ATOM 2965 C CA . LYS A 1 380 ? -5.660 -20.418 14.798 1.00 93.44 380 LYS A CA 1
ATOM 2966 C C . LYS A 1 380 ? -5.074 -19.072 14.382 1.00 93.44 380 LYS A C 1
ATOM 2968 O O . LYS A 1 380 ? -5.818 -18.233 13.879 1.00 93.44 380 LYS A O 1
ATOM 2973 N N . LEU A 1 381 ? -3.764 -18.885 14.497 1.00 96.88 381 LEU A N 1
ATOM 2974 C CA . LEU A 1 381 ? -3.043 -17.798 13.836 1.00 96.88 381 LEU A CA 1
ATOM 2975 C C . LEU A 1 381 ? -2.989 -18.093 12.330 1.00 96.88 381 LEU A C 1
ATOM 2977 O O . LEU A 1 381 ? -2.407 -19.102 11.929 1.00 96.88 381 LEU A O 1
ATOM 2981 N N . LEU A 1 382 ? -3.585 -17.236 11.499 1.00 96.44 382 LEU A N 1
ATOM 2982 C CA . LEU A 1 382 ? -3.618 -17.421 10.036 1.00 96.44 382 LEU A CA 1
ATOM 2983 C C . LEU A 1 382 ? -2.810 -16.365 9.277 1.00 96.44 382 LEU A C 1
ATOM 2985 O O . LEU A 1 382 ? -2.488 -16.572 8.108 1.00 96.44 382 LEU A O 1
ATOM 2989 N N . SER A 1 383 ? -2.479 -15.244 9.920 1.00 97.00 383 SER A N 1
ATOM 2990 C CA . SER A 1 383 ? -1.851 -14.111 9.245 1.00 97.00 383 SER A CA 1
ATOM 2991 C C . SER A 1 383 ? -0.814 -13.372 10.087 1.00 97.00 383 SER A C 1
ATOM 2993 O O . SER A 1 383 ? -0.606 -13.649 11.272 1.00 97.00 383 SER A O 1
ATOM 2995 N N . VAL A 1 384 ? -0.177 -12.393 9.448 1.00 97.44 384 VAL A N 1
ATOM 2996 C CA . VAL A 1 384 ? 0.517 -11.284 10.109 1.00 97.44 384 VAL A CA 1
ATOM 2997 C C . VAL A 1 384 ? -0.046 -9.962 9.559 1.00 97.44 384 VAL A C 1
ATOM 2999 O O . VAL A 1 384 ? -0.492 -9.937 8.407 1.00 97.44 384 VAL A O 1
ATOM 3002 N N . PRO A 1 385 ? -0.069 -8.862 10.330 1.00 95.38 385 PRO A N 1
ATOM 3003 C CA . PRO A 1 385 ? -0.588 -7.591 9.842 1.00 95.38 385 PRO A CA 1
ATOM 3004 C C . PRO A 1 385 ? 0.382 -6.997 8.814 1.00 95.38 385 PRO A C 1
ATOM 3006 O O . PRO A 1 385 ? 1.597 -7.014 9.018 1.00 95.38 385 PRO A O 1
ATOM 3009 N N . TYR A 1 386 ? -0.164 -6.486 7.716 1.00 90.12 386 TYR A N 1
ATOM 3010 C CA . TYR A 1 386 ? 0.550 -5.714 6.698 1.00 90.12 386 TYR A CA 1
ATOM 3011 C C . TYR A 1 386 ? 0.305 -4.213 6.898 1.00 90.12 386 TYR A C 1
ATOM 3013 O O . TYR A 1 386 ? 1.262 -3.446 6.954 1.00 90.12 386 TYR A O 1
ATOM 3021 N N . ASP A 1 387 ? -0.955 -3.807 7.080 1.00 89.75 387 ASP A N 1
ATOM 3022 C CA . ASP A 1 387 ? -1.319 -2.422 7.386 1.00 89.75 387 ASP A CA 1
ATOM 3023 C C . ASP A 1 387 ? -2.424 -2.351 8.448 1.00 89.75 387 ASP A C 1
ATOM 3025 O O . ASP A 1 387 ? -3.290 -3.227 8.505 1.00 89.75 387 ASP A O 1
ATOM 3029 N N . MET A 1 388 ? -2.394 -1.308 9.283 1.00 91.31 388 MET A N 1
ATOM 3030 C CA . MET A 1 388 ? -3.331 -1.107 10.390 1.00 91.31 388 MET A CA 1
ATOM 3031 C C . MET A 1 388 ? -3.605 0.383 10.640 1.00 91.31 388 MET A C 1
ATOM 3033 O O . MET A 1 388 ? -2.684 1.165 10.876 1.00 91.31 388 MET A O 1
ATOM 3037 N N . MET A 1 389 ? -4.882 0.768 10.681 1.00 89.69 389 MET A N 1
ATOM 3038 C CA . MET A 1 389 ? -5.343 2.101 11.072 1.00 89.69 389 MET A CA 1
ATOM 3039 C C . MET A 1 389 ? -6.534 2.023 12.025 1.00 89.69 389 MET A C 1
ATOM 3041 O O . MET A 1 389 ? -7.501 1.304 11.780 1.00 89.69 389 MET A O 1
ATOM 3045 N N . PHE A 1 390 ? -6.474 2.819 13.086 1.00 91.50 390 PHE A N 1
ATOM 3046 C CA . PHE A 1 390 ? -7.561 3.068 14.028 1.00 91.50 390 PHE A CA 1
ATOM 3047 C C . PHE A 1 390 ? -7.435 4.493 14.579 1.00 91.50 390 PHE A C 1
ATOM 3049 O O . PHE A 1 390 ? -6.434 5.172 14.338 1.00 91.50 390 PHE A O 1
ATOM 3056 N N . GLU A 1 391 ? -8.445 4.956 15.311 1.00 89.88 391 GLU A N 1
ATOM 3057 C CA . GLU A 1 391 ? -8.588 6.371 15.665 1.00 89.88 391 GLU A CA 1
ATOM 3058 C C . GLU A 1 391 ? -8.689 6.617 17.173 1.00 89.88 391 GLU A C 1
ATOM 3060 O O . GLU A 1 391 ? -9.246 5.818 17.932 1.00 89.88 391 GLU A O 1
ATOM 3065 N N . GLY A 1 392 ? -8.163 7.768 17.586 1.00 92.31 392 GLY A N 1
ATOM 3066 C CA . GLY A 1 392 ? -8.340 8.376 18.899 1.00 92.31 392 GLY A CA 1
ATOM 3067 C C . GLY A 1 392 ? -9.010 9.742 18.768 1.00 92.31 392 GLY A C 1
ATOM 3068 O O . GLY A 1 392 ? -9.193 10.255 17.664 1.00 92.31 392 GLY A O 1
ATOM 3069 N N . PHE A 1 393 ? -9.363 10.351 19.898 1.00 93.94 393 PHE A N 1
ATOM 3070 C CA . PHE A 1 393 ? -9.842 11.735 19.931 1.00 93.94 393 PHE A CA 1
ATOM 3071 C C . PHE A 1 393 ? -8.705 12.659 20.376 1.00 93.94 393 PHE A C 1
ATOM 3073 O O . PHE A 1 393 ? -8.170 12.493 21.475 1.00 93.94 393 PHE A O 1
ATOM 3080 N N . GLU A 1 394 ? -8.348 13.645 19.551 1.00 94.94 394 GLU A N 1
ATOM 3081 C CA . GLU A 1 394 ? -7.467 14.743 19.951 1.00 94.94 394 GLU A CA 1
ATOM 3082 C C . GLU A 1 394 ? -8.268 15.882 20.584 1.00 94.94 394 GLU A C 1
ATOM 3084 O O . GLU A 1 394 ? -9.236 16.396 20.019 1.00 94.94 394 GLU A O 1
ATOM 3089 N N . VAL A 1 395 ? -7.823 16.297 21.767 1.00 96.25 395 VAL A N 1
ATOM 3090 C CA . VAL A 1 395 ? -8.475 17.303 22.600 1.00 96.25 395 VAL A CA 1
ATOM 3091 C C . VAL A 1 395 ? -8.018 18.710 22.215 1.00 96.25 395 VAL A C 1
ATOM 3093 O O . VAL A 1 395 ? -6.849 19.070 22.378 1.00 96.25 395 VAL A O 1
ATOM 3096 N N . ASN A 1 396 ? -8.966 19.558 21.816 1.00 95.75 396 ASN A N 1
ATOM 3097 C CA . ASN A 1 396 ? -8.764 20.998 21.674 1.00 95.75 396 ASN A CA 1
ATOM 3098 C C . ASN A 1 396 ? -8.621 21.642 23.069 1.00 95.75 396 ASN A C 1
ATOM 3100 O O . ASN A 1 396 ? -9.578 22.149 23.654 1.00 95.75 396 ASN A O 1
ATOM 3104 N N . ASN A 1 397 ? -7.409 21.586 23.631 1.00 95.19 397 ASN A N 1
ATOM 3105 C CA . ASN A 1 397 ? -7.116 22.013 25.007 1.00 95.19 397 ASN A CA 1
ATOM 3106 C C . ASN A 1 397 ? -7.483 23.483 25.282 1.00 95.19 397 ASN A C 1
ATOM 3108 O O . ASN A 1 397 ? -7.919 23.818 26.385 1.00 95.19 397 ASN A O 1
ATOM 3112 N N . SER A 1 398 ? -7.327 24.357 24.284 1.00 94.75 398 SER A N 1
ATOM 3113 C CA . SER A 1 398 ? -7.693 25.774 24.378 1.00 94.75 398 SER A CA 1
ATOM 3114 C C . SER A 1 398 ? -9.203 25.951 24.530 1.00 94.75 398 SER A C 1
ATOM 3116 O O . SER A 1 398 ? -9.646 26.698 25.404 1.00 94.75 398 SER A O 1
ATOM 3118 N N . LEU A 1 399 ? -9.992 25.225 23.732 1.00 95.75 399 LEU A N 1
ATOM 3119 C CA . LEU A 1 399 ? -11.448 25.244 23.826 1.00 95.75 399 LEU A CA 1
ATOM 3120 C C . LEU A 1 399 ? -11.945 24.565 25.108 1.00 95.75 399 LEU A C 1
ATOM 3122 O O . LEU A 1 399 ? -12.767 25.147 25.808 1.00 95.75 399 LEU A O 1
ATOM 3126 N N . ALA A 1 400 ? -11.392 23.405 25.479 1.00 96.56 400 ALA A N 1
ATOM 3127 C CA . ALA A 1 400 ? -11.714 22.720 26.735 1.00 96.56 400 ALA A CA 1
ATOM 3128 C C . ALA A 1 400 ? -11.552 23.655 27.949 1.00 96.56 400 ALA A C 1
ATOM 3130 O O . ALA A 1 400 ? -12.431 23.737 28.809 1.00 96.56 400 ALA A O 1
ATOM 3131 N N . LYS A 1 401 ? -10.458 24.432 27.971 1.00 95.88 401 LYS A N 1
ATOM 3132 C CA . LYS A 1 401 ? -10.206 25.460 28.987 1.00 95.88 401 LYS A CA 1
ATOM 3133 C C . LYS A 1 401 ? -11.175 26.645 28.897 1.00 95.88 401 LYS A C 1
ATOM 3135 O O . LYS A 1 401 ? -11.587 27.131 29.946 1.00 95.88 401 LYS A O 1
ATOM 3140 N N . LYS A 1 402 ? -11.539 27.117 27.694 1.00 94.69 402 LYS A N 1
ATOM 3141 C CA . LYS A 1 402 ? -12.505 28.224 27.514 1.00 94.69 402 LYS A CA 1
ATOM 3142 C C . LYS A 1 402 ? -13.907 27.841 28.005 1.00 94.69 402 LYS A C 1
ATOM 3144 O O . LYS A 1 402 ? -14.542 28.644 28.675 1.00 94.69 402 LYS A O 1
ATOM 3149 N N . LEU A 1 403 ? -14.342 26.614 27.716 1.00 95.88 403 LEU A N 1
ATOM 3150 C CA . LEU A 1 403 ? -15.644 26.058 28.108 1.00 95.88 403 LEU A CA 1
ATOM 3151 C C . LEU A 1 403 ? -15.709 25.623 29.586 1.00 95.88 403 LEU A C 1
ATOM 3153 O O . LEU A 1 403 ? -16.788 25.318 30.088 1.00 95.88 403 LEU A O 1
ATOM 3157 N N . GLY A 1 404 ? -14.565 25.540 30.278 1.00 95.81 404 GLY A N 1
ATOM 3158 C CA . GLY A 1 404 ? -14.474 25.077 31.668 1.00 95.81 404 GLY A CA 1
ATOM 3159 C C . GLY A 1 404 ? -14.745 23.579 31.869 1.00 95.81 404 GLY A C 1
ATOM 3160 O O . GLY A 1 404 ? -14.978 23.147 32.998 1.00 95.81 404 GLY A O 1
ATOM 3161 N N . VAL A 1 405 ? -14.734 22.778 30.799 1.00 96.19 405 VAL A N 1
ATOM 3162 C CA . VAL A 1 405 ? -15.132 21.362 30.840 1.00 96.19 405 VAL A CA 1
ATOM 3163 C C . VAL A 1 405 ? -13.993 20.440 31.280 1.00 96.19 405 VAL A C 1
ATOM 3165 O O . VAL A 1 405 ? -12.836 20.613 30.893 1.00 96.19 405 VAL A O 1
ATOM 3168 N N . LYS A 1 406 ? -14.326 19.402 32.059 1.00 94.56 406 LYS A N 1
ATOM 3169 C CA . LYS A 1 406 ? -13.382 18.324 32.377 1.00 94.56 406 LYS A CA 1
ATOM 3170 C C . LYS A 1 406 ? -13.384 17.282 31.259 1.00 94.56 406 LYS A C 1
ATOM 3172 O O . LYS A 1 406 ? -14.416 16.700 30.945 1.00 94.56 406 LYS A O 1
ATOM 3177 N N . VAL A 1 407 ? -12.204 17.020 30.711 1.00 95.25 407 VAL A N 1
ATOM 3178 C CA . VAL A 1 407 ? -11.970 16.007 29.675 1.00 95.25 407 VAL A CA 1
ATOM 3179 C C . VAL A 1 407 ? -11.719 14.628 30.322 1.00 95.25 407 VAL A C 1
ATOM 3181 O O . VAL A 1 407 ? -11.139 14.578 31.411 1.00 95.25 407 VAL A O 1
ATOM 3184 N N . PRO A 1 408 ? -12.137 13.506 29.703 1.00 94.50 408 PRO A N 1
ATOM 3185 C CA . PRO A 1 408 ? -11.822 12.158 30.182 1.00 94.50 408 PRO A CA 1
ATOM 3186 C C . PRO A 1 408 ? -10.320 11.839 30.131 1.00 94.50 408 PRO A C 1
ATOM 3188 O O . PRO A 1 408 ? -9.653 12.100 29.134 1.00 94.50 408 PRO A O 1
ATOM 3191 N N . ASP A 1 409 ? -9.792 11.203 31.179 1.00 87.19 409 ASP A N 1
ATOM 3192 C CA . ASP A 1 409 ? -8.401 10.708 31.224 1.00 87.19 409 ASP A CA 1
ATOM 3193 C C . ASP A 1 409 ? -8.285 9.180 31.070 1.00 87.19 409 ASP A C 1
ATOM 3195 O O . ASP A 1 409 ? -7.179 8.651 30.984 1.00 87.19 409 ASP A O 1
ATOM 3199 N N . ASN A 1 410 ? -9.416 8.471 31.026 1.00 90.06 410 ASN A N 1
ATOM 3200 C CA . ASN A 1 410 ? -9.514 7.014 30.917 1.00 90.06 410 ASN A CA 1
ATOM 3201 C C . ASN A 1 410 ? -10.594 6.624 29.891 1.00 90.06 410 ASN A C 1
ATOM 3203 O O . ASN A 1 410 ? -11.175 7.476 29.220 1.00 90.06 410 ASN A O 1
ATOM 3207 N N . GLU A 1 411 ? -10.860 5.326 29.775 1.00 92.06 411 GLU A N 1
ATOM 3208 C CA . GLU A 1 411 ? -12.006 4.781 29.045 1.00 92.06 411 GLU A CA 1
ATOM 3209 C C . GLU A 1 411 ? -13.327 5.289 29.645 1.00 92.06 411 GLU A C 1
ATOM 3211 O O . GLU A 1 411 ? -13.453 5.433 30.862 1.00 92.06 411 GLU A O 1
ATOM 3216 N N . TRP A 1 412 ? -14.294 5.586 28.777 1.00 95.69 412 TRP A N 1
ATOM 3217 C CA . TRP A 1 412 ? -15.523 6.317 29.093 1.00 95.69 412 TRP A CA 1
ATOM 3218 C C . TRP A 1 412 ? -16.624 5.967 28.086 1.00 95.69 412 TRP A C 1
ATOM 3220 O O . TRP A 1 412 ? -16.365 5.362 27.040 1.00 95.69 412 TRP A O 1
ATOM 3230 N N . THR A 1 413 ? -17.865 6.311 28.411 1.00 95.25 413 THR A N 1
ATOM 3231 C CA . THR A 1 413 ? -19.065 5.846 27.706 1.00 95.25 413 THR A CA 1
ATOM 3232 C C . THR A 1 413 ? -19.724 6.916 26.839 1.00 95.25 413 THR A C 1
ATOM 3234 O O . THR A 1 413 ? -19.512 8.115 27.009 1.00 95.25 413 THR A O 1
ATOM 3237 N N . TRP A 1 414 ? -20.587 6.479 25.920 1.00 94.38 414 TRP A N 1
ATOM 3238 C CA . TRP A 1 414 ? -21.434 7.391 25.146 1.00 94.38 414 TRP A CA 1
ATOM 3239 C C . TRP A 1 414 ? -22.409 8.219 26.008 1.00 94.38 414 TRP A C 1
ATOM 3241 O O . TRP A 1 414 ? -22.712 9.351 25.637 1.00 94.38 414 TRP A O 1
ATOM 3251 N N . ASP A 1 415 ? -22.837 7.719 27.175 1.00 95.06 415 ASP A N 1
ATOM 3252 C CA . ASP A 1 415 ? -23.626 8.503 28.142 1.00 95.06 415 ASP A CA 1
ATOM 3253 C C . ASP A 1 415 ? -22.833 9.740 28.611 1.00 95.06 415 ASP A C 1
ATOM 3255 O O . ASP A 1 415 ? -23.322 10.869 28.569 1.00 95.06 415 ASP A O 1
ATOM 3259 N N . GLU A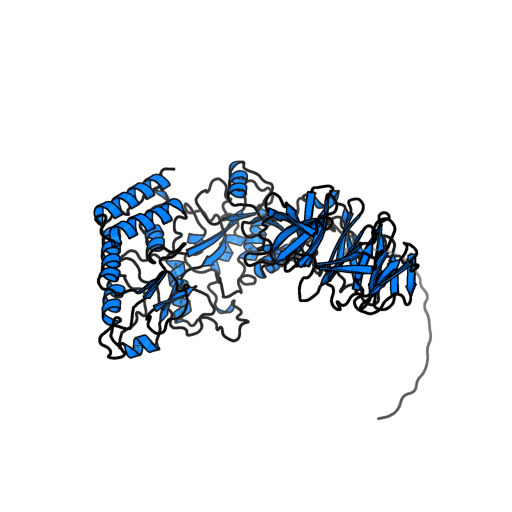 1 416 ? -21.569 9.529 28.992 1.00 96.88 416 GLU A N 1
ATOM 3260 C CA . GLU A 1 416 ? -20.647 10.581 29.439 1.00 96.88 416 GLU A CA 1
ATOM 3261 C C . GLU A 1 416 ? -20.254 11.527 28.290 1.00 96.88 416 GLU A C 1
ATOM 3263 O O . GLU A 1 416 ? -20.084 12.726 28.512 1.00 96.88 416 GLU A O 1
ATOM 3268 N N . PHE A 1 417 ? -20.177 11.023 27.050 1.00 96.62 417 PHE A N 1
ATOM 3269 C CA . PHE A 1 417 ? -20.050 11.851 25.845 1.00 96.62 417 PHE A CA 1
ATOM 3270 C C . PHE A 1 417 ? -21.243 12.795 25.684 1.00 96.62 417 PHE A C 1
ATOM 3272 O O . PHE A 1 417 ? -21.039 13.981 25.450 1.00 96.62 417 PHE A O 1
ATOM 3279 N N . TYR A 1 418 ? -22.477 12.318 25.858 1.00 96.94 418 TYR A N 1
ATOM 3280 C CA . TYR A 1 418 ? -23.673 13.159 25.763 1.00 96.94 418 TYR A CA 1
ATOM 3281 C C . TYR A 1 418 ? -23.767 14.205 26.890 1.00 96.94 418 TYR A C 1
ATOM 3283 O O . TYR A 1 418 ? -24.121 15.362 26.635 1.00 96.94 418 TYR A O 1
ATOM 3291 N N . ASP A 1 419 ? -23.400 13.847 28.124 1.00 97.69 419 ASP A N 1
ATOM 3292 C CA . ASP A 1 419 ? -23.324 14.811 29.229 1.00 97.69 419 ASP A CA 1
ATOM 3293 C C . ASP A 1 419 ? -22.256 15.888 28.987 1.00 97.69 419 ASP A C 1
ATOM 3295 O O . ASP A 1 419 ? -22.535 17.082 29.149 1.00 97.69 419 ASP A O 1
ATOM 3299 N N . LEU A 1 420 ? -21.073 15.494 28.503 1.00 98.06 420 LEU A N 1
ATOM 3300 C CA . LEU A 1 420 ? -20.025 16.430 28.097 1.00 98.06 420 LEU A CA 1
ATOM 3301 C C . LEU A 1 420 ? -20.435 17.270 26.877 1.00 98.06 420 LEU A C 1
ATOM 3303 O O . LEU A 1 420 ? -20.073 18.440 26.809 1.00 98.06 420 LEU A O 1
ATOM 3307 N N . ALA A 1 421 ? -21.225 16.733 25.945 1.00 97.25 421 ALA A N 1
ATOM 3308 C CA . ALA A 1 421 ? -21.650 17.453 24.745 1.00 97.25 421 ALA A CA 1
ATOM 3309 C C . ALA A 1 421 ? -22.571 18.636 25.072 1.00 97.25 421 ALA A C 1
ATOM 3311 O O . ALA A 1 421 ? -22.359 19.741 24.572 1.00 97.25 421 ALA A O 1
ATOM 3312 N N . LYS A 1 422 ? -23.526 18.447 25.993 1.00 97.44 422 LYS A N 1
ATOM 3313 C CA . LYS A 1 422 ? -24.344 19.550 26.532 1.00 97.44 422 LYS A CA 1
ATOM 3314 C C . LYS A 1 422 ? -23.502 20.610 27.235 1.00 97.44 422 LYS A C 1
ATOM 3316 O O . LYS A 1 422 ? -23.764 21.796 27.066 1.00 97.44 422 LYS A O 1
ATOM 3321 N N . ALA A 1 423 ? -22.512 20.188 28.024 1.00 96.69 423 ALA A N 1
ATOM 3322 C CA . ALA A 1 423 ? -21.616 21.103 28.727 1.00 96.69 423 ALA A CA 1
ATOM 3323 C C . ALA A 1 423 ? -20.675 21.852 27.766 1.00 96.69 423 ALA A C 1
ATOM 3325 O O . ALA A 1 423 ? -20.308 22.994 28.033 1.00 96.69 423 ALA A O 1
ATOM 3326 N N . ALA A 1 424 ? -20.306 21.224 26.647 1.00 96.19 424 ALA A N 1
ATOM 3327 C CA . ALA A 1 424 ? -19.442 21.801 25.629 1.00 96.19 424 ALA A CA 1
ATOM 3328 C C . ALA A 1 424 ? -20.173 22.761 24.679 1.00 96.19 424 ALA A C 1
ATOM 3330 O O . ALA A 1 424 ? -19.537 23.676 24.170 1.00 96.19 424 ALA A O 1
ATOM 3331 N N . ARG A 1 425 ? -21.483 22.584 24.445 1.00 96.44 425 ARG A N 1
ATOM 3332 C CA . ARG A 1 425 ? -22.264 23.426 23.526 1.00 96.44 425 ARG A CA 1
ATOM 3333 C C . ARG A 1 425 ? -22.681 24.755 24.165 1.00 96.44 425 ARG A C 1
ATOM 3335 O O . ARG A 1 425 ? -23.799 24.897 24.681 1.00 96.44 425 ARG A O 1
ATOM 3342 N N . GLN A 1 426 ? -21.778 25.729 24.078 1.00 94.81 426 GLN A N 1
ATOM 3343 C CA . GLN A 1 426 ? -21.915 27.088 24.609 1.00 94.81 426 GLN A CA 1
ATOM 3344 C C . GLN A 1 426 ? -21.887 28.142 23.486 1.00 94.81 426 GLN A C 1
ATOM 3346 O O . GLN A 1 426 ? -21.223 27.964 22.461 1.00 94.81 426 GLN A O 1
ATOM 3351 N N . ASP A 1 427 ? -22.583 29.254 23.716 1.00 92.88 427 ASP A N 1
ATOM 3352 C CA . ASP A 1 427 ? -22.229 30.550 23.131 1.00 92.88 427 ASP A CA 1
ATOM 3353 C C . ASP A 1 427 ? -20.927 31.008 23.814 1.00 92.88 427 ASP A C 1
ATOM 3355 O O . ASP A 1 427 ? -20.843 31.029 25.047 1.00 92.88 427 ASP A O 1
ATOM 3359 N N . ILE A 1 428 ? -19.886 31.284 23.027 1.00 90.62 428 ILE A N 1
ATOM 3360 C CA . ILE A 1 428 ? -18.577 31.736 23.510 1.00 90.62 428 ILE A CA 1
ATOM 3361 C C . ILE A 1 428 ? -18.174 33.095 22.916 1.00 90.62 428 ILE A C 1
ATOM 3363 O O . ILE A 1 428 ? -17.025 33.520 23.125 1.00 90.62 428 ILE A O 1
ATOM 3367 N N . ASN A 1 429 ? -19.074 33.759 22.188 1.00 88.69 429 ASN A N 1
ATOM 3368 C CA . ASN A 1 429 ? -18.847 35.035 21.508 1.00 88.69 429 ASN A CA 1
ATOM 3369 C C . ASN A 1 429 ? -19.826 36.144 21.988 1.00 88.69 429 ASN A C 1
ATOM 3371 O O . ASN A 1 429 ? -19.408 37.298 22.115 1.00 88.69 429 ASN A O 1
ATOM 3375 N N . ASN A 1 430 ? -21.010 35.755 22.478 1.00 89.00 430 ASN A N 1
ATOM 3376 C CA . ASN A 1 430 ? -22.145 36.532 23.002 1.00 89.00 430 ASN A CA 1
ATOM 3377 C C . ASN A 1 430 ? -23.064 37.177 21.939 1.00 89.00 430 ASN A C 1
ATOM 3379 O O . ASN A 1 430 ? -23.663 38.222 22.211 1.00 89.00 430 ASN A O 1
ATOM 3383 N N . ASP A 1 431 ? -23.198 36.576 20.752 1.00 89.25 431 ASP A N 1
ATOM 3384 C CA . ASP A 1 431 ? -24.190 36.963 19.733 1.00 89.25 431 ASP A CA 1
ATOM 3385 C C . ASP A 1 431 ? -25.593 36.365 19.974 1.00 89.25 431 ASP A C 1
ATOM 3387 O O . ASP A 1 431 ? -26.577 36.880 19.434 1.00 89.25 431 ASP A O 1
ATOM 3391 N N . GLY A 1 432 ? -25.710 35.358 20.849 1.00 88.19 432 GLY A N 1
ATOM 3392 C CA . GLY A 1 432 ? -26.957 34.668 21.188 1.00 88.19 432 GLY A CA 1
ATOM 3393 C C . GLY A 1 432 ? -27.146 33.313 20.498 1.00 88.19 432 GLY A C 1
ATOM 3394 O O . GLY A 1 432 ? -28.056 32.569 20.879 1.00 88.19 432 GLY A O 1
ATOM 3395 N N . GLU A 1 433 ? -26.290 32.956 19.538 1.00 90.12 433 GLU A N 1
ATOM 3396 C CA . GLU A 1 433 ? -26.191 31.613 18.972 1.00 90.12 433 GLU A CA 1
ATOM 3397 C C . GLU A 1 433 ? -25.067 30.816 19.652 1.00 90.12 433 GLU A C 1
ATOM 3399 O O . GLU A 1 433 ? -24.156 31.346 20.284 1.00 90.12 433 GLU A O 1
ATOM 3404 N N . LYS A 1 434 ? -25.133 29.484 19.576 1.00 91.50 434 LYS A N 1
ATOM 3405 C CA . LYS A 1 434 ? -24.107 28.630 20.183 1.00 91.50 434 LYS A CA 1
ATOM 3406 C C . LYS A 1 434 ? -23.011 28.310 19.165 1.00 91.50 434 LYS A C 1
ATOM 3408 O O . LYS A 1 434 ? -23.251 27.622 18.174 1.00 91.50 434 LYS A O 1
ATOM 3413 N N . ASP A 1 435 ? -21.777 28.694 19.467 1.00 88.44 435 ASP A N 1
ATOM 3414 C CA . ASP A 1 435 ? -20.602 28.514 18.599 1.00 88.44 435 ASP A CA 1
ATOM 3415 C C . ASP A 1 435 ? -20.086 27.065 18.475 1.00 88.44 435 ASP A C 1
ATOM 3417 O O . ASP A 1 435 ? -19.472 26.701 17.470 1.00 88.44 435 ASP A O 1
ATOM 3421 N N . THR A 1 436 ? -20.210 26.275 19.549 1.00 94.62 436 THR A N 1
ATOM 3422 C CA . THR A 1 436 ? -19.273 25.171 19.862 1.00 94.62 436 THR A CA 1
ATOM 3423 C C . THR A 1 436 ? -19.917 23.788 19.925 1.00 94.62 436 THR A C 1
ATOM 3425 O O . THR A 1 436 ? -21.055 23.653 20.370 1.00 94.62 436 THR A O 1
ATOM 3428 N N . TYR A 1 437 ? -19.187 22.745 19.515 1.00 94.81 437 TYR A N 1
ATOM 3429 C CA . TYR A 1 437 ? -19.685 21.361 19.457 1.00 94.81 437 TYR A CA 1
ATOM 3430 C C . TYR A 1 437 ? -18.657 20.369 20.016 1.00 94.81 437 TYR A C 1
ATOM 3432 O O . TYR A 1 437 ? -17.452 20.634 20.030 1.00 94.81 437 TYR A O 1
ATOM 3440 N N . ILE A 1 438 ? -19.114 19.190 20.453 1.00 95.06 438 ILE A N 1
ATOM 3441 C CA . ILE A 1 438 ? -18.207 18.162 20.993 1.00 95.06 438 ILE A CA 1
ATOM 3442 C C . ILE A 1 438 ? -17.340 17.496 19.913 1.00 95.06 438 ILE A C 1
ATOM 3444 O O . ILE A 1 438 ? -16.184 17.170 20.170 1.00 95.06 438 ILE A O 1
ATOM 3448 N N . LEU A 1 439 ? -17.899 17.303 18.718 1.00 91.38 439 LEU A N 1
ATOM 3449 C CA . LEU A 1 439 ? -17.335 16.546 17.600 1.00 91.38 439 LEU A CA 1
ATOM 3450 C C . LEU A 1 439 ? -17.917 17.099 16.287 1.00 91.38 439 LEU A C 1
ATOM 3452 O O . LEU A 1 439 ? -19.035 17.623 16.288 1.00 91.38 439 LEU A O 1
ATOM 3456 N N . ASN A 1 440 ? -17.178 16.951 15.185 1.00 86.81 440 ASN A N 1
ATOM 3457 C CA . ASN A 1 440 ? -17.686 17.137 13.823 1.00 86.81 440 ASN A CA 1
ATOM 3458 C C . ASN A 1 440 ? -17.820 15.777 13.124 1.00 86.81 440 ASN A C 1
ATOM 3460 O O . ASN A 1 440 ? -16.934 14.932 13.260 1.00 86.81 440 ASN A O 1
ATOM 3464 N N . VAL A 1 441 ? -18.901 15.572 12.374 1.00 78.88 441 VAL A N 1
ATOM 3465 C CA . VAL A 1 441 ? -19.192 14.327 11.650 1.00 78.88 441 VAL A CA 1
ATOM 3466 C C . VAL A 1 441 ? -19.519 14.653 10.196 1.00 78.88 441 VAL A C 1
ATOM 3468 O O . VAL A 1 441 ? -20.564 15.233 9.900 1.00 78.88 441 VAL A O 1
ATOM 3471 N N . ASN A 1 442 ? -18.631 14.241 9.292 1.00 73.94 442 ASN A N 1
ATOM 3472 C CA . ASN A 1 442 ? -18.879 14.276 7.855 1.00 73.94 442 ASN A CA 1
ATOM 3473 C C . ASN A 1 442 ? -19.883 13.160 7.486 1.00 73.94 442 ASN A C 1
ATOM 3475 O O . ASN A 1 442 ? -19.691 12.000 7.855 1.00 73.94 442 ASN A O 1
ATOM 3479 N N . LEU A 1 443 ? -20.966 13.515 6.791 1.00 66.38 443 LEU A N 1
ATOM 3480 C CA . LEU A 1 443 ? -22.038 12.614 6.340 1.00 66.38 443 LEU A CA 1
ATOM 3481 C C . LEU A 1 443 ? -21.955 12.256 4.844 1.00 66.38 443 LEU A C 1
ATOM 3483 O O . LEU A 1 443 ? -22.833 11.551 4.332 1.00 66.38 443 LEU A O 1
ATOM 3487 N N . GLY A 1 444 ? -20.919 12.727 4.151 1.00 61.00 444 GLY A N 1
ATOM 3488 C CA . GLY A 1 444 ? -20.691 12.575 2.717 1.00 61.00 444 GLY A CA 1
ATOM 3489 C C . GLY A 1 444 ? -20.411 11.139 2.258 1.00 61.00 444 GLY A C 1
ATOM 3490 O O . GLY A 1 444 ? -20.765 10.146 2.903 1.00 61.00 444 GLY A O 1
ATOM 3491 N N . VAL A 1 445 ? -19.814 11.011 1.074 1.00 46.34 445 VAL A N 1
ATOM 3492 C CA . VAL A 1 445 ? -19.596 9.706 0.434 1.00 46.34 445 VAL A CA 1
ATOM 3493 C C . VAL A 1 445 ? -18.591 8.882 1.251 1.00 46.34 445 VAL A C 1
ATOM 3495 O O . VAL A 1 445 ? -17.520 9.365 1.595 1.00 46.34 445 VAL A O 1
ATOM 3498 N N . GLY A 1 446 ? -18.954 7.642 1.589 1.00 50.72 446 GLY A N 1
ATOM 3499 C CA . GLY A 1 446 ? -18.127 6.711 2.370 1.00 50.72 446 GLY A CA 1
ATOM 3500 C C . GLY A 1 446 ? -18.356 6.726 3.888 1.00 50.72 446 GLY A C 1
ATOM 3501 O O . GLY A 1 446 ? -18.349 5.661 4.499 1.00 50.72 446 GLY A O 1
ATOM 3502 N N . TYR A 1 447 ? -18.629 7.879 4.509 1.00 54.81 447 TYR A N 1
ATOM 3503 C CA . TYR A 1 447 ? -18.693 7.978 5.976 1.00 54.81 447 TYR A CA 1
ATOM 3504 C C . TYR A 1 447 ? -20.094 7.722 6.552 1.00 54.81 447 TYR A C 1
ATOM 3506 O O . TYR A 1 447 ? -21.086 8.318 6.127 1.00 54.81 447 TYR A O 1
ATOM 3514 N N . GLY A 1 448 ? -20.180 6.819 7.530 1.00 61.72 448 GLY A N 1
ATOM 3515 C CA . GLY A 1 448 ? -21.366 6.597 8.364 1.00 61.72 448 GLY A CA 1
ATOM 3516 C C . GLY A 1 448 ? -21.253 7.289 9.732 1.00 61.72 448 GLY A C 1
ATOM 3517 O O . GLY A 1 448 ? -20.256 7.953 10.015 1.00 61.72 448 GLY A O 1
ATOM 3518 N N . PRO A 1 449 ? -22.245 7.121 10.625 1.00 70.25 449 PRO A N 1
ATOM 3519 C CA . PRO A 1 449 ? -22.131 7.573 12.010 1.00 70.25 449 PRO A CA 1
ATOM 3520 C C . PRO A 1 449 ? -20.916 6.941 12.706 1.00 70.25 449 PRO A C 1
ATOM 3522 O O . PRO A 1 449 ? -20.733 5.730 12.631 1.00 70.25 449 PRO A O 1
ATOM 3525 N N . TYR A 1 450 ? -20.121 7.728 13.441 1.00 74.94 450 TYR A N 1
ATOM 3526 C CA . TYR A 1 450 ? -18.835 7.286 14.017 1.00 74.94 450 TYR A CA 1
ATOM 3527 C C . TYR A 1 450 ? -18.905 6.000 14.875 1.00 74.94 450 TYR A C 1
ATOM 3529 O O . TYR A 1 450 ? -17.944 5.242 14.977 1.00 74.94 450 TYR A O 1
ATOM 3537 N N . PHE A 1 451 ? -20.052 5.718 15.497 1.00 81.50 451 PHE A N 1
ATOM 3538 C CA . PHE A 1 451 ? -20.251 4.518 16.315 1.00 81.50 451 PHE A CA 1
ATOM 3539 C C . PHE A 1 451 ? -20.477 3.220 15.504 1.00 81.50 451 PHE A C 1
ATOM 3541 O O . PHE A 1 451 ? -20.546 2.144 16.107 1.00 81.50 451 PHE A O 1
ATOM 3548 N N . LEU A 1 452 ? -20.622 3.294 14.173 1.00 82.19 452 LEU A N 1
ATOM 3549 C CA . LEU A 1 452 ? -21.096 2.194 13.322 1.00 82.19 452 LEU A CA 1
ATOM 3550 C C . LEU A 1 452 ? -20.136 0.994 13.298 1.00 82.19 452 LEU A C 1
ATOM 3552 O O . LEU A 1 452 ? -20.554 -0.115 13.633 1.00 82.19 452 LEU A O 1
ATOM 3556 N N . ASP A 1 453 ? -18.850 1.209 13.015 1.00 80.94 453 ASP A N 1
ATOM 3557 C CA . ASP A 1 453 ? -17.832 0.143 13.006 1.00 80.94 453 ASP A CA 1
ATOM 3558 C C . ASP A 1 453 ? -17.723 -0.542 14.371 1.00 80.94 453 ASP A C 1
ATOM 3560 O O . ASP A 1 453 ? -17.603 -1.763 14.483 1.00 80.94 453 ASP A O 1
ATOM 3564 N N . ARG A 1 454 ? -17.849 0.245 15.443 1.00 86.19 454 ARG A N 1
ATOM 3565 C CA . ARG A 1 454 ? -17.855 -0.262 16.819 1.00 86.19 454 ARG A CA 1
ATOM 3566 C C . ARG A 1 454 ? -19.080 -1.127 17.102 1.00 86.19 454 ARG A C 1
ATOM 3568 O O . ARG A 1 454 ? -18.978 -2.083 17.870 1.00 86.19 454 ARG A O 1
ATOM 3575 N N . CYS A 1 455 ? -20.213 -0.840 16.463 1.00 88.62 455 CYS A N 1
ATOM 3576 C CA . CYS A 1 455 ? -21.404 -1.682 16.517 1.00 88.62 455 CYS A CA 1
ATOM 3577 C C . CYS A 1 455 ? -21.236 -2.972 15.705 1.00 88.62 455 CYS A C 1
ATOM 3579 O O . CYS A 1 455 ? -21.605 -4.028 16.218 1.00 88.62 455 CYS A O 1
ATOM 3581 N N . LEU A 1 456 ? -20.605 -2.931 14.525 1.00 88.62 456 LEU A N 1
ATOM 3582 C CA . LEU A 1 456 ? -20.223 -4.140 13.776 1.00 88.62 456 LEU A CA 1
ATOM 3583 C C . LEU A 1 456 ? -19.316 -5.057 14.624 1.00 88.62 456 LEU A C 1
ATOM 3585 O O . LEU A 1 456 ? -19.583 -6.252 14.725 1.00 88.62 456 LEU A O 1
ATOM 3589 N N . CYS A 1 457 ? -18.328 -4.495 15.331 1.00 87.94 457 CYS A N 1
ATOM 3590 C CA . CYS A 1 457 ? -17.455 -5.220 16.272 1.00 87.94 457 CYS A CA 1
ATOM 3591 C C . CYS A 1 457 ? -18.156 -5.774 17.537 1.00 87.94 457 CYS A C 1
ATOM 3593 O O . CYS A 1 457 ? -17.598 -6.639 18.227 1.00 87.94 457 CYS A O 1
ATOM 3595 N N . THR A 1 458 ? -19.330 -5.240 17.895 1.00 90.75 458 THR A N 1
ATOM 3596 C CA . THR A 1 458 ? -19.996 -5.483 19.192 1.00 90.75 458 THR A CA 1
ATOM 3597 C C . THR A 1 458 ? -21.225 -6.379 19.083 1.00 90.75 458 THR A C 1
ATOM 3599 O O . THR A 1 458 ? -21.426 -7.232 19.947 1.00 90.75 458 THR A O 1
ATOM 3602 N N . PHE A 1 459 ? -22.052 -6.181 18.055 1.00 93.06 459 PHE A N 1
ATOM 3603 C CA . PHE A 1 459 ? -23.363 -6.824 17.924 1.00 93.06 459 PHE A CA 1
ATOM 3604 C C . PHE A 1 459 ? -23.380 -8.013 16.960 1.00 93.06 459 PHE A C 1
ATOM 3606 O O . PHE A 1 459 ? -24.419 -8.665 16.849 1.00 93.06 459 PHE A O 1
ATOM 3613 N N . ILE A 1 460 ? -22.260 -8.325 16.300 1.00 90.81 460 ILE A N 1
ATOM 3614 C CA . ILE A 1 460 ? -22.128 -9.517 15.461 1.00 90.81 460 ILE A CA 1
ATOM 3615 C C . ILE A 1 460 ? -21.173 -10.530 16.106 1.00 90.81 460 ILE A C 1
ATOM 3617 O O . ILE A 1 460 ? -20.052 -10.210 16.497 1.00 90.81 460 ILE A O 1
ATOM 3621 N N . ASP A 1 461 ? -21.637 -11.774 16.195 1.00 87.31 461 ASP A N 1
ATOM 3622 C CA . ASP A 1 461 ? -20.896 -12.953 16.631 1.00 87.31 461 ASP A CA 1
ATOM 3623 C C . ASP A 1 461 ? -20.594 -13.805 15.389 1.00 87.31 461 ASP A C 1
ATOM 3625 O O . ASP A 1 461 ? -21.451 -14.560 14.918 1.00 87.31 461 ASP A O 1
ATOM 3629 N N . TYR A 1 462 ? -19.399 -13.624 14.813 1.00 79.38 462 TYR A N 1
ATOM 3630 C CA . TYR A 1 462 ? -19.024 -14.255 13.542 1.00 79.38 462 TYR A CA 1
ATOM 3631 C C . TYR A 1 462 ? -19.028 -15.787 13.644 1.00 79.38 462 TYR A C 1
ATOM 3633 O O . TYR A 1 462 ? -19.633 -16.463 12.814 1.00 79.38 462 TYR A O 1
ATOM 3641 N N . ASP A 1 463 ? -18.421 -16.342 14.700 1.00 77.31 463 ASP A N 1
ATOM 3642 C CA . ASP A 1 463 ? -18.331 -17.794 14.913 1.00 77.31 463 ASP A CA 1
ATOM 3643 C C . ASP A 1 463 ? -19.711 -18.460 15.069 1.00 77.31 463 ASP A C 1
ATOM 3645 O O . ASP A 1 463 ? -19.876 -19.628 14.718 1.00 77.31 463 ASP A O 1
ATOM 3649 N N . LYS A 1 464 ? -20.715 -17.725 15.572 1.00 84.50 464 LYS A N 1
ATOM 3650 C CA . LYS A 1 464 ? -22.110 -18.194 15.683 1.00 84.50 464 LYS A CA 1
ATOM 3651 C C . LYS A 1 464 ? -23.009 -17.732 14.533 1.00 84.50 464 LYS A C 1
ATOM 3653 O O . LYS A 1 464 ? -24.208 -17.996 14.599 1.00 84.50 464 LYS A O 1
ATOM 3658 N N . ARG A 1 465 ? -22.462 -17.048 13.514 1.00 85.44 465 ARG A N 1
ATOM 3659 C CA . ARG A 1 465 ? -23.200 -16.479 12.368 1.00 85.44 465 ARG A CA 1
ATOM 3660 C C . ARG A 1 465 ? -24.462 -15.710 12.795 1.00 85.44 465 ARG A C 1
ATOM 3662 O O . ARG A 1 465 ? -25.538 -15.899 12.234 1.00 85.44 465 ARG A O 1
ATOM 3669 N N . ARG A 1 466 ? -24.348 -14.869 13.831 1.00 90.62 466 ARG A N 1
ATOM 3670 C CA . ARG A 1 466 ? -25.503 -14.192 14.446 1.00 90.62 466 ARG A CA 1
ATOM 3671 C C . ARG A 1 466 ? -25.267 -12.704 14.699 1.00 90.62 466 ARG A C 1
ATOM 3673 O O . ARG A 1 466 ? -24.272 -12.326 15.311 1.00 90.62 466 ARG A O 1
ATOM 3680 N N . ALA A 1 467 ? -26.252 -11.886 14.341 1.00 95.00 467 ALA A N 1
ATOM 3681 C CA . ALA A 1 467 ? -26.377 -10.496 14.766 1.00 95.00 467 ALA A CA 1
ATOM 3682 C C . ALA A 1 467 ? -27.284 -10.324 16.008 1.00 95.00 467 ALA A C 1
ATOM 3684 O O . ALA A 1 467 ? -28.019 -11.230 16.419 1.00 95.00 467 ALA A O 1
ATOM 3685 N N . SER A 1 468 ? -27.193 -9.149 16.631 1.00 95.25 468 SER A N 1
ATOM 3686 C CA . SER A 1 468 ? -27.961 -8.746 17.821 1.00 95.25 468 SER A CA 1
ATOM 3687 C C . SER A 1 468 ? -28.270 -7.241 17.837 1.00 95.25 468 SER A C 1
ATOM 3689 O O . SER A 1 468 ? -28.295 -6.589 18.885 1.00 95.25 468 SER A O 1
ATOM 3691 N N . PHE A 1 469 ? -28.497 -6.662 16.653 1.00 96.06 469 PHE A N 1
ATOM 3692 C CA . PHE A 1 469 ? -28.905 -5.258 16.511 1.00 96.06 469 PHE A CA 1
ATOM 3693 C C . PHE A 1 469 ? -30.351 -5.025 16.986 1.00 96.06 469 PHE A C 1
ATOM 3695 O O . PHE A 1 469 ? -30.744 -3.897 17.249 1.00 96.06 469 PHE A O 1
ATOM 3702 N N . ASP A 1 470 ? -31.133 -6.086 17.190 1.00 95.50 470 ASP A N 1
ATOM 3703 C CA . ASP A 1 470 ? -32.445 -6.044 17.841 1.00 95.50 470 ASP A CA 1
ATOM 3704 C C . ASP A 1 470 ? -32.380 -5.767 19.361 1.00 95.50 470 ASP A C 1
ATOM 3706 O O . ASP A 1 470 ? -33.417 -5.519 19.987 1.00 95.50 470 ASP A O 1
ATOM 3710 N N . SER A 1 471 ? -31.183 -5.777 19.956 1.00 95.44 471 SER A N 1
ATOM 3711 C CA . SER A 1 471 ? -30.950 -5.547 21.387 1.00 95.44 471 SER A CA 1
ATOM 3712 C C . SER A 1 471 ? -31.358 -4.154 21.886 1.00 95.44 471 SER A C 1
ATOM 3714 O O . SER A 1 471 ? -31.406 -3.166 21.147 1.00 95.44 471 SER A O 1
ATOM 3716 N N . SER A 1 472 ? -31.604 -4.071 23.197 1.00 94.81 472 SER A N 1
ATOM 3717 C CA . SER A 1 472 ? -31.745 -2.816 23.944 1.00 94.81 472 SER A CA 1
ATOM 3718 C C . SER A 1 472 ? -30.553 -1.889 23.713 1.00 94.81 472 SER A C 1
ATOM 3720 O O . SER A 1 472 ? -30.735 -0.733 23.343 1.00 94.81 472 SER A O 1
ATOM 3722 N N . GLU A 1 473 ? -29.331 -2.408 23.854 1.00 94.00 473 GLU A N 1
ATOM 3723 C CA . GLU A 1 473 ? -28.110 -1.605 23.796 1.00 94.00 473 GLU A CA 1
ATOM 3724 C C . GLU A 1 473 ? -27.879 -0.961 22.418 1.00 94.00 473 GLU A C 1
ATOM 3726 O O . GLU A 1 473 ? -27.376 0.162 22.361 1.00 94.00 473 GLU A O 1
ATOM 3731 N N . PHE A 1 474 ? -28.274 -1.614 21.313 1.00 94.75 474 PHE A N 1
ATOM 3732 C CA . PHE A 1 474 ? -28.218 -0.982 19.988 1.00 94.75 474 PHE A CA 1
ATOM 3733 C C . PHE A 1 474 ? -29.317 0.076 19.808 1.00 94.75 474 PHE A C 1
ATOM 3735 O O . PHE A 1 474 ? -29.053 1.185 19.341 1.00 94.75 474 PHE A O 1
ATOM 3742 N N . LYS A 1 475 ? -30.549 -0.219 20.242 1.00 96.12 475 LYS A N 1
ATOM 3743 C CA . LYS A 1 475 ? -31.660 0.749 20.208 1.00 96.12 475 LYS A CA 1
ATOM 3744 C C . LYS A 1 475 ? -31.356 1.992 21.046 1.00 96.12 475 LYS A C 1
ATOM 3746 O O . LYS A 1 475 ? -31.756 3.089 20.666 1.00 96.12 475 LYS A O 1
ATOM 3751 N N . ASP A 1 476 ? -30.636 1.846 22.152 1.00 95.06 476 ASP A N 1
ATOM 3752 C CA . ASP A 1 476 ? -30.295 2.957 23.037 1.00 95.06 476 ASP A CA 1
ATOM 3753 C C . ASP A 1 476 ? -29.144 3.823 22.496 1.00 95.06 476 ASP A C 1
ATOM 3755 O O . ASP A 1 476 ? -29.247 5.047 22.588 1.00 95.06 476 ASP A O 1
ATOM 3759 N N . ILE A 1 477 ? -28.124 3.259 21.822 1.00 93.81 477 ILE A N 1
ATOM 3760 C CA . ILE A 1 477 ? -27.137 4.096 21.103 1.00 93.81 477 ILE A CA 1
ATOM 3761 C C . ILE A 1 477 ? -27.769 4.824 19.904 1.00 93.81 477 ILE A C 1
ATOM 3763 O O . ILE A 1 477 ? -27.453 5.992 19.684 1.00 93.81 477 ILE A O 1
ATOM 3767 N N . LEU A 1 478 ? -28.728 4.211 19.190 1.00 94.50 478 LEU A N 1
ATOM 3768 C CA . LEU A 1 478 ? -29.497 4.910 18.149 1.00 94.50 478 LEU A CA 1
ATOM 3769 C C . LEU A 1 478 ? -30.291 6.094 18.726 1.00 94.50 478 LEU A C 1
ATOM 3771 O O . LEU A 1 478 ? -30.165 7.211 18.220 1.00 94.50 478 LEU A O 1
ATOM 3775 N N . LYS A 1 479 ? -31.052 5.888 19.813 1.00 96.06 479 LYS A N 1
ATOM 3776 C CA . LYS A 1 479 ? -31.776 6.971 20.512 1.00 96.06 479 LYS A CA 1
ATOM 3777 C C . LYS A 1 479 ? -30.834 8.087 20.954 1.00 96.06 479 LYS A C 1
ATOM 3779 O O . LYS A 1 479 ? -31.160 9.259 20.787 1.00 96.06 479 LYS A O 1
ATOM 3784 N N . LEU A 1 480 ? -29.671 7.734 21.501 1.00 95.00 480 LEU A N 1
ATOM 3785 C CA . LEU A 1 480 ? -28.681 8.694 21.980 1.00 95.00 480 LEU A CA 1
ATOM 3786 C C . LEU A 1 480 ? -28.055 9.498 20.834 1.00 95.00 480 LEU A C 1
ATOM 3788 O O . LEU A 1 480 ? -27.896 10.710 20.960 1.00 95.00 480 LEU A O 1
ATOM 3792 N N . TRP A 1 481 ? -27.770 8.862 19.694 1.00 91.69 481 TRP A N 1
ATOM 3793 C CA . TRP A 1 481 ? -27.286 9.561 18.503 1.00 91.69 481 TRP A CA 1
ATOM 3794 C C . TRP A 1 481 ? -28.346 10.492 17.911 1.00 91.69 481 TRP A C 1
ATOM 3796 O O . TRP A 1 481 ? -28.048 11.647 17.604 1.00 91.69 481 TRP A O 1
ATOM 3806 N N . LYS A 1 482 ? -29.610 10.046 17.840 1.00 92.81 482 LYS A N 1
ATOM 3807 C CA . LYS A 1 482 ? -30.725 10.921 17.453 1.00 92.81 482 LYS A CA 1
ATOM 3808 C C . LYS A 1 482 ? -30.860 12.108 18.402 1.00 92.81 482 LYS A C 1
ATOM 3810 O O . LYS A 1 482 ? -31.022 13.228 17.935 1.00 92.81 482 LYS A O 1
ATOM 3815 N N . LYS A 1 483 ? -30.684 11.896 19.708 1.00 95.38 483 LYS A N 1
ATOM 3816 C CA . LYS A 1 483 ? -30.677 12.967 20.711 1.00 95.38 483 LYS A CA 1
ATOM 3817 C C . LYS A 1 483 ? -29.525 13.960 20.518 1.00 95.38 483 LYS A C 1
ATOM 3819 O O . LYS A 1 483 ? -29.751 15.159 20.608 1.00 95.38 483 LYS A O 1
ATOM 3824 N N . LEU A 1 484 ? -28.318 13.485 20.200 1.00 93.94 484 LEU A N 1
ATOM 3825 C CA . LEU A 1 484 ? -27.163 14.337 19.880 1.00 93.94 484 LEU A CA 1
ATOM 3826 C C . LEU A 1 484 ? -27.401 15.213 18.637 1.00 93.94 484 LEU A C 1
ATOM 3828 O O . LEU A 1 484 ? -26.927 16.345 18.615 1.00 93.94 484 LEU A O 1
ATOM 3832 N N . LYS A 1 485 ? -28.146 14.721 17.636 1.00 91.44 485 LYS A N 1
ATOM 3833 C CA . LYS A 1 485 ? -28.582 15.512 16.471 1.00 91.44 485 LYS A CA 1
ATOM 3834 C C . LYS A 1 485 ? -29.715 16.481 16.814 1.00 91.44 485 LYS A C 1
ATOM 3836 O O . LYS A 1 485 ? -29.634 17.653 16.476 1.00 91.44 485 LYS A O 1
ATOM 3841 N N . ASP A 1 486 ? -30.776 15.998 17.450 1.00 94.12 486 ASP A N 1
ATOM 3842 C CA . ASP A 1 486 ? -31.993 16.783 17.677 1.00 94.12 486 ASP A CA 1
ATOM 3843 C C . ASP A 1 486 ? -31.811 17.855 18.782 1.00 94.12 486 ASP A C 1
ATOM 3845 O O . ASP A 1 486 ? -32.560 18.827 18.815 1.00 94.12 486 ASP A O 1
ATOM 3849 N N . GLU A 1 487 ? -30.797 17.719 19.651 1.00 95.81 487 GLU A N 1
ATOM 3850 C CA . GLU A 1 487 ? -30.320 18.763 20.583 1.00 95.81 487 GLU A CA 1
ATOM 3851 C C . GLU A 1 487 ? -29.123 19.581 20.025 1.00 95.81 487 GLU A C 1
ATOM 3853 O O . GLU A 1 487 ? -28.531 20.371 20.763 1.00 95.81 487 GLU A O 1
ATOM 3858 N N . ASP A 1 488 ? -28.763 19.406 18.741 1.00 93.62 488 ASP A N 1
ATOM 3859 C CA . ASP A 1 488 ? -27.707 20.149 18.017 1.00 93.62 488 ASP A CA 1
ATOM 3860 C C . ASP A 1 488 ? -26.289 20.037 18.635 1.00 93.62 488 ASP A C 1
ATOM 3862 O O . ASP A 1 488 ? -25.439 20.908 18.502 1.00 93.62 488 ASP A O 1
ATOM 3866 N N . LEU A 1 489 ? -25.992 18.952 19.354 1.00 95.00 489 LEU A N 1
ATOM 3867 C CA . LEU A 1 489 ? -24.776 18.821 20.174 1.00 95.00 489 LEU A CA 1
ATOM 3868 C C . LEU A 1 489 ? -23.521 18.389 19.398 1.00 95.00 489 LEU A C 1
ATOM 3870 O O . LEU A 1 489 ? -22.396 18.629 19.847 1.00 95.00 489 LEU A O 1
ATOM 3874 N N . VAL A 1 490 ? -23.711 17.753 18.243 1.00 91.44 490 VAL A N 1
ATOM 3875 C CA . VAL A 1 490 ? -22.664 17.307 17.312 1.00 91.44 490 VAL A CA 1
ATOM 3876 C C . VAL A 1 490 ? -22.862 18.051 15.999 1.00 91.44 490 VAL A C 1
ATOM 3878 O O . VAL A 1 490 ? -23.979 18.082 15.486 1.00 91.44 490 VAL A O 1
ATOM 3881 N N . LYS A 1 491 ? -21.790 18.620 15.436 1.00 88.38 491 LYS A N 1
ATOM 3882 C CA . LYS A 1 491 ? -21.873 19.239 14.112 1.00 88.38 491 LYS A CA 1
ATOM 3883 C C . LYS A 1 491 ? -21.917 18.140 13.054 1.00 88.38 491 LYS A C 1
ATOM 3885 O O . LYS A 1 491 ? -21.070 17.248 13.049 1.00 88.38 491 LYS A O 1
ATOM 3890 N N . PHE A 1 492 ? -22.897 18.224 12.164 1.00 82.25 492 PHE A N 1
ATOM 3891 C CA . PHE A 1 492 ? -23.020 17.375 10.984 1.00 82.25 492 PHE A CA 1
ATOM 3892 C C . PHE A 1 492 ? -22.776 18.231 9.743 1.00 82.25 492 PHE A C 1
ATOM 3894 O O . PHE A 1 492 ? -23.380 19.295 9.610 1.00 82.25 492 PHE A O 1
ATOM 3901 N N . ASP A 1 493 ? -21.901 17.793 8.840 1.00 75.25 493 ASP A N 1
ATOM 3902 C CA . ASP A 1 493 ? -21.682 18.475 7.561 1.00 75.25 493 ASP A CA 1
ATOM 3903 C C . ASP A 1 493 ? -21.384 17.504 6.409 1.00 75.25 493 ASP A C 1
ATOM 3905 O O . ASP A 1 493 ? -21.275 16.295 6.603 1.00 75.25 493 ASP A O 1
ATOM 3909 N N . MET A 1 494 ? -21.336 18.043 5.191 1.00 66.81 494 MET A N 1
ATOM 3910 C CA . MET A 1 494 ? -21.146 17.287 3.945 1.00 66.81 494 MET A CA 1
ATOM 3911 C C . MET A 1 494 ? -19.813 17.609 3.249 1.00 66.81 494 MET A C 1
ATOM 3913 O O . MET A 1 494 ? -19.466 16.952 2.272 1.00 66.81 494 MET A O 1
ATOM 3917 N N . GLU A 1 495 ? -19.095 18.632 3.723 1.00 63.88 495 GLU A N 1
ATOM 3918 C CA . GLU A 1 495 ? -18.044 19.332 2.966 1.00 63.88 495 GLU A CA 1
ATOM 3919 C C . GLU A 1 495 ? -16.704 19.434 3.712 1.00 63.88 495 GLU A C 1
ATOM 3921 O O . GLU A 1 495 ? -15.677 19.654 3.074 1.00 63.88 495 GLU A O 1
ATOM 3926 N N . THR A 1 496 ? -16.668 19.279 5.044 1.00 63.22 496 THR A N 1
ATOM 3927 C CA . THR A 1 496 ? -15.406 19.399 5.793 1.00 63.22 496 THR A CA 1
ATOM 3928 C C . THR A 1 496 ? -14.631 18.089 5.696 1.00 63.22 496 THR A C 1
ATOM 3930 O O . THR A 1 496 ? -15.133 17.050 6.132 1.00 63.22 496 THR A O 1
ATOM 3933 N N . GLU A 1 497 ? -13.402 18.115 5.177 1.00 61.25 497 GLU A N 1
ATOM 3934 C CA . GLU A 1 497 ? -12.544 16.923 5.178 1.00 61.25 497 GLU A CA 1
ATOM 3935 C C . GLU A 1 497 ? -12.336 16.399 6.616 1.00 61.25 497 GLU A C 1
ATOM 3937 O O . GLU A 1 497 ? -12.182 17.191 7.558 1.00 61.25 497 GLU A O 1
ATOM 3942 N N . PRO A 1 498 ? -12.336 15.069 6.825 1.00 58.66 498 PRO A N 1
ATOM 3943 C CA . PRO A 1 498 ? -12.053 14.498 8.134 1.00 58.66 498 PRO A CA 1
ATOM 3944 C C . PRO A 1 498 ? -10.632 14.860 8.597 1.00 58.66 498 PRO A C 1
ATOM 3946 O O . PRO A 1 498 ? -9.749 15.169 7.802 1.00 58.66 498 PRO A O 1
ATOM 3949 N N . PHE A 1 499 ? -10.406 14.802 9.910 1.00 60.31 499 PHE A N 1
ATOM 3950 C CA . PHE A 1 499 ? -9.121 15.100 10.567 1.00 60.31 499 PHE A CA 1
ATOM 3951 C C . PHE A 1 499 ? -8.645 16.573 10.514 1.00 60.31 499 PHE A C 1
ATOM 3953 O O . PHE A 1 499 ? -7.637 16.896 11.147 1.00 60.31 499 PHE A O 1
ATOM 3960 N N . ILE A 1 500 ? -9.374 17.499 9.869 1.00 64.31 500 ILE A N 1
ATOM 3961 C CA . ILE A 1 500 ? -9.127 18.947 10.011 1.00 64.31 500 ILE A CA 1
ATOM 3962 C C . ILE A 1 500 ? -9.412 19.390 11.456 1.00 64.31 500 ILE A C 1
ATOM 3964 O O . ILE A 1 500 ? -10.522 19.227 11.963 1.00 64.31 500 ILE A O 1
ATOM 3968 N N . ILE A 1 501 ? -8.424 20.019 12.105 1.00 66.62 501 ILE A N 1
ATOM 3969 C CA . ILE A 1 501 ? -8.583 20.609 13.443 1.00 66.62 501 ILE A CA 1
ATOM 3970 C C . ILE A 1 501 ? -9.435 21.879 13.343 1.00 66.62 501 ILE A C 1
ATOM 3972 O O . ILE A 1 501 ? -8.963 22.918 12.880 1.00 66.62 501 ILE A O 1
ATOM 3976 N N . ASN A 1 502 ? -10.673 21.821 13.832 1.00 73.88 502 ASN A N 1
ATOM 3977 C CA . ASN A 1 502 ? -11.577 22.970 13.873 1.00 73.88 502 ASN A CA 1
ATOM 3978 C C . ASN A 1 502 ? -11.596 23.606 15.276 1.00 73.88 502 ASN A C 1
ATOM 3980 O O . ASN A 1 502 ? -11.808 22.937 16.288 1.00 73.88 502 ASN A O 1
ATOM 3984 N N . HIS A 1 503 ? -11.382 24.923 15.344 1.00 82.50 503 HIS A N 1
ATOM 3985 C CA . HIS A 1 503 ? -11.237 25.661 16.603 1.00 82.50 503 HIS A CA 1
ATOM 3986 C C . HIS A 1 503 ? -12.487 25.660 17.501 1.00 82.50 503 HIS A C 1
ATOM 3988 O O . HIS A 1 503 ? -12.328 25.789 18.717 1.00 82.50 503 HIS A O 1
ATOM 3994 N N . ASN A 1 504 ? -13.685 25.457 16.938 1.00 90.75 504 ASN A N 1
ATOM 3995 C CA . ASN A 1 504 ? -14.955 25.390 17.675 1.00 90.75 504 ASN A CA 1
ATOM 3996 C C . ASN A 1 504 ? -15.374 23.951 18.046 1.00 90.75 504 ASN A C 1
ATOM 3998 O O . ASN A 1 504 ? -16.438 23.751 18.639 1.00 90.75 504 ASN A O 1
ATOM 4002 N N . ILE A 1 505 ? -14.550 22.950 17.717 1.00 93.38 505 ILE A N 1
ATOM 4003 C CA . ILE A 1 505 ? -14.793 21.534 18.013 1.00 93.38 505 ILE A CA 1
ATOM 4004 C C . ILE A 1 505 ? -13.896 21.078 19.173 1.00 93.38 505 ILE A C 1
ATOM 4006 O O . ILE A 1 505 ? -12.692 21.355 19.189 1.00 93.38 505 ILE A O 1
ATOM 4010 N N . LEU A 1 506 ? -14.481 20.394 20.164 1.00 96.12 506 LEU A N 1
ATOM 4011 C CA . LEU A 1 506 ? -13.770 19.939 21.369 1.00 96.12 506 LEU A CA 1
ATOM 4012 C C . LEU A 1 506 ? -12.863 18.729 21.106 1.00 96.12 506 LEU A C 1
ATOM 4014 O O . LEU A 1 506 ? -11.722 18.712 21.576 1.00 96.12 506 LEU A O 1
ATOM 4018 N N . PHE A 1 507 ? -13.359 17.741 20.358 1.00 94.50 507 PHE A N 1
ATOM 4019 C CA . PHE A 1 507 ? -12.624 16.543 19.962 1.00 94.50 507 PHE A CA 1
ATOM 4020 C C . PHE A 1 507 ? -12.552 16.426 18.445 1.00 94.50 507 PHE A C 1
ATOM 4022 O O . PHE A 1 507 ? -13.574 16.359 17.764 1.00 94.50 507 PHE A O 1
ATOM 4029 N N . ASN A 1 508 ? -11.332 16.360 17.924 1.00 90.25 508 ASN A N 1
ATOM 4030 C CA . ASN A 1 508 ? -11.076 16.073 16.518 1.00 90.25 508 ASN A CA 1
ATOM 4031 C C . ASN A 1 508 ? -10.702 14.590 16.401 1.00 90.25 508 ASN A C 1
ATOM 4033 O O . ASN A 1 508 ? -10.009 14.058 17.274 1.00 90.25 508 ASN A O 1
ATOM 4037 N N . LEU A 1 509 ? -11.155 13.912 15.345 1.00 87.62 509 LEU A N 1
ATOM 4038 C CA . LEU A 1 509 ? -10.667 12.566 15.041 1.00 87.62 509 LEU A CA 1
ATOM 4039 C C . LEU A 1 509 ? -9.167 12.643 14.738 1.00 87.62 509 LEU A C 1
ATOM 4041 O O . LEU A 1 509 ? -8.713 13.592 14.096 1.00 87.62 509 LEU A O 1
ATOM 4045 N N . ALA A 1 510 ? -8.403 11.654 15.192 1.00 89.00 510 ALA A N 1
ATOM 4046 C CA . ALA A 1 510 ? -6.974 11.565 14.927 1.00 89.00 510 ALA A CA 1
ATOM 4047 C C . ALA A 1 510 ? -6.583 10.114 14.595 1.00 89.00 510 ALA A C 1
ATOM 4049 O O . ALA A 1 510 ? -6.836 9.227 15.420 1.00 89.00 510 ALA A O 1
ATOM 4050 N N . PRO A 1 511 ? -5.944 9.845 13.438 1.00 91.06 511 PRO A N 1
ATOM 4051 C CA . PRO A 1 511 ? -5.389 8.527 13.158 1.00 91.06 511 PRO A CA 1
ATOM 4052 C C . PRO A 1 511 ? -4.275 8.237 14.167 1.00 91.06 511 PRO A C 1
ATOM 4054 O O . PRO A 1 511 ? -3.406 9.072 14.426 1.00 91.06 511 PRO A O 1
ATOM 4057 N N . MET A 1 512 ? -4.318 7.061 14.782 1.00 92.94 512 MET A N 1
ATOM 4058 C CA . MET A 1 512 ? -3.406 6.704 15.863 1.00 92.94 512 MET A CA 1
ATOM 4059 C C . MET A 1 512 ? -2.063 6.236 15.310 1.00 92.94 512 MET A C 1
ATOM 4061 O O . MET A 1 512 ? -2.006 5.325 14.487 1.00 92.94 512 MET A O 1
ATOM 4065 N N . HIS A 1 513 ? -0.970 6.813 15.818 1.00 93.25 513 HIS A N 1
ATOM 4066 C CA . HIS A 1 513 ? 0.395 6.405 15.485 1.00 93.25 513 HIS A CA 1
ATOM 4067 C C . HIS A 1 513 ? 1.376 6.598 16.659 1.00 93.25 513 HIS A C 1
ATOM 4069 O O . HIS A 1 513 ? 1.060 7.208 17.685 1.00 93.25 513 HIS A O 1
ATOM 4075 N N . MET A 1 514 ? 2.595 6.075 16.516 1.00 94.25 514 MET A N 1
ATOM 4076 C CA . MET A 1 514 ? 3.629 6.053 17.563 1.00 94.25 514 MET A CA 1
ATOM 4077 C C . MET A 1 514 ? 4.442 7.353 17.671 1.00 94.25 514 MET A C 1
ATOM 4079 O O . MET A 1 514 ? 5.355 7.440 18.492 1.00 94.25 514 MET A O 1
ATOM 4083 N N . ALA A 1 515 ? 4.105 8.371 16.871 1.00 93.75 515 ALA A N 1
ATOM 40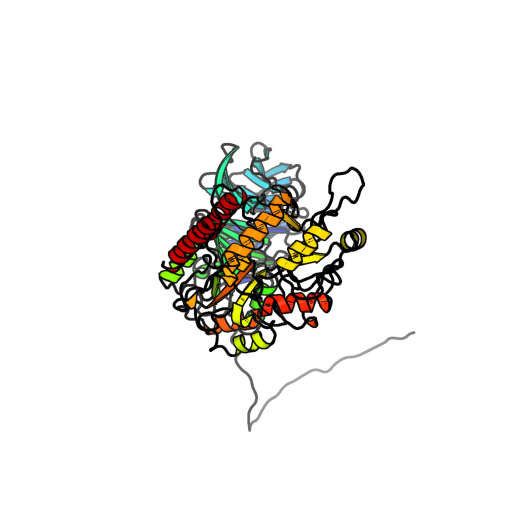84 C CA . ALA A 1 515 ? 4.777 9.671 16.846 1.00 93.75 515 ALA A CA 1
ATOM 4085 C C . ALA A 1 515 ? 3.831 10.851 17.169 1.00 93.75 515 ALA A C 1
ATOM 4087 O O . ALA A 1 515 ? 3.896 11.907 16.540 1.00 93.75 515 ALA A O 1
ATOM 4088 N N . MET A 1 516 ? 2.949 10.668 18.159 1.00 92.44 516 MET A N 1
ATOM 4089 C CA . MET A 1 516 ? 1.971 11.676 18.601 1.00 92.44 516 MET A CA 1
ATOM 4090 C C . MET A 1 516 ? 2.509 12.660 19.654 1.00 92.44 516 MET A C 1
ATOM 4092 O O . MET A 1 516 ? 1.777 13.548 20.089 1.00 92.44 516 MET A O 1
ATOM 4096 N N . GLY A 1 517 ? 3.759 12.510 20.102 1.00 93.69 517 GLY A N 1
ATOM 4097 C CA . GLY A 1 517 ? 4.384 13.364 21.115 1.00 93.69 517 GLY A CA 1
ATOM 4098 C C . GLY A 1 517 ? 3.503 13.577 22.349 1.00 93.69 517 GLY A C 1
ATOM 4099 O O . GLY A 1 517 ? 2.910 12.631 22.877 1.00 93.69 517 GLY A O 1
ATOM 4100 N N . ASP A 1 518 ? 3.380 14.840 22.757 1.00 94.25 518 ASP A N 1
ATOM 4101 C CA . ASP A 1 518 ? 2.557 15.309 23.878 1.00 94.25 518 ASP A CA 1
ATOM 4102 C C . ASP A 1 518 ? 1.185 15.872 23.442 1.00 94.25 518 ASP A C 1
ATOM 4104 O O . ASP A 1 518 ? 0.547 16.601 24.205 1.00 94.25 518 ASP A O 1
ATOM 4108 N N . ARG A 1 519 ? 0.700 15.547 22.227 1.00 93.56 519 ARG A N 1
ATOM 4109 C CA . ARG A 1 519 ? -0.697 15.825 21.819 1.00 93.56 519 ARG A CA 1
ATOM 4110 C C . ARG A 1 519 ? -1.641 15.231 22.869 1.00 93.56 519 ARG A C 1
ATOM 4112 O O . ARG A 1 519 ? -1.397 14.121 23.334 1.00 93.56 519 ARG A O 1
ATOM 4119 N N . ASN A 1 520 ? -2.703 15.924 23.276 1.00 95.31 520 ASN A N 1
ATOM 4120 C CA . ASN A 1 520 ? -3.607 15.370 24.291 1.00 95.31 520 ASN A CA 1
ATOM 4121 C C . ASN A 1 520 ? -4.609 14.430 23.611 1.00 95.31 520 ASN A C 1
ATOM 4123 O O . ASN A 1 520 ? -5.626 14.889 23.096 1.00 95.31 520 ASN A O 1
ATOM 4127 N N . ILE A 1 521 ? -4.288 13.136 23.578 1.00 96.00 521 ILE A N 1
ATOM 4128 C CA . ILE A 1 521 ? -5.129 12.101 22.974 1.00 96.00 521 ILE A CA 1
ATOM 4129 C C . ILE A 1 521 ? -5.878 11.333 24.062 1.00 96.00 521 ILE A C 1
ATOM 4131 O O . ILE A 1 521 ? -5.323 11.017 25.120 1.00 96.00 521 ILE A O 1
ATOM 4135 N N . ILE A 1 522 ? -7.144 11.020 23.793 1.00 96.88 522 ILE A N 1
ATOM 4136 C CA . ILE A 1 522 ? -8.010 10.217 24.660 1.00 96.88 522 ILE A CA 1
ATOM 4137 C C . ILE A 1 522 ? -8.661 9.077 23.867 1.00 96.88 522 ILE A C 1
ATOM 4139 O O . ILE A 1 522 ? -8.751 9.115 22.637 1.00 96.88 522 ILE A O 1
ATOM 4143 N N . TYR A 1 523 ? -9.131 8.056 24.582 1.00 95.69 523 TYR A N 1
ATOM 4144 C CA . TYR A 1 523 ? -9.952 6.992 24.005 1.00 95.69 523 TYR A CA 1
ATOM 4145 C C . TYR A 1 523 ? -11.229 7.575 23.375 1.00 95.69 523 TYR A C 1
ATOM 4147 O O . TYR A 1 523 ? -11.854 8.432 23.999 1.00 95.69 523 TYR A O 1
ATOM 4155 N N . PRO A 1 524 ? -11.701 7.084 22.217 1.00 93.62 524 PRO A N 1
ATOM 4156 C CA . PRO A 1 524 ? -13.071 7.342 21.779 1.00 93.62 524 PRO A CA 1
ATOM 4157 C C . PRO A 1 524 ? -14.067 6.560 22.662 1.00 93.62 524 PRO A C 1
ATOM 4159 O O . PRO A 1 524 ? -13.737 5.443 23.078 1.00 93.62 524 PRO A O 1
ATOM 4162 N N . PRO A 1 525 ? -15.278 7.081 22.928 1.00 93.81 525 PRO A N 1
ATOM 4163 C CA . PRO A 1 525 ? -16.233 6.479 23.860 1.00 93.81 525 PRO A CA 1
ATOM 4164 C C . PRO A 1 525 ? -16.712 5.083 23.428 1.00 93.81 525 PRO A C 1
ATOM 4166 O O . PRO A 1 525 ? -16.808 4.758 22.239 1.00 93.81 525 PRO A O 1
ATOM 4169 N N . VAL A 1 526 ? -17.025 4.236 24.410 1.00 92.75 526 VAL A N 1
ATOM 4170 C CA . VAL A 1 526 ? -17.524 2.866 24.197 1.00 92.75 526 VAL A CA 1
ATOM 4171 C C . VAL A 1 526 ? -18.994 2.723 24.596 1.00 92.75 526 VAL A C 1
ATOM 4173 O O . VAL A 1 526 ? -19.554 3.538 25.334 1.00 92.75 526 VAL A O 1
ATOM 4176 N N . ILE A 1 527 ? -19.648 1.669 24.102 1.00 91.00 527 ILE A N 1
ATOM 4177 C CA . ILE A 1 527 ? -20.993 1.305 24.561 1.00 91.00 527 ILE A CA 1
ATOM 4178 C C . ILE A 1 527 ? -20.878 0.747 25.986 1.00 91.00 527 ILE A C 1
ATOM 4180 O O . ILE A 1 527 ? -19.948 0.008 26.316 1.00 91.00 527 ILE A O 1
ATOM 4184 N N . LYS A 1 528 ? -21.817 1.122 26.856 1.00 88.88 528 LYS A N 1
ATOM 4185 C CA . LYS A 1 528 ? -21.812 0.780 28.283 1.00 88.88 528 LYS A CA 1
ATOM 4186 C C . LYS A 1 528 ? -21.741 -0.740 28.486 1.00 88.88 528 LYS A C 1
ATOM 4188 O O . LYS A 1 528 ? -22.585 -1.481 27.993 1.00 88.88 528 LYS A O 1
ATOM 4193 N N . GLY A 1 529 ? -20.704 -1.215 29.180 1.00 86.88 529 GLY A N 1
ATOM 4194 C CA . GLY A 1 529 ? -20.449 -2.650 29.379 1.00 86.88 529 GLY A CA 1
ATOM 4195 C C . GLY A 1 529 ? -19.913 -3.411 28.151 1.00 86.88 529 GLY A C 1
ATOM 4196 O O . GLY A 1 529 ? -19.682 -4.613 28.249 1.00 86.88 529 GLY A O 1
ATOM 4197 N N . LYS A 1 530 ? -19.676 -2.741 27.015 1.00 89.06 530 LYS A N 1
ATOM 4198 C CA . LYS A 1 530 ? -19.103 -3.311 25.783 1.00 89.06 530 LYS A CA 1
ATOM 4199 C C . LYS A 1 530 ? -17.793 -2.579 25.459 1.00 89.06 530 LYS A C 1
ATOM 4201 O O . LYS A 1 530 ? -17.730 -1.726 24.577 1.00 89.06 530 LYS A O 1
ATOM 4206 N N . ASN A 1 531 ? -16.748 -2.877 26.228 1.00 89.44 531 ASN A N 1
ATOM 4207 C CA . ASN A 1 531 ? -15.439 -2.233 26.100 1.00 89.44 531 ASN A CA 1
ATOM 4208 C C . ASN A 1 531 ? -14.661 -2.810 24.901 1.00 89.44 531 ASN A C 1
ATOM 4210 O O . ASN A 1 531 ? -13.815 -3.688 25.060 1.00 89.44 531 ASN A O 1
ATOM 4214 N N . VAL A 1 532 ? -15.055 -2.379 23.701 1.00 91.69 532 VAL A N 1
ATOM 4215 C CA . VAL A 1 532 ? -14.581 -2.869 22.402 1.00 91.69 532 VAL A CA 1
ATOM 4216 C C . VAL A 1 532 ? -14.259 -1.679 21.505 1.00 91.69 532 VAL A C 1
ATOM 4218 O O . VAL A 1 532 ? -15.062 -0.753 21.383 1.00 91.69 532 VAL A O 1
ATOM 4221 N N . TYR A 1 533 ? -13.112 -1.741 20.836 1.00 92.56 533 TYR A N 1
ATOM 4222 C CA . TYR A 1 533 ? -12.690 -0.784 19.814 1.00 92.56 533 TYR A CA 1
ATOM 4223 C C . TYR A 1 533 ? -12.711 -1.425 18.419 1.00 92.56 533 TYR A C 1
ATOM 4225 O O . TYR A 1 533 ? -12.789 -2.647 18.272 1.00 92.56 533 TYR A O 1
ATOM 4233 N N . SER A 1 534 ? -12.677 -0.590 17.386 1.00 89.25 534 SER A N 1
ATOM 4234 C CA . SER A 1 534 ? -12.670 -0.987 15.978 1.00 89.25 534 SER A CA 1
ATOM 4235 C C . SER A 1 534 ? -11.326 -0.638 15.342 1.00 89.25 534 SER A C 1
ATOM 4237 O O . SER A 1 534 ? -10.819 0.467 15.538 1.00 89.25 534 SER A O 1
ATOM 4239 N N . ILE A 1 535 ? -10.775 -1.567 14.559 1.00 89.19 535 ILE A N 1
ATOM 4240 C CA . ILE A 1 535 ? -9.707 -1.265 13.601 1.00 89.19 535 ILE A CA 1
ATOM 4241 C C . ILE A 1 535 ? -10.375 -0.885 12.274 1.00 89.19 535 ILE A C 1
ATOM 4243 O O . ILE A 1 535 ? -11.023 -1.728 11.657 1.00 89.19 535 ILE A O 1
ATOM 4247 N N . THR A 1 536 ? -10.245 0.378 11.865 1.00 82.38 536 THR A N 1
ATOM 4248 C CA . THR A 1 536 ? -10.898 0.952 10.674 1.00 82.38 536 THR A CA 1
ATOM 4249 C C . THR A 1 536 ? -10.320 0.379 9.378 1.00 82.38 536 THR A C 1
ATOM 4251 O O . THR A 1 536 ? -11.057 0.008 8.469 1.00 82.38 536 THR A O 1
ATOM 4254 N N . ILE A 1 537 ? -8.989 0.255 9.302 1.00 87.06 537 ILE A N 1
ATOM 4255 C CA . ILE A 1 537 ? -8.289 -0.417 8.198 1.00 87.06 537 ILE A CA 1
ATOM 4256 C C . ILE A 1 537 ? -7.409 -1.500 8.801 1.00 87.06 537 ILE A C 1
ATOM 4258 O O . ILE A 1 537 ? -6.557 -1.209 9.633 1.00 87.06 537 ILE A O 1
ATOM 4262 N N . MET A 1 538 ? -7.597 -2.738 8.360 1.00 90.06 538 MET A N 1
ATOM 4263 C CA . MET A 1 538 ? -6.681 -3.841 8.624 1.00 90.06 538 MET A CA 1
ATOM 4264 C C . MET A 1 538 ? -6.468 -4.604 7.324 1.00 90.06 538 MET A C 1
ATOM 4266 O O . MET A 1 538 ? -7.446 -5.037 6.706 1.00 90.06 538 MET A O 1
ATOM 4270 N N . ASN A 1 539 ? -5.204 -4.757 6.940 1.00 91.88 539 ASN A N 1
ATOM 4271 C CA . ASN A 1 539 ? -4.750 -5.580 5.826 1.00 91.88 539 ASN A CA 1
ATOM 4272 C C . ASN A 1 539 ? -3.719 -6.577 6.357 1.00 91.88 539 ASN A C 1
ATOM 4274 O O . ASN A 1 539 ? -2.926 -6.249 7.241 1.00 91.88 539 ASN A O 1
ATOM 4278 N N . PHE A 1 540 ? -3.697 -7.784 5.805 1.00 95.12 540 PHE A N 1
ATOM 4279 C CA . PHE A 1 540 ? -2.884 -8.887 6.305 1.00 95.12 540 PHE A CA 1
ATOM 4280 C C . PHE A 1 540 ? -2.069 -9.547 5.196 1.00 95.12 540 PHE A C 1
ATOM 4282 O O . PHE A 1 540 ? -2.534 -9.638 4.062 1.00 95.12 540 PHE A O 1
ATOM 4289 N N . PHE A 1 541 ? -0.919 -10.116 5.560 1.00 97.38 541 PHE A N 1
ATOM 4290 C CA . PHE A 1 541 ? -0.274 -11.164 4.774 1.00 97.38 541 PHE A CA 1
ATOM 4291 C C . PHE A 1 541 ? -0.726 -12.547 5.252 1.00 97.38 541 PHE A C 1
ATOM 4293 O O . PHE A 1 541 ? -0.603 -12.879 6.435 1.00 97.38 541 PHE A O 1
ATOM 4300 N N . PHE A 1 542 ? -1.165 -13.375 4.309 1.00 97.81 542 PHE A N 1
ATOM 4301 C CA . PHE A 1 542 ? -1.477 -14.791 4.492 1.00 97.81 542 PHE A CA 1
ATOM 4302 C C . PHE A 1 542 ? -0.516 -15.652 3.668 1.00 97.81 542 PHE A C 1
ATOM 4304 O O . PHE A 1 542 ? -0.100 -15.243 2.586 1.00 97.81 542 PHE A O 1
ATOM 4311 N N . ILE A 1 543 ? -0.202 -16.865 4.130 1.00 98.06 543 ILE A N 1
ATOM 4312 C CA . ILE A 1 543 ? 0.488 -17.872 3.306 1.00 98.06 543 ILE A CA 1
ATOM 4313 C C . ILE A 1 543 ? -0.569 -18.698 2.563 1.00 98.06 543 ILE A C 1
ATOM 4315 O O . ILE A 1 543 ? -1.513 -19.200 3.183 1.00 98.06 543 ILE A O 1
ATOM 4319 N N . ASN A 1 544 ? -0.398 -18.865 1.248 1.00 97.19 544 ASN A N 1
ATOM 4320 C CA . ASN A 1 544 ? -1.252 -19.729 0.433 1.00 97.19 544 ASN A CA 1
ATOM 4321 C C . ASN A 1 544 ? -1.112 -21.187 0.904 1.00 97.19 544 ASN A C 1
ATOM 4323 O O . ASN A 1 544 ? -0.016 -21.754 0.958 1.00 97.19 544 ASN A O 1
ATOM 4327 N N . LYS A 1 545 ? -2.236 -21.827 1.231 1.00 96.00 545 LYS A N 1
ATOM 4328 C CA . LYS A 1 545 ? -2.265 -23.224 1.675 1.00 96.00 545 LYS A CA 1
ATOM 4329 C C . LYS A 1 545 ? -1.864 -24.222 0.587 1.00 96.00 545 LYS A C 1
ATOM 4331 O O . LYS A 1 545 ? -1.452 -25.331 0.929 1.00 96.00 545 LYS A O 1
ATOM 4336 N N . ASN A 1 546 ? -1.892 -23.839 -0.687 1.00 96.06 546 ASN A N 1
ATOM 4337 C CA . ASN A 1 546 ? -1.533 -24.730 -1.790 1.00 96.06 546 ASN A CA 1
ATOM 4338 C C . ASN A 1 546 ? -0.075 -24.562 -2.253 1.00 96.06 546 ASN A C 1
ATOM 4340 O O . ASN A 1 546 ? 0.531 -25.553 -2.647 1.00 96.06 546 ASN A O 1
ATOM 4344 N N . SER A 1 547 ? 0.538 -23.389 -2.038 1.00 95.56 547 SER A N 1
ATOM 4345 C CA . SER A 1 547 ? 1.964 -23.107 -2.298 1.00 95.56 547 SER A CA 1
ATOM 4346 C C . SER A 1 547 ? 2.917 -24.237 -1.891 1.00 95.56 547 SER A C 1
ATOM 4348 O O . SER A 1 547 ? 2.834 -24.785 -0.787 1.00 95.56 547 SER A O 1
ATOM 4350 N N . SER A 1 548 ? 3.902 -24.533 -2.734 1.00 93.44 548 SER A N 1
ATOM 4351 C CA . SER A 1 548 ? 4.992 -25.462 -2.414 1.00 93.44 548 SER A CA 1
ATOM 4352 C C . SER A 1 548 ? 6.060 -24.855 -1.484 1.00 93.44 548 SER A C 1
ATOM 4354 O O . SER A 1 548 ? 6.777 -25.591 -0.802 1.00 93.44 548 SER A O 1
ATOM 4356 N N . LYS A 1 549 ? 6.141 -23.519 -1.381 1.00 94.31 549 LYS A N 1
ATOM 4357 C CA . LYS A 1 549 ? 7.266 -22.772 -0.778 1.00 94.31 549 LYS A CA 1
ATOM 4358 C C . LYS A 1 549 ? 6.955 -22.183 0.604 1.00 94.31 549 LYS A C 1
ATOM 4360 O O . LYS A 1 549 ? 7.683 -21.320 1.095 1.00 94.31 549 LYS A O 1
ATOM 4365 N N . LYS A 1 550 ? 5.920 -22.687 1.286 1.00 96.12 550 LYS A N 1
ATOM 4366 C CA . LYS A 1 550 ? 5.414 -22.209 2.595 1.00 96.12 550 LYS A CA 1
ATOM 4367 C C . LYS A 1 550 ? 6.479 -21.899 3.654 1.00 96.12 550 LYS A C 1
ATOM 4369 O O . LYS A 1 550 ? 6.315 -20.970 4.435 1.00 96.12 550 LYS A O 1
ATOM 4374 N N . ASN A 1 551 ? 7.571 -22.664 3.703 1.00 95.25 551 ASN A N 1
ATOM 4375 C CA . ASN A 1 551 ? 8.657 -22.425 4.660 1.00 95.25 551 ASN A CA 1
ATOM 4376 C C . ASN A 1 551 ? 9.448 -21.144 4.332 1.00 95.25 551 ASN A C 1
ATOM 4378 O O . ASN A 1 551 ? 9.790 -20.398 5.243 1.00 95.25 551 ASN A O 1
ATOM 4382 N N . LEU A 1 552 ? 9.690 -20.860 3.048 1.00 95.00 552 LEU A N 1
ATOM 4383 C CA . LEU A 1 552 ? 10.313 -19.616 2.580 1.00 95.00 552 LEU A CA 1
ATOM 4384 C C . LEU A 1 552 ? 9.368 -18.421 2.788 1.00 95.00 552 LEU A C 1
ATOM 4386 O O . LEU A 1 552 ? 9.799 -17.358 3.231 1.00 95.00 552 LEU A O 1
ATOM 4390 N N . ALA A 1 553 ? 8.068 -18.628 2.561 1.00 97.06 553 ALA A N 1
ATOM 4391 C CA . ALA A 1 553 ? 7.034 -17.645 2.874 1.00 97.06 553 ALA A CA 1
ATOM 4392 C C . ALA A 1 553 ? 7.001 -17.303 4.378 1.00 97.06 553 ALA A C 1
ATOM 4394 O O . ALA A 1 553 ? 7.009 -16.131 4.754 1.00 97.06 553 ALA A O 1
ATOM 4395 N N . ALA A 1 554 ? 7.051 -18.312 5.253 1.00 97.50 554 ALA A N 1
ATOM 4396 C CA . ALA A 1 554 ? 7.080 -18.115 6.700 1.00 97.50 554 ALA A CA 1
ATOM 4397 C C . ALA A 1 554 ? 8.369 -17.433 7.197 1.00 97.50 554 ALA A C 1
ATOM 4399 O O . ALA A 1 554 ? 8.333 -16.657 8.153 1.00 97.50 554 ALA A O 1
ATOM 4400 N N . GLU A 1 555 ? 9.504 -17.680 6.539 1.00 96.06 555 GLU A N 1
ATOM 4401 C CA . GLU A 1 555 ? 10.758 -16.957 6.783 1.00 96.06 555 GLU A CA 1
ATOM 4402 C C . GLU A 1 555 ? 10.641 -15.474 6.405 1.00 96.06 555 GLU A C 1
ATOM 4404 O O . GLU A 1 555 ? 11.043 -14.625 7.202 1.00 96.06 555 GLU A O 1
ATOM 4409 N N . PHE A 1 556 ? 10.024 -15.140 5.264 1.00 97.06 556 PHE A N 1
ATOM 4410 C CA . PHE A 1 556 ? 9.746 -13.749 4.882 1.00 97.06 556 PHE A CA 1
ATOM 4411 C C . PHE A 1 556 ? 8.824 -13.050 5.895 1.00 97.06 556 PHE A C 1
ATOM 4413 O O . PHE A 1 556 ? 9.164 -11.967 6.369 1.00 97.06 556 PHE A O 1
ATOM 4420 N N . LEU A 1 557 ? 7.720 -13.684 6.315 1.00 98.00 557 LEU A N 1
ATOM 4421 C CA . LEU A 1 557 ? 6.812 -13.107 7.322 1.00 98.00 557 LEU A CA 1
ATOM 4422 C C . LEU A 1 557 ? 7.458 -12.973 8.718 1.00 98.00 557 LEU A C 1
ATOM 4424 O O . LEU A 1 557 ? 7.154 -12.036 9.456 1.00 98.00 557 LEU A O 1
ATOM 4428 N N . SER A 1 558 ? 8.402 -13.855 9.066 1.00 96.88 558 SER A N 1
ATOM 4429 C CA . SER A 1 558 ? 9.226 -13.743 10.281 1.00 96.88 558 SER A CA 1
ATOM 4430 C C . SER A 1 558 ? 10.243 -12.592 10.227 1.00 96.88 558 SER A C 1
ATOM 4432 O O . SER A 1 558 ? 10.540 -11.990 11.267 1.00 96.88 558 SER A O 1
ATOM 4434 N N . GLN A 1 559 ? 10.769 -12.254 9.039 1.00 95.94 559 GLN A N 1
ATOM 4435 C CA . GLN A 1 559 ? 11.546 -11.022 8.866 1.00 95.94 559 GLN A CA 1
ATOM 4436 C C . GLN A 1 559 ? 10.628 -9.800 8.921 1.00 95.94 559 GLN A C 1
ATOM 4438 O O . GLN A 1 559 ? 10.918 -8.886 9.678 1.00 95.94 559 GLN A O 1
ATOM 4443 N N . TRP A 1 560 ? 9.504 -9.799 8.196 1.00 95.88 560 TRP A N 1
ATOM 4444 C CA . TRP A 1 560 ? 8.535 -8.693 8.173 1.00 95.88 560 TRP A CA 1
ATOM 4445 C C . TRP A 1 560 ? 8.113 -8.236 9.577 1.00 95.88 560 TRP A C 1
ATOM 4447 O O . TRP A 1 560 ? 8.122 -7.041 9.857 1.00 95.88 560 TRP A O 1
ATOM 4457 N N . LEU A 1 561 ? 7.804 -9.173 10.479 1.00 96.12 561 LEU A N 1
ATOM 4458 C CA . LEU A 1 561 ? 7.443 -8.877 11.872 1.00 96.12 561 LEU A CA 1
ATOM 4459 C C . LEU A 1 561 ? 8.619 -8.448 12.778 1.00 96.12 561 LEU A C 1
ATOM 4461 O O . LEU A 1 561 ? 8.418 -8.228 13.973 1.00 96.12 561 LEU A O 1
ATOM 4465 N N . SER A 1 562 ? 9.861 -8.385 12.290 1.00 95.25 562 SER A N 1
ATOM 4466 C CA . SER A 1 562 ? 11.009 -8.094 13.150 1.00 95.25 562 SER A CA 1
ATOM 4467 C C . SER A 1 562 ? 11.066 -6.622 13.573 1.00 95.25 562 SER A C 1
ATOM 4469 O O . SER A 1 562 ? 10.783 -5.704 12.803 1.00 95.25 562 SER A O 1
ATOM 4471 N N . LYS A 1 563 ? 11.567 -6.382 14.790 1.00 94.88 563 LYS A N 1
ATOM 4472 C CA . LYS A 1 563 ? 11.904 -5.036 15.290 1.00 94.88 563 LYS A CA 1
ATOM 4473 C C . LYS A 1 563 ? 12.840 -4.252 14.363 1.00 94.88 563 LYS A C 1
ATOM 4475 O O . LYS A 1 563 ? 12.788 -3.035 14.343 1.00 94.88 563 LYS A O 1
ATOM 4480 N N . SER A 1 564 ? 13.690 -4.928 13.590 1.00 93.00 564 SER A N 1
ATOM 4481 C CA . SER A 1 564 ? 14.586 -4.289 12.616 1.00 93.00 564 SER A CA 1
ATOM 4482 C C . SER A 1 564 ? 13.886 -3.772 11.351 1.00 93.00 564 SER A C 1
ATOM 4484 O O . SER A 1 564 ? 14.516 -3.046 10.587 1.00 93.00 564 SER A O 1
ATOM 4486 N N . ILE A 1 565 ? 12.619 -4.133 11.128 1.00 94.31 565 ILE A N 1
ATOM 4487 C CA . ILE A 1 565 ? 11.795 -3.680 9.997 1.00 94.31 565 ILE A CA 1
ATOM 4488 C C . ILE A 1 565 ? 10.655 -2.781 10.473 1.00 94.31 565 ILE A C 1
ATOM 4490 O O . ILE A 1 565 ? 10.409 -1.731 9.885 1.00 94.31 565 ILE A O 1
ATOM 4494 N N . GLN A 1 566 ? 10.003 -3.147 11.576 1.00 94.31 566 GLN A N 1
ATOM 4495 C CA . GLN A 1 566 ? 8.840 -2.454 12.138 1.00 94.31 566 GLN A CA 1
ATOM 4496 C C . GLN A 1 566 ? 9.235 -1.204 12.952 1.00 94.31 566 GLN A C 1
ATOM 4498 O O . GLN A 1 566 ? 8.820 -1.021 14.095 1.00 94.31 566 GLN A O 1
ATOM 4503 N N . ILE A 1 567 ? 10.069 -0.354 12.343 1.00 92.12 567 ILE A N 1
ATOM 4504 C CA . ILE A 1 567 ? 10.630 0.888 12.906 1.00 92.12 567 ILE A CA 1
ATOM 4505 C C . ILE A 1 567 ? 9.818 2.140 12.539 1.00 92.12 567 ILE A C 1
ATOM 4507 O O . ILE A 1 567 ? 10.086 3.227 13.056 1.00 92.12 567 ILE A O 1
ATOM 4511 N N . ASN A 1 568 ? 8.853 2.016 11.624 1.00 89.81 568 ASN A N 1
ATOM 4512 C CA . ASN A 1 568 ? 8.038 3.128 11.147 1.00 89.81 568 ASN A CA 1
ATOM 4513 C C . ASN A 1 568 ? 6.942 3.466 12.176 1.00 89.81 568 ASN A C 1
ATOM 4515 O O . ASN A 1 568 ? 6.077 2.630 12.451 1.00 89.81 568 ASN A O 1
ATOM 4519 N N . PRO A 1 569 ? 6.936 4.679 12.758 1.00 90.81 569 PRO A N 1
ATOM 4520 C CA . PRO A 1 569 ? 5.980 5.031 13.798 1.00 90.81 569 PRO A CA 1
ATOM 4521 C C . PRO A 1 569 ? 4.541 5.144 13.286 1.00 90.81 569 PRO A C 1
ATOM 4523 O O . PRO A 1 569 ? 3.617 5.046 14.091 1.00 90.81 569 PRO A O 1
ATOM 4526 N N . SER A 1 570 ? 4.332 5.361 11.984 1.00 87.44 570 SER A N 1
ATOM 4527 C CA . SER A 1 570 ? 3.017 5.645 11.396 1.00 87.44 570 SER A CA 1
ATOM 4528 C C . SER A 1 570 ? 2.028 4.484 11.526 1.00 87.44 570 SER A C 1
ATOM 4530 O O . SER A 1 570 ? 0.832 4.727 11.664 1.00 87.44 570 SER A O 1
ATOM 4532 N N . ARG A 1 571 ? 2.516 3.234 11.510 1.00 83.12 571 ARG A N 1
ATOM 4533 C CA . ARG A 1 571 ? 1.708 1.996 11.561 1.00 83.12 571 ARG A CA 1
ATOM 4534 C C . ARG A 1 571 ? 2.258 0.983 12.580 1.00 83.12 571 ARG A C 1
ATOM 4536 O O . ARG A 1 571 ? 2.254 -0.221 12.351 1.00 83.12 571 ARG A O 1
ATOM 4543 N N . GLY A 1 572 ? 2.808 1.482 13.686 1.00 91.12 572 GLY A N 1
ATOM 4544 C CA . GLY A 1 572 ? 3.640 0.690 14.594 1.00 91.12 572 GLY A CA 1
ATOM 4545 C C . GLY A 1 572 ? 2.936 -0.486 15.286 1.00 91.12 572 GLY A C 1
ATOM 4546 O O . GLY A 1 572 ? 2.018 -0.290 16.076 1.00 91.12 572 GLY A O 1
ATOM 4547 N N . ILE A 1 573 ? 3.429 -1.709 15.059 1.00 95.31 573 ILE A N 1
ATOM 4548 C CA . ILE A 1 573 ? 2.916 -2.947 15.684 1.00 95.31 573 ILE A CA 1
ATOM 4549 C C . ILE A 1 573 ? 3.737 -3.452 16.885 1.00 95.31 573 ILE A C 1
ATOM 4551 O O . ILE A 1 573 ? 3.291 -4.333 17.623 1.00 95.31 573 ILE A O 1
ATOM 4555 N N . ILE A 1 574 ? 4.936 -2.907 17.090 1.00 96.50 574 ILE A N 1
ATOM 4556 C CA . ILE A 1 574 ? 5.894 -3.276 18.141 1.00 96.50 574 ILE A CA 1
ATOM 4557 C C . ILE A 1 574 ? 5.602 -2.499 19.432 1.00 96.50 574 ILE A C 1
ATOM 4559 O O . ILE A 1 574 ? 5.479 -1.274 19.409 1.00 96.50 574 ILE A O 1
ATOM 4563 N N . LYS A 1 575 ? 5.555 -3.183 20.583 1.00 96.12 575 LYS A N 1
ATOM 4564 C CA . LYS A 1 575 ? 5.273 -2.533 21.885 1.00 96.12 575 LYS A CA 1
ATOM 4565 C C . LYS A 1 575 ? 6.447 -1.720 22.448 1.00 96.12 575 LYS A C 1
ATOM 4567 O O . LYS A 1 575 ? 6.282 -0.902 23.346 1.00 96.12 575 LYS A O 1
ATOM 4572 N N . ASP A 1 576 ? 7.649 -1.977 21.950 1.00 95.38 576 ASP A N 1
ATOM 4573 C CA . ASP A 1 576 ? 8.878 -1.312 22.373 1.00 95.38 576 ASP A CA 1
ATOM 4574 C C . ASP A 1 576 ? 9.023 0.062 21.698 1.00 95.38 576 ASP A C 1
ATOM 4576 O O . ASP A 1 576 ? 9.384 0.161 20.526 1.00 95.38 576 ASP A O 1
ATOM 4580 N N . LEU A 1 577 ? 8.747 1.131 22.451 1.00 92.94 577 LEU A N 1
ATOM 4581 C CA . LEU A 1 577 ? 8.847 2.517 21.977 1.00 92.94 577 LEU A CA 1
ATOM 4582 C C . LEU A 1 577 ? 10.235 2.889 21.428 1.00 92.94 577 LEU A C 1
ATOM 4584 O O . LEU A 1 577 ? 10.318 3.786 20.593 1.00 92.94 577 LEU A O 1
ATOM 4588 N N . ALA A 1 578 ? 11.308 2.228 21.877 1.00 92.88 578 ALA A N 1
ATOM 4589 C CA . ALA A 1 578 ? 12.677 2.550 21.466 1.00 92.88 578 ALA A CA 1
ATOM 4590 C C . ALA A 1 578 ? 13.044 2.019 20.066 1.00 92.88 578 ALA A C 1
ATOM 4592 O O . ALA A 1 578 ? 14.109 2.351 19.550 1.00 92.88 578 ALA A O 1
ATOM 4593 N N . VAL A 1 579 ? 12.178 1.205 19.453 1.00 93.81 579 VAL A N 1
ATOM 4594 C CA . VAL A 1 579 ? 12.361 0.668 18.093 1.00 93.81 579 VAL A CA 1
ATOM 4595 C C . VAL A 1 579 ? 11.993 1.694 17.013 1.00 93.81 579 VAL A C 1
ATOM 4597 O O . VAL A 1 579 ? 12.504 1.625 15.896 1.00 93.81 579 VAL A O 1
ATOM 4600 N N . TYR A 1 580 ? 11.133 2.663 17.332 1.00 93.00 580 TYR A N 1
ATOM 4601 C CA . TYR A 1 580 ? 10.614 3.610 16.350 1.00 93.00 580 TYR A CA 1
ATOM 4602 C C . TYR A 1 580 ? 11.576 4.759 16.059 1.00 93.00 580 TYR A C 1
ATOM 4604 O O . TYR A 1 580 ? 12.074 5.415 16.974 1.00 93.00 580 TYR A O 1
ATOM 4612 N N . ASN A 1 581 ? 11.762 5.062 14.774 1.00 85.25 581 ASN A N 1
ATOM 4613 C CA . ASN A 1 581 ? 12.548 6.208 14.328 1.00 85.25 581 ASN A CA 1
ATOM 4614 C C . ASN A 1 581 ? 11.643 7.311 13.753 1.00 85.25 581 ASN A C 1
ATOM 4616 O O . ASN A 1 581 ? 10.809 7.056 12.885 1.00 85.25 581 ASN A O 1
ATOM 4620 N N . VAL A 1 582 ? 11.826 8.550 14.212 1.00 82.50 582 VAL A N 1
ATOM 4621 C CA . VAL A 1 582 ? 11.055 9.721 13.771 1.00 82.50 582 VAL A CA 1
ATOM 4622 C C . VAL A 1 582 ? 11.981 10.662 13.005 1.00 82.50 582 VAL A C 1
ATOM 4624 O O . VAL A 1 582 ? 12.713 11.447 13.599 1.00 82.50 582 VAL A O 1
ATOM 4627 N N . ASN A 1 583 ? 11.944 10.570 11.674 1.00 77.31 583 ASN A N 1
ATOM 4628 C CA . ASN A 1 583 ? 12.779 11.385 10.782 1.00 77.31 583 ASN A CA 1
ATOM 4629 C C . ASN A 1 583 ? 12.188 12.782 10.479 1.00 77.31 583 ASN A C 1
ATOM 4631 O O . ASN A 1 583 ? 12.867 13.605 9.873 1.00 77.31 583 ASN A O 1
ATOM 4635 N N . ASP A 1 584 ? 10.939 13.055 10.874 1.00 77.62 584 ASP A N 1
ATOM 4636 C CA . ASP A 1 584 ? 10.292 14.366 10.727 1.00 77.62 584 ASP A CA 1
ATOM 4637 C C . ASP A 1 584 ? 10.488 15.201 12.003 1.00 77.62 584 ASP A C 1
ATOM 4639 O O . ASP A 1 584 ? 10.072 14.796 13.087 1.00 77.62 584 ASP A O 1
ATOM 4643 N N . ALA A 1 585 ? 11.084 16.389 11.869 1.00 77.12 585 ALA A N 1
ATOM 4644 C CA . ALA A 1 585 ? 11.359 17.303 12.979 1.00 77.12 585 ALA A CA 1
ATOM 4645 C C . ALA A 1 585 ? 10.096 17.858 13.676 1.00 77.12 585 ALA A C 1
ATOM 4647 O O . ALA A 1 585 ? 10.190 18.369 14.795 1.00 77.12 585 ALA A O 1
ATOM 4648 N N . ASN A 1 586 ? 8.928 17.776 13.030 1.00 79.81 586 ASN A N 1
ATOM 4649 C CA . ASN A 1 586 ? 7.641 18.202 13.588 1.00 79.81 586 ASN A CA 1
ATOM 4650 C C . ASN A 1 586 ? 6.991 17.115 14.458 1.00 79.81 586 ASN A C 1
ATOM 4652 O O . ASN A 1 586 ? 6.180 17.421 15.335 1.00 79.81 586 ASN A O 1
ATOM 4656 N N . LEU A 1 587 ? 7.347 15.848 14.231 1.00 85.19 587 LEU A N 1
ATOM 4657 C CA . LEU A 1 587 ? 6.814 14.697 14.951 1.00 85.19 587 LEU A CA 1
ATOM 4658 C C . LEU A 1 587 ? 7.728 14.305 16.121 1.00 85.19 587 LEU A C 1
ATOM 4660 O O . LEU A 1 587 ? 8.920 14.604 16.153 1.00 85.19 587 LEU A O 1
ATOM 4664 N N . LYS A 1 588 ? 7.163 13.622 17.122 1.00 91.38 588 LYS A N 1
ATOM 4665 C CA . LYS A 1 588 ? 7.894 13.147 18.310 1.00 91.38 588 LYS A CA 1
ATOM 4666 C C . LYS A 1 588 ? 7.316 11.824 18.780 1.00 91.38 588 LYS A C 1
ATOM 4668 O O . LYS A 1 588 ? 6.102 11.662 18.745 1.00 91.38 588 LYS A O 1
ATOM 4673 N N . ILE A 1 589 ? 8.154 10.914 19.275 1.00 94.62 589 ILE A N 1
ATOM 4674 C CA . ILE A 1 589 ? 7.702 9.651 19.879 1.00 94.62 589 ILE A CA 1
ATOM 4675 C C . ILE A 1 589 ? 6.603 9.910 20.922 1.00 94.62 589 ILE A C 1
ATOM 4677 O O . ILE A 1 589 ? 6.712 10.825 21.738 1.00 94.62 589 ILE A O 1
ATOM 4681 N N . SER A 1 590 ? 5.530 9.119 20.860 1.00 95.69 590 SER A N 1
ATOM 4682 C CA . SER A 1 590 ? 4.341 9.265 21.703 1.00 95.69 590 SER A CA 1
ATOM 4683 C C . SER A 1 590 ? 4.669 9.255 23.200 1.00 95.69 590 SER A C 1
ATOM 4685 O O . SER A 1 590 ? 5.337 8.352 23.705 1.00 95.69 590 SER A O 1
ATOM 4687 N N . SER A 1 591 ? 4.129 10.239 23.925 1.00 95.62 591 SER A N 1
ATOM 4688 C CA . SER A 1 591 ? 4.195 10.323 25.387 1.00 95.62 591 SER A CA 1
ATOM 4689 C C . SER A 1 591 ? 3.608 9.079 26.064 1.00 95.62 591 SER A C 1
ATOM 4691 O O . SER A 1 591 ? 2.806 8.344 25.482 1.00 95.62 591 SER A O 1
ATOM 4693 N N . LYS A 1 592 ? 3.927 8.862 27.349 1.00 95.88 592 LYS A N 1
ATOM 4694 C CA . LYS A 1 592 ? 3.397 7.715 28.111 1.00 95.88 592 LYS A CA 1
ATOM 4695 C C . LYS A 1 592 ? 1.856 7.663 28.131 1.00 95.88 592 LYS A C 1
ATOM 4697 O O . LYS A 1 592 ? 1.307 6.560 28.114 1.00 95.88 592 LYS A O 1
ATOM 4702 N N . LYS A 1 593 ? 1.155 8.813 28.127 1.00 95.31 593 LYS A N 1
ATOM 4703 C CA . LYS A 1 593 ? -0.318 8.860 27.998 1.00 95.31 593 LYS A CA 1
ATOM 4704 C C . LYS A 1 593 ? -0.740 8.301 26.637 1.00 95.31 593 LYS A C 1
ATOM 4706 O O . LYS A 1 593 ? -1.486 7.328 26.588 1.00 95.31 593 LYS A O 1
ATOM 4711 N N . ASN A 1 594 ? -0.187 8.844 25.555 1.00 95.88 594 ASN A N 1
ATOM 4712 C CA . ASN A 1 594 ? -0.563 8.480 24.187 1.00 95.88 594 ASN A CA 1
ATOM 4713 C C . ASN A 1 594 ? -0.210 7.026 23.845 1.00 95.88 594 ASN A C 1
ATOM 4715 O O . ASN A 1 594 ? -1.024 6.330 23.246 1.00 95.88 594 ASN A O 1
ATOM 4719 N N . TYR A 1 595 ? 0.943 6.531 24.308 1.00 96.44 595 TYR A N 1
ATOM 4720 C CA . TYR A 1 595 ? 1.301 5.109 24.243 1.00 96.44 595 TYR A CA 1
ATOM 4721 C C . TYR A 1 595 ? 0.276 4.216 24.960 1.00 96.44 595 TYR A C 1
ATOM 4723 O O . TYR A 1 595 ? -0.113 3.173 24.438 1.00 96.44 595 TYR A O 1
ATOM 4731 N N . SER A 1 596 ? -0.182 4.625 26.149 1.00 95.94 596 SER A N 1
ATOM 4732 C CA . SER A 1 596 ? -1.152 3.840 26.924 1.00 95.94 596 SER A CA 1
ATOM 4733 C C . SER A 1 596 ? -2.519 3.791 26.237 1.00 95.94 596 SER A C 1
ATOM 4735 O O . SER A 1 596 ? -3.137 2.732 26.230 1.00 95.94 596 SER A O 1
ATOM 4737 N N . VAL A 1 597 ? -2.956 4.889 25.605 1.00 96.06 597 VAL A N 1
ATOM 4738 C CA . VAL A 1 597 ? -4.181 4.918 24.780 1.00 96.06 597 VAL A CA 1
ATOM 4739 C C . VAL A 1 597 ? -4.022 4.044 23.530 1.00 96.06 597 VAL A C 1
ATOM 4741 O O . VAL A 1 597 ? -4.890 3.220 23.260 1.00 96.06 597 VAL A O 1
ATOM 4744 N N . TYR A 1 598 ? -2.902 4.156 22.805 1.00 95.88 598 TYR A N 1
ATOM 4745 C CA . TYR A 1 598 ? -2.603 3.342 21.615 1.00 95.88 598 TYR A CA 1
ATOM 4746 C C . TYR A 1 598 ? -2.656 1.836 21.925 1.00 95.88 598 TYR A C 1
ATOM 4748 O O . TYR A 1 598 ? -3.411 1.086 21.308 1.00 95.88 598 TYR A O 1
ATOM 4756 N N . SER A 1 599 ? -1.906 1.412 22.946 1.00 96.00 599 SER A N 1
ATOM 4757 C CA . SER A 1 599 ? -1.835 0.020 23.400 1.00 96.00 599 SER A CA 1
ATOM 4758 C C . SER A 1 599 ? -3.179 -0.490 23.941 1.00 96.00 599 SER A C 1
ATOM 4760 O O . SER A 1 599 ? -3.607 -1.595 23.608 1.00 96.00 599 SER A O 1
ATOM 4762 N N . GLY A 1 600 ? -3.887 0.329 24.731 1.00 95.81 600 GLY A N 1
ATOM 4763 C CA . GLY A 1 600 ? -5.195 -0.018 25.291 1.00 95.81 600 GLY A CA 1
ATOM 4764 C C . GLY A 1 600 ? -6.272 -0.231 24.226 1.00 95.81 600 GLY A C 1
ATOM 4765 O O . GLY A 1 600 ? -7.061 -1.170 24.346 1.00 95.81 600 GLY A O 1
ATOM 4766 N N . ILE A 1 601 ? -6.262 0.580 23.160 1.00 95.06 601 ILE A N 1
ATOM 4767 C CA . ILE A 1 601 ? -7.166 0.410 22.017 1.00 95.06 601 ILE A CA 1
ATOM 4768 C C . ILE A 1 601 ? -6.885 -0.915 21.300 1.00 95.06 601 ILE A C 1
ATOM 4770 O O . ILE A 1 601 ? -7.827 -1.682 21.111 1.00 95.06 601 ILE A O 1
ATOM 4774 N N . ILE A 1 602 ? -5.631 -1.236 20.943 1.00 95.56 602 ILE A N 1
ATOM 4775 C CA . ILE A 1 602 ? -5.309 -2.498 20.237 1.00 95.56 602 ILE A CA 1
ATOM 4776 C C . ILE A 1 602 ? -5.706 -3.719 21.076 1.00 95.56 602 ILE A C 1
ATOM 4778 O O . ILE A 1 602 ? -6.367 -4.623 20.565 1.00 95.56 602 ILE A O 1
ATOM 4782 N N . ASN A 1 603 ? -5.385 -3.719 22.372 1.00 96.00 603 ASN A N 1
ATOM 4783 C CA . ASN A 1 603 ? -5.683 -4.833 23.280 1.00 96.00 603 ASN A CA 1
ATOM 4784 C C . ASN A 1 603 ? -7.190 -5.161 23.352 1.00 96.00 603 ASN A C 1
ATOM 4786 O O . ASN A 1 603 ? -7.590 -6.314 23.498 1.00 96.00 603 ASN A O 1
ATOM 4790 N N . LYS A 1 604 ? -8.042 -4.140 23.203 1.00 94.69 604 LYS A N 1
ATOM 4791 C CA . LYS A 1 604 ? -9.511 -4.245 23.249 1.00 94.69 604 LYS A CA 1
ATOM 4792 C C . LYS A 1 604 ? -10.169 -4.099 21.873 1.00 94.69 604 LYS A C 1
ATOM 4794 O O . LYS A 1 604 ? -11.384 -3.907 21.782 1.00 94.69 604 LYS A O 1
ATOM 4799 N N . SER A 1 605 ? -9.390 -4.168 20.798 1.00 93.44 605 SER A N 1
ATOM 4800 C CA . SER A 1 605 ? -9.903 -4.035 19.438 1.00 93.44 605 SER A CA 1
ATOM 4801 C C . SER A 1 605 ? -10.502 -5.328 18.905 1.00 93.44 605 SER A C 1
ATOM 4803 O O . SER A 1 605 ? -10.143 -6.437 19.301 1.00 93.44 605 SER A O 1
ATOM 4805 N N . ARG A 1 606 ? -11.407 -5.168 17.942 1.00 89.75 606 ARG A N 1
ATOM 4806 C CA . ARG A 1 606 ? -11.903 -6.222 17.058 1.00 89.75 606 ARG A CA 1
ATOM 4807 C C . ARG A 1 606 ? -11.934 -5.710 15.622 1.00 89.75 606 ARG A C 1
ATOM 4809 O O . ARG A 1 606 ? -11.948 -4.502 15.380 1.00 89.75 606 ARG A O 1
ATOM 4816 N N . LEU A 1 607 ? -11.966 -6.649 14.684 1.00 86.75 607 LEU A N 1
ATOM 4817 C CA . LEU A 1 607 ? -12.211 -6.368 13.275 1.00 86.75 607 LEU A CA 1
ATOM 4818 C C . LEU A 1 607 ? -13.728 -6.218 13.054 1.00 86.75 607 LEU A C 1
ATOM 4820 O O . LEU A 1 607 ? -14.474 -7.098 13.499 1.00 86.75 607 LEU A O 1
ATOM 4824 N N . PRO A 1 608 ? -14.205 -5.159 12.380 1.00 82.38 608 PRO A N 1
ATOM 4825 C CA . PRO A 1 608 ? -15.579 -5.107 11.899 1.00 82.38 608 PRO A CA 1
ATOM 4826 C C . PRO A 1 608 ? -15.753 -6.064 10.709 1.00 82.38 608 PRO A C 1
ATOM 4828 O O . PRO A 1 608 ? -14.795 -6.387 10.003 1.00 82.38 608 PRO A O 1
ATOM 4831 N N . ILE A 1 609 ? -16.987 -6.496 10.443 1.00 79.06 609 ILE A N 1
ATOM 4832 C CA . ILE A 1 609 ? -17.296 -7.190 9.186 1.00 79.06 609 ILE A CA 1
ATOM 4833 C C . ILE A 1 609 ? -17.313 -6.170 8.055 1.00 79.06 609 ILE A C 1
ATOM 4835 O O . ILE A 1 609 ? -18.129 -5.249 8.044 1.00 79.06 609 ILE A O 1
ATOM 4839 N N . LYS A 1 610 ? -16.440 -6.380 7.072 1.00 76.50 610 LYS A N 1
ATOM 4840 C CA . LYS A 1 610 ? -16.417 -5.612 5.832 1.00 76.50 610 LYS A CA 1
ATOM 4841 C C . LYS A 1 610 ? -17.463 -6.163 4.866 1.00 76.50 610 LYS A C 1
ATOM 4843 O O . LYS A 1 610 ? -17.216 -7.118 4.141 1.00 76.50 610 LYS A O 1
ATOM 4848 N N . SER A 1 611 ? -18.641 -5.548 4.861 1.00 82.75 611 SER A N 1
ATOM 4849 C CA . SER A 1 611 ? -19.637 -5.711 3.800 1.00 82.75 611 SER A CA 1
ATOM 4850 C C . SER A 1 611 ? -20.137 -4.331 3.396 1.00 82.75 611 SER A C 1
ATOM 4852 O O . SER A 1 611 ? -20.775 -3.642 4.192 1.00 82.75 611 SER A O 1
ATOM 4854 N N . GLY A 1 612 ? -19.831 -3.920 2.161 1.00 80.62 612 GLY A N 1
ATOM 4855 C CA . GLY A 1 612 ? -20.286 -2.635 1.622 1.00 80.62 612 GLY A CA 1
ATOM 4856 C C . GLY A 1 612 ? -21.811 -2.551 1.561 1.00 80.62 612 GLY A C 1
ATOM 4857 O O . GLY A 1 612 ? -22.383 -1.521 1.902 1.00 80.62 612 GLY A O 1
ATOM 4858 N N . GLU A 1 613 ? -22.476 -3.664 1.235 1.00 87.50 613 GLU A N 1
ATOM 4859 C CA . GLU A 1 613 ? -23.937 -3.743 1.214 1.00 87.50 613 GLU A CA 1
ATOM 4860 C C . GLU A 1 613 ? -24.541 -3.561 2.618 1.00 87.50 613 GLU A C 1
ATOM 4862 O O . GLU A 1 613 ? -25.482 -2.783 2.783 1.00 87.50 613 GLU A O 1
ATOM 4867 N N . LEU A 1 614 ? -23.978 -4.213 3.647 1.00 89.31 614 LEU A N 1
ATOM 4868 C CA . LEU A 1 614 ? -24.430 -4.021 5.029 1.00 89.31 614 LEU A CA 1
ATOM 4869 C C . LEU A 1 614 ? -24.167 -2.587 5.506 1.00 89.31 614 LEU A C 1
ATOM 4871 O O . LEU A 1 614 ? -25.048 -1.980 6.108 1.00 89.31 614 LEU A O 1
ATOM 4875 N N . GLY A 1 615 ? -22.987 -2.032 5.211 1.00 87.50 615 GLY A N 1
ATOM 4876 C CA . GLY A 1 615 ? -22.614 -0.665 5.586 1.00 87.50 615 GLY A CA 1
ATOM 4877 C C . GLY A 1 615 ? -23.539 0.391 4.974 1.00 87.50 615 GLY A C 1
ATOM 4878 O O . GLY A 1 615 ? -24.040 1.254 5.697 1.00 87.50 615 GLY A O 1
ATOM 4879 N N . MET A 1 616 ? -23.833 0.283 3.673 1.00 86.94 616 MET A N 1
ATOM 4880 C CA . MET A 1 616 ? -24.795 1.154 2.985 1.00 86.94 616 MET A CA 1
ATOM 4881 C C . MET A 1 616 ? -26.202 0.999 3.569 1.00 86.94 616 MET A C 1
ATOM 4883 O O . MET A 1 616 ? -26.798 1.984 4.001 1.00 86.94 616 MET A O 1
ATOM 4887 N N . PHE A 1 617 ? -26.702 -0.235 3.693 1.00 92.19 617 PHE A N 1
ATOM 4888 C CA . PHE A 1 617 ? -28.034 -0.493 4.244 1.00 92.19 617 PHE A CA 1
ATOM 4889 C C . PHE A 1 617 ? -28.190 0.025 5.685 1.00 92.19 617 PHE A C 1
ATOM 4891 O O . PHE A 1 617 ? -29.241 0.565 6.043 1.00 92.19 617 PHE A O 1
ATOM 4898 N N . MET A 1 618 ? -27.149 -0.104 6.516 1.00 91.44 618 MET A N 1
ATOM 4899 C CA . MET A 1 618 ? -27.125 0.469 7.863 1.00 91.44 618 MET A CA 1
ATOM 4900 C C . MET A 1 618 ? -27.114 1.999 7.829 1.00 91.44 618 MET A C 1
ATOM 4902 O O . MET A 1 618 ? -27.878 2.598 8.583 1.00 91.44 618 MET A O 1
ATOM 4906 N N . LYS A 1 619 ? -26.321 2.643 6.957 1.00 88.12 619 LYS A N 1
ATOM 4907 C CA . LYS A 1 619 ? -26.328 4.110 6.799 1.00 88.12 619 LYS A CA 1
ATOM 4908 C C . LYS A 1 619 ? -27.724 4.615 6.422 1.00 88.12 619 LYS A C 1
ATOM 4910 O O . LYS A 1 619 ? -28.257 5.477 7.118 1.00 88.12 619 LYS A O 1
ATOM 4915 N N . ASP A 1 620 ? -28.349 4.029 5.407 1.00 90.00 620 ASP A N 1
ATOM 4916 C CA . ASP A 1 620 ? -29.657 4.467 4.901 1.00 90.00 620 ASP A CA 1
ATOM 4917 C C . ASP A 1 620 ? -30.791 4.207 5.909 1.00 90.00 620 ASP A C 1
ATOM 4919 O O . ASP A 1 620 ? -31.657 5.061 6.131 1.00 90.00 620 ASP A O 1
ATOM 4923 N N . THR A 1 621 ? -30.761 3.057 6.593 1.00 94.25 621 THR A N 1
ATOM 4924 C CA . THR A 1 621 ? -31.751 2.715 7.629 1.00 94.25 621 THR A CA 1
ATOM 4925 C C . THR A 1 621 ? -31.594 3.586 8.878 1.00 94.25 621 THR A C 1
ATOM 4927 O O . THR A 1 621 ? -32.596 4.017 9.453 1.00 94.25 621 THR A O 1
ATOM 4930 N N . ILE A 1 622 ? -30.359 3.903 9.290 1.00 92.19 622 ILE A N 1
ATOM 4931 C CA . ILE A 1 622 ? -30.117 4.842 10.394 1.00 92.19 622 ILE A CA 1
ATOM 4932 C C . ILE A 1 622 ? -30.569 6.247 9.990 1.00 92.19 622 ILE A C 1
ATOM 4934 O O . ILE A 1 622 ? -31.301 6.864 10.756 1.00 92.19 622 ILE A O 1
ATOM 4938 N N . ASN A 1 623 ? -30.225 6.739 8.796 1.00 89.69 623 ASN A N 1
ATOM 4939 C CA . ASN A 1 623 ? -30.661 8.058 8.320 1.00 89.69 623 ASN A CA 1
ATOM 4940 C C . ASN A 1 623 ? -32.195 8.185 8.321 1.00 89.69 623 ASN A C 1
ATOM 4942 O O . ASN A 1 623 ? -32.726 9.124 8.915 1.00 89.69 623 ASN A O 1
ATOM 4946 N N . SER A 1 624 ? -32.903 7.176 7.801 1.00 92.94 624 SER A N 1
ATOM 4947 C CA . SER A 1 624 ? -34.375 7.097 7.831 1.00 92.94 624 SER A CA 1
ATOM 4948 C C . SER A 1 624 ? -34.951 7.245 9.251 1.00 92.94 624 SER A C 1
ATOM 4950 O O . SER A 1 624 ? -35.976 7.897 9.456 1.00 92.94 624 SER A O 1
ATOM 4952 N N . TYR A 1 625 ? -34.285 6.675 10.261 1.00 94.81 625 TYR A N 1
ATOM 4953 C CA . TYR A 1 625 ? -34.648 6.841 11.673 1.00 94.81 625 TYR A CA 1
ATOM 4954 C C . TYR A 1 625 ? -34.276 8.229 12.235 1.00 94.81 625 TYR A C 1
ATOM 4956 O O . TYR A 1 625 ? -35.069 8.851 12.947 1.00 94.81 625 TYR A O 1
ATOM 4964 N N . MET A 1 626 ? -33.096 8.757 11.896 1.00 90.62 626 MET A N 1
ATOM 4965 C CA . MET A 1 626 ? -32.617 10.079 12.332 1.00 90.62 626 MET A CA 1
ATOM 4966 C C . MET A 1 626 ? -33.500 11.227 11.810 1.00 90.62 626 MET A C 1
ATOM 4968 O O . MET A 1 626 ? -33.632 12.260 12.482 1.00 90.62 626 MET A O 1
ATOM 4972 N N . GLU A 1 627 ? -34.130 11.025 10.653 1.00 91.50 627 GLU A N 1
ATOM 4973 C CA . GLU A 1 627 ? -35.129 11.899 10.021 1.00 91.50 627 GLU A CA 1
ATOM 4974 C C . GLU A 1 627 ? -36.567 11.637 10.510 1.00 91.50 627 GLU A C 1
ATOM 4976 O O . GLU A 1 627 ? -37.451 12.461 10.294 1.00 91.50 627 GLU A O 1
ATOM 4981 N N . GLY A 1 628 ? -36.804 10.540 11.240 1.00 94.56 628 GLY A N 1
ATOM 4982 C CA . GLY A 1 628 ? -38.104 10.203 11.829 1.00 94.56 628 GLY A CA 1
ATOM 4983 C C . GLY A 1 628 ? -39.085 9.495 10.887 1.00 94.56 628 GLY A C 1
ATOM 4984 O O . GLY A 1 628 ? -40.269 9.422 11.206 1.00 94.56 628 GLY A O 1
ATOM 4985 N N . MET A 1 629 ? -38.617 8.959 9.755 1.00 97.44 629 MET A N 1
ATOM 4986 C CA . MET A 1 629 ? -39.447 8.207 8.802 1.00 97.44 629 MET A CA 1
ATOM 4987 C C . MET A 1 629 ? -39.845 6.815 9.317 1.00 97.44 629 MET A C 1
ATOM 4989 O O . MET A 1 629 ? -40.883 6.293 8.919 1.00 97.44 629 MET A O 1
ATOM 4993 N N . ILE A 1 630 ? -39.028 6.217 10.192 1.00 98.12 630 ILE A N 1
ATOM 4994 C CA . ILE A 1 630 ? -39.271 4.916 10.840 1.00 98.12 630 ILE A CA 1
ATOM 4995 C C . ILE A 1 630 ? -38.949 4.985 12.346 1.00 98.12 630 ILE A C 1
ATOM 4997 O O . ILE A 1 630 ? -38.079 5.766 12.742 1.00 98.12 630 ILE A O 1
ATOM 5001 N N . PRO A 1 631 ? -39.607 4.185 13.207 1.00 98.12 631 PRO A N 1
ATOM 5002 C CA . PRO A 1 631 ? -39.268 4.076 14.628 1.00 98.12 631 PRO A CA 1
ATOM 5003 C C . PRO A 1 631 ? -37.966 3.286 14.856 1.00 98.12 631 PRO A C 1
ATOM 5005 O O . PRO A 1 631 ? -37.511 2.526 13.997 1.00 98.12 631 PRO A O 1
ATOM 5008 N N . VAL A 1 632 ? -37.373 3.426 16.048 1.00 97.81 632 VAL A N 1
ATOM 5009 C CA . VAL A 1 632 ? -36.085 2.781 16.380 1.00 97.81 632 VAL A CA 1
ATOM 5010 C C . VAL A 1 632 ? -36.191 1.254 16.427 1.00 97.81 632 VAL A C 1
ATOM 5012 O O . VAL A 1 632 ? -35.242 0.560 16.073 1.00 97.81 632 VAL A O 1
ATOM 5015 N N . GLU A 1 633 ? -37.352 0.718 16.804 1.00 98.31 633 GLU A N 1
ATOM 5016 C CA . GLU A 1 633 ? -37.645 -0.717 16.793 1.00 98.31 633 GLU A CA 1
ATOM 5017 C C . GLU A 1 633 ? -37.579 -1.300 15.376 1.00 98.31 633 GLU A C 1
ATOM 5019 O O . GLU A 1 633 ? -37.019 -2.380 15.188 1.00 98.31 633 GLU A O 1
ATOM 5024 N N . GLU A 1 634 ? -38.099 -0.570 14.386 1.00 98.19 634 GLU A N 1
ATOM 5025 C CA . GLU A 1 634 ? -38.086 -0.978 12.981 1.00 98.19 634 GLU A CA 1
ATOM 5026 C C . GLU A 1 634 ? -36.691 -0.830 12.366 1.00 98.19 634 GLU A C 1
ATOM 5028 O O . GLU A 1 634 ? -36.226 -1.742 11.686 1.00 98.19 634 GLU A O 1
ATOM 5033 N N . ALA A 1 635 ? -35.990 0.272 12.649 1.00 97.50 635 ALA A N 1
ATOM 5034 C CA . ALA A 1 635 ? -34.617 0.477 12.187 1.00 97.50 635 ALA A CA 1
ATOM 5035 C C . ALA A 1 635 ? -33.667 -0.614 12.714 1.00 97.50 635 ALA A C 1
ATOM 5037 O O . ALA A 1 635 ? -32.920 -1.223 11.948 1.00 97.50 635 ALA A O 1
ATOM 5038 N N . ALA A 1 636 ? -33.750 -0.910 14.014 1.00 97.81 636 ALA A N 1
ATOM 5039 C CA . ALA A 1 636 ? -32.991 -1.974 14.661 1.00 97.81 636 ALA A CA 1
ATOM 5040 C C . ALA A 1 636 ? -33.341 -3.368 14.108 1.00 97.81 636 ALA A C 1
ATOM 5042 O O . ALA A 1 636 ? -32.436 -4.158 13.847 1.00 97.81 636 ALA A O 1
ATOM 5043 N N . GLY A 1 637 ? -34.632 -3.654 13.889 1.00 98.12 637 GLY A N 1
ATOM 5044 C CA . GLY A 1 637 ? -35.098 -4.909 13.288 1.00 98.12 637 GLY A CA 1
ATOM 5045 C C . GLY A 1 637 ? -34.569 -5.108 11.867 1.00 98.12 637 GLY A C 1
ATOM 5046 O O . GLY A 1 637 ? -33.858 -6.074 11.612 1.00 98.12 637 GLY A O 1
ATOM 5047 N N . ARG A 1 638 ? -34.803 -4.138 10.971 1.00 98.00 638 ARG A N 1
ATOM 5048 C CA . ARG A 1 638 ? -34.312 -4.157 9.579 1.00 98.00 638 ARG A CA 1
ATOM 5049 C C . ARG A 1 638 ? -32.802 -4.414 9.499 1.00 98.00 638 ARG A C 1
ATOM 5051 O O . ARG A 1 638 ? -32.359 -5.242 8.706 1.00 98.00 638 ARG A O 1
ATOM 5058 N N . ILE A 1 639 ? -32.013 -3.722 10.327 1.00 96.38 639 ILE A N 1
ATOM 5059 C CA . ILE A 1 639 ? -30.551 -3.887 10.394 1.00 96.38 639 ILE A CA 1
ATOM 5060 C C . ILE A 1 639 ? -30.169 -5.280 10.912 1.00 96.38 639 ILE A C 1
ATOM 5062 O O . ILE A 1 639 ? -29.275 -5.916 10.354 1.00 96.38 639 ILE A O 1
ATOM 5066 N N . ASN A 1 640 ? -30.851 -5.773 11.947 1.00 97.00 640 ASN A N 1
ATOM 5067 C CA . ASN A 1 640 ? -30.629 -7.110 12.488 1.00 97.00 640 ASN A CA 1
ATOM 5068 C C . ASN A 1 640 ? -30.913 -8.203 11.451 1.00 97.00 640 ASN A C 1
ATOM 5070 O O . ASN A 1 640 ? -30.119 -9.131 11.302 1.00 97.00 640 ASN A O 1
ATOM 5074 N N . ASP A 1 641 ? -32.010 -8.077 10.712 1.00 96.69 641 ASP A N 1
ATOM 5075 C CA . ASP A 1 641 ? -32.432 -9.062 9.720 1.00 96.69 641 ASP A CA 1
ATOM 5076 C C . ASP A 1 641 ? -31.479 -9.073 8.517 1.00 96.69 641 ASP A C 1
ATOM 5078 O O . ASP A 1 641 ? -31.018 -10.141 8.111 1.00 96.69 641 ASP A O 1
ATOM 5082 N N . LYS A 1 642 ? -31.070 -7.897 8.012 1.00 95.50 642 LYS A N 1
ATOM 5083 C CA . LYS A 1 642 ? -30.070 -7.792 6.933 1.00 95.50 642 LYS A CA 1
ATOM 5084 C C . LYS A 1 642 ? -28.691 -8.310 7.356 1.00 95.50 642 LYS A C 1
ATOM 5086 O O . LYS A 1 642 ? -28.027 -8.981 6.569 1.00 95.50 642 LYS A O 1
ATOM 5091 N N . ALA A 1 643 ? -28.273 -8.067 8.599 1.00 94.06 643 ALA A N 1
ATOM 5092 C CA . ALA A 1 643 ? -27.027 -8.620 9.124 1.00 94.06 643 ALA A CA 1
ATOM 5093 C C . ALA A 1 643 ? -27.086 -10.152 9.267 1.00 94.06 643 ALA A C 1
ATOM 5095 O O . ALA A 1 643 ? -26.144 -10.831 8.871 1.00 94.06 643 ALA A O 1
ATOM 5096 N N . ASN A 1 644 ? -28.190 -10.715 9.776 1.00 93.56 644 ASN A N 1
ATOM 5097 C CA . ASN A 1 644 ? -28.366 -12.171 9.859 1.00 93.56 644 ASN A CA 1
ATOM 5098 C C . ASN A 1 644 ? -28.474 -12.834 8.473 1.00 93.56 644 ASN A C 1
ATOM 5100 O O . ASN A 1 644 ? -27.985 -13.946 8.309 1.00 93.56 644 ASN A O 1
ATOM 5104 N N . MET A 1 645 ? -29.046 -12.153 7.473 1.00 91.94 645 MET A N 1
ATOM 5105 C CA . MET A 1 645 ? -29.066 -12.613 6.078 1.00 91.94 645 MET A CA 1
ATOM 5106 C C . MET A 1 645 ? -27.638 -12.776 5.529 1.00 91.94 645 MET A C 1
ATOM 5108 O O . MET A 1 645 ? -27.262 -13.868 5.117 1.00 91.94 645 MET A O 1
ATOM 5112 N N . ILE A 1 646 ? -26.811 -11.730 5.641 1.00 89.31 646 ILE A N 1
ATOM 5113 C CA . ILE A 1 646 ? -25.409 -11.711 5.173 1.00 89.31 646 ILE A CA 1
ATOM 5114 C C . ILE A 1 646 ? -24.506 -12.681 5.969 1.00 89.31 646 ILE A C 1
ATOM 5116 O O . ILE A 1 646 ? -23.462 -13.106 5.484 1.00 89.31 646 ILE A O 1
ATOM 5120 N N . LEU A 1 647 ? -24.901 -13.070 7.187 1.00 86.69 647 LEU A N 1
ATOM 5121 C CA . LEU A 1 647 ? -24.239 -14.121 7.979 1.00 86.69 647 LEU A CA 1
ATOM 5122 C C . LEU A 1 647 ? -24.757 -15.539 7.674 1.00 86.69 647 LEU A C 1
ATOM 5124 O O . LEU A 1 647 ? -24.152 -16.517 8.124 1.00 86.69 647 LEU A O 1
ATOM 5128 N N . GLY A 1 648 ? -25.876 -15.667 6.960 1.00 79.62 648 GLY A N 1
ATOM 5129 C CA . GLY A 1 648 ? -26.455 -16.936 6.511 1.00 79.62 648 GLY A CA 1
ATOM 5130 C C . GLY A 1 648 ? -25.867 -17.448 5.193 1.00 79.62 648 GLY A C 1
ATOM 5131 O O . GLY A 1 648 ? -25.906 -18.653 4.950 1.00 79.62 648 GLY A O 1
ATOM 5132 N N . GLU A 1 649 ? -25.291 -16.546 4.397 1.00 66.00 649 GLU A N 1
ATOM 5133 C CA . GLU A 1 649 ? -24.593 -16.798 3.123 1.00 66.00 649 GLU A CA 1
ATOM 5134 C C . GLU A 1 649 ? -23.196 -17.454 3.293 1.00 66.00 649 GLU A C 1
ATOM 5136 O O . GLU A 1 649 ? -22.718 -18.072 2.320 1.00 66.00 649 GLU A O 1
#

Radius of gyration: 32.09 Å; Cα contacts (8 Å, |Δi|>4): 1317; chains: 1; bounding box: 110×74×76 Å

Secondary structure (DSSP, 8-state):
-------------------------------------SEEEEE---SS--EEEE-TT--EEEE-SSEEEEE-TTS-EEEEEETS--TT-EEEE-SSEEEEEETTEEEEEETTS-EEEEEE-S---EEEEEEETTEEEEEESTT--EEEEETTTTEEEE-TT-SEEEEEEEGGGEEEEEEE-SSSEEEEEEETTTTEEEEEE-------S-EEEETTTTEEEEEETTEEEEE-TTT--EEEEEE-TT--EEEEEEETTEEEEEETTTTEEEEEEHHHHT---TT-EEEEES-TTGGGSHHHHHHHHHHHHH-TT--EEEEE--HHHHHHHHHHT--S-SEEEES----TTTBPPGGG-HHHHHHHTTBPTTHHHHTEETTEE-EEEEEEE-EEEEE-HHHHHHHTPPPPSS--BHHHHHHHHHHH---SSSSSS---BS-EEE-SSS---TTHHHHHHHHEETTTTEE-TTSHHHHHHHHHHHHHHHTT-SEEESSSPTT---TTBSEEEEE--TTBTT--EEPPPBBTTB--EE-SEEEEEEEBSS-TTHHHHHHHHHHHTSTTT---GGG--BS-GGG-----TT-BPPPHHHHHHHHHHHHTEEPPP--HHHHHHHHHHHHHHHTTSS-HHHHHHHHHHHHHHHHH-

Solvent-accessible surface area (backbone atoms only — not comparable to full-atom values): 36209 Å² total; per-residue (Å²): 134,91,86,88,83,89,84,92,84,89,82,88,90,90,90,83,88,88,90,84,90,84,90,83,89,83,90,90,85,78,92,70,91,73,74,74,89,65,57,50,74,38,67,46,97,66,94,45,48,56,30,58,39,70,44,92,83,48,37,38,38,35,29,27,68,40,33,40,36,31,22,42,85,79,43,49,79,75,48,74,42,73,80,75,43,39,62,82,20,37,40,23,56,54,98,69,37,34,33,36,37,30,60,47,33,41,35,37,21,38,84,85,67,48,79,75,50,73,40,79,48,91,64,83,51,65,76,50,50,47,35,52,99,62,30,36,40,38,31,34,46,94,73,12,44,41,32,42,34,35,63,86,84,64,47,75,46,78,54,88,78,59,44,34,62,32,60,27,69,44,74,96,64,23,35,37,32,34,27,59,63,98,86,39,33,35,38,36,33,31,30,72,83,78,71,38,72,76,51,75,33,73,30,78,41,66,79,58,62,29,43,34,55,41,84,91,78,67,32,35,38,32,27,46,64,40,31,37,30,40,34,35,62,96,74,39,34,36,34,44,64,43,71,48,86,97,45,60,52,64,48,60,50,74,42,92,63,27,44,36,42,28,23,44,89,81,33,31,44,34,36,32,46,53,85,53,62,74,53,84,51,96,55,49,45,32,32,38,27,71,57,63,48,55,79,74,39,72,45,50,44,48,25,52,48,57,43,31,76,78,37,71,73,40,45,81,28,48,34,22,44,59,73,66,57,54,51,49,38,59,72,75,52,60,48,92,33,23,30,35,51,46,68,76,84,89,62,81,86,55,38,30,72,41,70,81,38,63,66,42,52,64,36,51,76,51,31,38,59,41,48,64,57,78,27,35,52,99,90,38,37,38,45,44,82,70,47,58,39,35,68,31,27,35,51,34,62,71,45,35,61,74,60,69,55,86,77,74,92,55,88,52,32,53,68,58,49,53,57,48,16,63,63,44,45,36,57,84,84,78,85,84,58,68,71,26,22,35,31,74,43,48,61,39,92,92,44,60,66,86,64,49,52,37,43,43,40,65,36,45,41,73,96,73,42,40,51,45,35,66,37,68,73,46,41,49,53,51,53,50,52,42,45,36,53,79,68,63,24,43,47,75,44,72,78,65,66,83,67,61,85,50,86,51,32,37,32,32,59,34,82,54,48,46,43,49,22,83,58,57,58,34,61,62,64,23,57,85,97,44,82,51,34,43,45,78,42,54,33,26,40,30,40,35,55,59,19,90,51,47,69,62,44,47,51,41,55,30,43,48,60,26,66,93,40,49,21,51,25,71,61,54,57,50,61,55,73,86,50,47,58,76,90,48,91,90,50,35,68,34,30,75,65,41,46,50,47,54,48,52,43,48,46,35,43,35,70,41,78,91,42,71,67,59,52,51,52,45,44,55,41,47,48,38,35,67,75,62,78,44,56,61,70,56,37,24,40,55,48,22,54,54,47,31,52,69,46,70,110

Sequence (649 aa):
MKKIIALCLFVALVFASCSNDDSSPVLQKPEKDKIDLNGSSIKLECNSMHDVTVDSEAKIYITDNKDMKVFDNKGKTLSTFTGVLEEYSKISKDKNYLYVLSANMIKLLNLDGKLIKEVPIEEKECRKIIGVDKKVFVLTGHEGKVIMVDLDSGKSNTLGVGKATGISLYKDNRLLVSIEDSHGICFVEYDYKKMKRAEEYECECGIIGDIYFNPEDNVVYAVKSSSIVKIVLDSGEVETVLNIKNAVINKIMFSKGTLYATDMQTGTVHFWDKGTLAKENDNSLTIITLDPNIEMSTEIKAANELLSKKYPDTQVKFKSVAKDVLGKKLMAGDDDFDIFCYDEMNRDDIMEGLDKYASIVSRFDDTFEGLKGLCSYKGKLLSVPYDMMFEGFEVNNSLAKKLGVKVPDNEWTWDEFYDLAKAARQDINNDGEKDTYILNVNLGVGYGPYFLDRCLCTFIDYDKRRASFDSSEFKDILKLWKKLKDEDLVKFDMETEPFIINHNILFNLAPMHMAMGDRNIIYPPVIKGKNVYSITIMNFFFINKNSSKKNLAAEFLSQWLSKSIQINPSRGIIKDLAVYNVNDANLKISSKKNYSVYSGIINKSRLPIKSGELGMFMKDTINSYMEGMIPVEEAAGRINDKANMILGE

Foldseek 3Di:
DDDDDDDDDDDDDDDDDDDDDDDDDDDDDDPDPDDDQFKDKDFAPAPFWLEWDADQQRWIWTDHQFWTWIAHPRRHTPDIHGRPAHPNKAWEDDHFWIWIDHAQKIFTAGPNRHTDAIAGHPAGAFQHWYDDPQWIWTQGDPQRWTWIARGVVSDIDIAPPENFQEWEDDPPQWIWTWHADPQATKIWTARPVVRDTDDIADAHDHRWQYWYQDPVVGWIWTDDQQFIWIARRVFNKIKGLDGHPPAGWRYWDDHPQKIWTDRRVRSMIMIHHNVSSPDDDPQEAEEEEQRNCLCVDPLLVQLQVVLCVVVVNYDYMYIHHDPVVVVVCLVVQPQPHFKYKDFDDQDPPFFDFLPVPPLLVVLCVQFFALQQVQCDDPRTRRWHFPFFKDKWWFFLVVLCVLLVHDDDLAAAALVVVLVRLVSSQADSPPPPHTQAAAEEAALEPPGFDPCVLVQLQFQDDLVVLAGDLLDPLVLVVLVSVLVCVVVVSYHYDHDDDAQDDDNRYGIGMDIAWQFAAPGDTDHDHHRVVQQEGETPGTMTMTTGPSHPCNVSVSSSSSSSSDLQSQQDGNGHGGLDQVSHDDPDPVTHGYDPSSSCNRSSNSNRYHYGDDDPVLVVLLRVLSVCVSVPVDDSSVSSVSSRVVSSVVSVD